Protein AF-A0A2T4TAU0-F1 (afdb_monomer_lite)

pLDDT: mean 70.52, std 22.94, range [22.64, 97.44]

Radius of gyration: 41.05 Å; chains: 1; bounding box: 116×85×129 Å

Sequence (657 aa):
MIQFRSGAQGYGYDLQDELKKILYDNGMNANIRQDASGNNYLVVRTADMVAEKSYKLTHEQLNQLTALGGGPLIEKAYNQLVDIVRKDFSVPPTFTNAQSAGVRDVVTGIHGYRNPLREREWMMGENPYRPLFATPPYMRSVEPSFVRERKDGRMMPGELQSGAYGFRYKGDNIVMTTPLKQTQNQSVLPAPRPEGMAKPLSKTVNTNSPMYFDKNSFLEVLKTHGIILDQAKKTLTIQSSETRRDVTYDLHDDEIKKITASRLVSNGKEKGYSIDNRLNVINNIIKKDFDGKVTKEQLESRNLINIKLKPEVKAVVEKDFIEQDRRNETIREQKTWENTIRVAREKEIQRLEKESKRINEDNNAVNGRDIGRLITGMGFFTAAAHGREVVIGEIRADKKQDGSYVMKAMINGEWSKEHSLTANQYALFLAHDDKTRLKDFERVFSKEIAIRKADPRELYQDVIVVDGKNIMTTEEVKIAHSKEQSVDGRDLGNINSHKGFYVDVNNGREIDVQKINVERIREGSYKMTAVIGGRTEKLEATISEKDFNKFLAQDDYHRMKMFAKLFPEADIKTRPKYKTNIGEKLLAALTVARDVVMNSPMGGRQIPEVYENRSMHEAVTFSKAGSLSPEMAAANYENLAREEPSQEQAKGIGMGV

Secondary structure (DSSP, 8-state):
---B-S----SSS---HHHHHHHHHTTEEEEEEEBTTS-EEEEEEETT-SS-EEEEPPHHHHHHHS---SHHHHHHHHHHHHHHHTTTEE--SSHHHHHHTTTTT----TTS---HHHHHHHSS---TT--TT-S-GGGS--S--PPPPPTT----TT---TT-SS-EE-S------S---S------PPPP---S----HHHHS--S-GGG--HHHHHHHHHHTTEEEETTTTEEEE--TT-SS-EEEE--HHHHHHHT-S---SSTTSSS--HHHHHHHHHHHHTTTBSS---HHHHHSSS----PBPHHHHHHHTHHHHHHHHHHHHHHHHHHHHHHHHHHHHHHHHHHHHHHHHHHH-TTEEEGGGHHHHTTTEEEEESSTTBPEE-EEEEEEEE-TTS-EEEEEEETTEEPPPEEE-HHHHHHHHHS-HHHHHHHHHHHTTTTEEEEEPP---TT--EEESSSS-EEEHHHHHHHHHH-SEEEGGGHHHH-TTEEEE-SSTTPPB--B-EEEEEEEETTEEEEEE-BTT-SSPEEEEE-HHHHHHHHHB-HHHHHHHHHHH-TTSEEEE-GGG---HHHHHHHHHHHHHHTSSS-------------------------S----HHHHHHHHHSSS-PPPP-----------

Structure (mmCIF, N/CA/C/O backbone):
data_AF-A0A2T4TAU0-F1
#
_entry.id   AF-A0A2T4TAU0-F1
#
loop_
_atom_site.group_PDB
_atom_site.id
_atom_site.type_symbol
_atom_site.label_atom_id
_atom_site.label_alt_id
_atom_site.label_comp_id
_atom_site.label_asym_id
_atom_site.label_entity_id
_atom_site.label_seq_id
_atom_site.pdbx_PDB_ins_code
_atom_site.Cartn_x
_atom_site.Cartn_y
_atom_site.Cartn_z
_atom_site.occupancy
_atom_site.B_iso_or_equiv
_atom_site.auth_seq_id
_atom_site.auth_comp_id
_atom_site.auth_asym_id
_atom_site.auth_atom_id
_atom_site.pdbx_PDB_model_num
ATOM 1 N N . MET A 1 1 ? -29.099 -11.204 11.831 1.00 37.28 1 MET A N 1
ATOM 2 C CA . MET A 1 1 ? -27.904 -10.648 11.160 1.00 37.28 1 MET A CA 1
ATOM 3 C C . MET A 1 1 ? -26.971 -11.818 10.874 1.00 37.28 1 MET A C 1
ATOM 5 O O . MET A 1 1 ? -26.566 -12.475 11.824 1.00 37.28 1 MET A O 1
ATOM 9 N N . ILE A 1 2 ? -26.750 -12.172 9.604 1.00 39.03 2 ILE A N 1
ATOM 10 C CA . ILE A 1 2 ? -25.863 -13.291 9.232 1.00 39.03 2 ILE A CA 1
ATOM 11 C C . ILE A 1 2 ? -24.420 -12.824 9.460 1.00 39.03 2 ILE A C 1
ATOM 13 O O . ILE A 1 2 ? -24.029 -11.788 8.929 1.00 39.03 2 ILE A O 1
ATOM 17 N N . GLN A 1 3 ? -23.648 -13.545 10.274 1.00 35.94 3 GLN A N 1
ATOM 18 C CA . GLN A 1 3 ? -22.227 -13.253 10.474 1.00 35.94 3 GLN A CA 1
ATOM 19 C C . GLN A 1 3 ? -21.410 -13.899 9.346 1.00 35.94 3 GLN A C 1
ATOM 21 O O . GLN A 1 3 ? -21.361 -15.123 9.220 1.00 35.94 3 GLN A O 1
ATOM 26 N N . PHE A 1 4 ? -20.784 -13.065 8.516 1.00 49.41 4 PHE A N 1
ATOM 27 C CA . PHE A 1 4 ? -19.830 -13.485 7.487 1.00 49.41 4 PHE A CA 1
ATOM 28 C C . PHE A 1 4 ? -18.419 -13.526 8.089 1.00 49.41 4 PHE A C 1
ATOM 30 O O . PHE A 1 4 ? -18.092 -12.706 8.948 1.00 49.41 4 PHE A O 1
ATOM 37 N N . ARG A 1 5 ? -17.573 -14.476 7.672 1.00 38.78 5 ARG A N 1
ATOM 38 C CA . ARG A 1 5 ? -16.208 -14.612 8.215 1.00 38.78 5 ARG A CA 1
ATOM 39 C C . ARG A 1 5 ? -15.377 -13.354 7.906 1.00 38.78 5 ARG A C 1
ATOM 41 O O . ARG A 1 5 ? -15.189 -13.010 6.742 1.00 38.78 5 ARG A O 1
ATOM 48 N N . SER A 1 6 ? -14.843 -12.687 8.932 1.00 37.59 6 SER A N 1
ATOM 49 C CA . SER A 1 6 ? -13.873 -11.594 8.777 1.00 37.59 6 SER A CA 1
ATOM 50 C C . SER A 1 6 ? -12.490 -12.180 8.481 1.00 37.59 6 SER A C 1
ATOM 52 O O . SER A 1 6 ? -11.717 -12.457 9.395 1.00 37.59 6 SER A O 1
ATOM 54 N N . GLY A 1 7 ? -12.201 -12.462 7.213 1.00 34.41 7 GLY A N 1
ATOM 55 C CA . GLY A 1 7 ? -10.914 -13.068 6.856 1.00 34.41 7 GLY A CA 1
ATOM 56 C C . GLY A 1 7 ? -10.729 -13.473 5.400 1.00 34.41 7 GLY A C 1
ATOM 57 O O . GLY A 1 7 ? -9.856 -14.282 5.118 1.00 34.41 7 GLY A O 1
ATOM 58 N N . ALA A 1 8 ? -11.530 -12.945 4.474 1.00 32.38 8 ALA A N 1
ATOM 59 C CA . ALA A 1 8 ? -11.330 -13.180 3.049 1.00 32.38 8 ALA A CA 1
ATOM 60 C C . ALA A 1 8 ? -11.816 -11.978 2.224 1.00 32.38 8 ALA A C 1
ATOM 62 O O . ALA A 1 8 ? -12.814 -12.053 1.517 1.00 32.38 8 ALA A O 1
ATOM 63 N N . GLN A 1 9 ? -11.077 -10.866 2.263 1.00 40.38 9 GLN A N 1
ATOM 64 C CA . GLN A 1 9 ? -10.831 -10.150 1.007 1.00 40.38 9 GLN A CA 1
ATOM 65 C C . GLN A 1 9 ? -9.777 -10.976 0.262 1.00 40.38 9 GLN A C 1
ATOM 67 O O . GLN A 1 9 ? -8.588 -10.690 0.301 1.00 40.38 9 GLN A O 1
ATOM 72 N N . GLY A 1 10 ? -10.213 -12.116 -0.267 1.00 32.19 10 GLY A N 1
ATOM 73 C CA . GLY A 1 10 ? -9.358 -13.141 -0.839 1.00 32.19 10 GLY A CA 1
ATOM 74 C C . GLY A 1 10 ? -9.963 -13.591 -2.151 1.00 32.19 10 GLY A C 1
ATOM 75 O O . GLY A 1 10 ? -11.060 -14.145 -2.170 1.00 32.19 10 GLY A O 1
ATOM 76 N N . TYR A 1 11 ? -9.245 -13.312 -3.235 1.00 40.00 11 TYR A N 1
ATOM 77 C CA . TYR A 1 11 ? -9.402 -13.939 -4.540 1.00 40.00 11 TYR A CA 1
ATOM 78 C C . TYR A 1 11 ? -9.752 -15.426 -4.369 1.00 40.00 11 TYR A C 1
ATOM 80 O O . TYR A 1 11 ? -8.955 -16.194 -3.833 1.00 40.00 11 TYR A O 1
ATOM 88 N N . GLY A 1 12 ? -10.961 -15.827 -4.769 1.00 46.94 12 GLY A N 1
ATOM 89 C CA . GLY A 1 12 ? -11.381 -17.223 -4.645 1.00 46.94 12 GLY A CA 1
ATOM 90 C C . GLY A 1 12 ? -12.744 -17.550 -5.245 1.00 46.94 12 GLY A C 1
ATOM 91 O O . GLY A 1 12 ? -12.830 -18.484 -6.029 1.00 46.94 12 GLY A O 1
ATOM 92 N N . TYR A 1 13 ? -13.799 -16.789 -4.934 1.00 59.28 13 TYR A N 1
ATOM 93 C CA . TYR A 1 13 ? -15.166 -17.063 -5.419 1.00 59.28 13 TYR A CA 1
ATOM 94 C C . TYR A 1 13 ? -16.026 -15.788 -5.463 1.00 59.28 13 TYR A C 1
ATOM 96 O O . TYR A 1 13 ? -17.095 -15.746 -4.863 1.00 59.28 13 TYR A O 1
ATOM 104 N N . ASP A 1 14 ? -15.554 -14.724 -6.114 1.00 71.06 14 ASP A N 1
ATOM 105 C CA . ASP A 1 14 ? -16.320 -13.476 -6.270 1.00 71.06 14 ASP A CA 1
ATOM 106 C C . ASP A 1 14 ? -16.634 -13.201 -7.751 1.00 71.06 14 ASP A C 1
ATOM 108 O O . ASP A 1 14 ? -16.076 -13.852 -8.637 1.00 71.06 14 ASP A O 1
ATOM 112 N N . LEU A 1 15 ? -17.545 -12.262 -8.024 1.00 78.38 15 LEU A N 1
ATOM 113 C CA . LEU A 1 15 ? 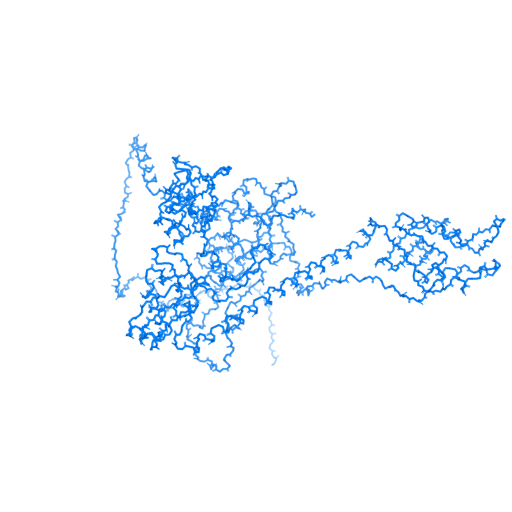-17.898 -11.858 -9.389 1.00 78.38 15 LEU A CA 1
ATOM 114 C C . LEU A 1 15 ? -16.655 -11.364 -10.149 1.00 78.38 15 LEU A C 1
ATOM 116 O O . LEU A 1 15 ? -15.775 -10.726 -9.563 1.00 78.38 15 LEU A O 1
ATOM 120 N N . GLN A 1 16 ? -16.623 -11.608 -11.461 1.00 77.06 16 GLN A N 1
ATOM 121 C CA . GLN A 1 16 ? -15.568 -11.113 -12.348 1.00 77.06 16 GLN A CA 1
ATOM 122 C C . GLN A 1 16 ? -15.500 -9.576 -12.328 1.00 77.06 16 GLN A C 1
ATOM 124 O O . GLN A 1 16 ? -16.533 -8.904 -12.318 1.00 77.06 16 GLN A O 1
ATOM 129 N N . ASP A 1 17 ? -14.292 -9.011 -12.377 1.00 77.00 17 ASP A N 1
ATOM 130 C CA . ASP A 1 17 ? -14.076 -7.560 -12.251 1.00 77.00 17 ASP A CA 1
ATOM 131 C C . ASP A 1 17 ? -14.780 -6.745 -13.343 1.00 77.00 17 ASP A C 1
ATOM 133 O O . ASP A 1 17 ? -15.318 -5.672 -13.079 1.00 77.00 17 ASP A O 1
ATOM 137 N N . GLU A 1 18 ? -14.857 -7.285 -14.561 1.00 73.38 18 GLU A N 1
ATOM 138 C CA . GLU A 1 18 ? -15.583 -6.656 -15.668 1.00 73.38 18 GLU A CA 1
ATOM 139 C C . GLU A 1 18 ? -17.097 -6.598 -15.406 1.00 73.38 18 GLU A C 1
ATOM 141 O O . GLU A 1 18 ? -17.729 -5.574 -15.659 1.00 73.38 18 GLU A O 1
ATOM 146 N N . LEU A 1 19 ? -17.673 -7.648 -14.808 1.00 80.50 19 LEU A N 1
ATOM 147 C CA . LEU A 1 19 ? -19.074 -7.646 -14.386 1.00 80.50 19 LEU A CA 1
ATOM 148 C C . LEU A 1 19 ? -19.296 -6.652 -13.239 1.00 80.50 19 LEU A C 1
ATOM 150 O O . LEU A 1 19 ? -20.246 -5.876 -13.287 1.00 80.50 19 LEU A O 1
ATOM 154 N N . LYS A 1 20 ? -18.403 -6.619 -12.241 1.00 80.50 20 LYS A N 1
ATOM 155 C CA . LYS A 1 20 ? -18.463 -5.643 -11.139 1.00 80.50 20 LYS A CA 1
ATOM 156 C C . LYS A 1 20 ? -18.427 -4.206 -11.648 1.00 80.50 20 LYS A C 1
ATOM 158 O O . LYS A 1 20 ? -19.200 -3.382 -11.170 1.00 80.50 20 LYS A O 1
ATOM 163 N N . LYS A 1 21 ? -17.582 -3.918 -12.640 1.00 74.69 21 LYS A N 1
ATOM 164 C CA . LYS A 1 21 ? -17.504 -2.602 -13.281 1.00 74.69 21 LYS A CA 1
ATOM 165 C C . LYS A 1 21 ? -18.823 -2.226 -13.962 1.00 74.69 21 LYS A C 1
ATOM 167 O O . LYS A 1 21 ? -19.349 -1.154 -13.691 1.00 74.69 21 LYS A O 1
ATOM 172 N N . ILE A 1 22 ? -19.402 -3.129 -14.761 1.00 73.88 22 ILE A N 1
ATOM 173 C CA . ILE A 1 22 ? -20.705 -2.898 -15.413 1.00 73.88 22 ILE A CA 1
ATOM 174 C C . ILE A 1 22 ? -21.795 -2.623 -14.368 1.00 73.88 22 ILE A C 1
ATOM 176 O O . ILE A 1 22 ? -22.589 -1.701 -14.536 1.00 73.88 22 ILE A O 1
ATOM 180 N N . LEU A 1 23 ? -21.843 -3.385 -13.272 1.00 77.12 23 LEU A N 1
ATOM 181 C CA . LEU A 1 23 ? -22.818 -3.158 -12.200 1.00 77.12 23 LEU A CA 1
ATOM 182 C C . LEU A 1 23 ? -22.608 -1.801 -11.516 1.00 77.12 23 LEU A C 1
ATOM 184 O O . LEU A 1 23 ? -23.583 -1.078 -11.299 1.00 77.12 23 LEU A O 1
ATOM 188 N N . TYR A 1 24 ? -21.353 -1.437 -11.241 1.00 71.69 24 TYR A N 1
ATOM 189 C CA . TYR A 1 24 ? -20.985 -0.176 -10.600 1.00 71.69 24 TYR A CA 1
ATOM 190 C C . TYR A 1 24 ? -21.383 1.039 -11.447 1.00 71.69 24 TYR A C 1
ATOM 192 O O . TYR A 1 24 ? -22.008 1.968 -10.931 1.00 71.69 24 TYR A O 1
ATOM 200 N N . ASP A 1 25 ? -21.110 0.992 -12.753 1.00 63.91 25 ASP A N 1
ATOM 201 C CA . ASP A 1 25 ? -21.492 2.036 -13.714 1.00 63.91 25 ASP A CA 1
ATOM 202 C C . ASP A 1 25 ? -23.025 2.193 -13.802 1.00 63.91 25 ASP A C 1
ATOM 204 O O . ASP A 1 25 ? -23.541 3.275 -14.079 1.00 63.91 25 ASP A O 1
ATOM 208 N N . ASN A 1 26 ? -23.763 1.124 -13.482 1.00 67.25 26 ASN A N 1
ATOM 209 C CA . ASN A 1 26 ? -25.223 1.090 -13.394 1.00 67.25 26 ASN A CA 1
ATOM 210 C C . ASN A 1 26 ? -25.752 1.261 -11.950 1.00 67.25 26 ASN A C 1
ATOM 212 O O . ASN A 1 26 ? -26.924 0.983 -11.691 1.00 67.25 26 ASN A O 1
ATOM 216 N N . GLY A 1 27 ? -24.931 1.706 -10.994 1.00 66.56 27 GLY A N 1
ATOM 217 C CA . GLY A 1 27 ? -25.380 2.083 -9.646 1.00 66.56 27 GLY A CA 1
ATOM 218 C C . GLY A 1 27 ? -25.594 0.933 -8.650 1.00 66.56 27 GLY A C 1
ATOM 219 O O . GLY A 1 27 ? -26.189 1.158 -7.593 1.00 66.56 27 GLY A O 1
ATOM 220 N N . MET A 1 28 ? -25.099 -0.277 -8.940 1.00 73.31 28 MET A N 1
ATOM 221 C CA . MET A 1 28 ? -25.141 -1.441 -8.043 1.00 73.31 28 MET A CA 1
ATOM 222 C C . MET A 1 28 ? -23.739 -1.940 -7.700 1.00 73.31 28 MET A C 1
ATOM 224 O O . MET A 1 28 ? -22.909 -2.172 -8.570 1.00 73.31 28 MET A O 1
ATOM 228 N N . ASN A 1 29 ? -23.502 -2.194 -6.419 1.00 80.56 29 ASN A N 1
ATOM 229 C CA . ASN A 1 29 ? -22.368 -2.974 -5.952 1.00 80.56 29 ASN A CA 1
ATOM 230 C C . ASN A 1 29 ? -22.837 -4.389 -5.592 1.00 80.56 29 ASN A C 1
ATOM 232 O O . ASN A 1 29 ? -23.877 -4.547 -4.948 1.00 80.56 29 ASN A O 1
ATOM 236 N N . ALA A 1 30 ? -22.089 -5.408 -6.008 1.00 83.12 30 ALA A N 1
ATOM 237 C CA . ALA A 1 30 ? -22.424 -6.804 -5.773 1.00 83.12 30 ALA A CA 1
ATOM 238 C C . ALA A 1 30 ? -21.163 -7.632 -5.501 1.00 83.12 30 ALA A C 1
ATOM 240 O O . ALA A 1 30 ? -20.181 -7.549 -6.240 1.00 83.12 30 ALA A O 1
ATOM 241 N N . ASN A 1 31 ? -21.219 -8.469 -4.466 1.00 84.44 31 ASN A N 1
ATOM 242 C CA . ASN A 1 31 ? -20.139 -9.376 -4.086 1.00 84.44 31 ASN A CA 1
ATOM 243 C C . ASN A 1 31 ? -20.704 -10.694 -3.563 1.00 84.44 31 ASN A C 1
ATOM 245 O O . ASN A 1 31 ? -21.776 -10.727 -2.956 1.00 84.44 31 ASN A O 1
ATOM 249 N N . ILE A 1 32 ? -19.956 -11.778 -3.724 1.00 82.94 32 ILE A N 1
ATOM 250 C CA . ILE A 1 32 ? -20.292 -13.074 -3.133 1.00 82.94 32 ILE A CA 1
ATOM 251 C C . ILE A 1 32 ? -19.614 -13.190 -1.761 1.00 82.94 32 ILE A C 1
ATOM 253 O O . ILE A 1 32 ? -18.416 -12.954 -1.619 1.00 82.94 32 ILE A O 1
ATOM 257 N N . ARG A 1 33 ? -20.383 -13.544 -0.726 1.00 80.19 33 ARG A N 1
ATOM 258 C CA . ARG A 1 33 ? -19.892 -13.769 0.644 1.00 80.19 33 ARG A CA 1
ATOM 259 C C . ARG A 1 33 ? -20.306 -15.144 1.151 1.00 80.19 33 ARG A C 1
ATOM 261 O O . ARG A 1 33 ? -21.420 -15.591 0.894 1.00 80.19 33 ARG A O 1
ATOM 268 N N . GLN A 1 34 ? -19.435 -15.786 1.924 1.00 76.38 34 GLN A N 1
ATOM 269 C CA . GLN A 1 34 ? -19.701 -17.092 2.526 1.00 76.38 34 GLN A CA 1
ATOM 270 C C . GLN A 1 34 ? -20.014 -16.962 4.026 1.00 76.38 34 GLN A C 1
ATOM 272 O O . GLN A 1 34 ? -19.342 -16.217 4.748 1.00 76.38 34 GLN A O 1
ATOM 277 N N . ASP A 1 35 ? -21.040 -17.671 4.504 1.00 72.12 35 ASP A N 1
ATOM 278 C CA . ASP A 1 35 ? -21.364 -17.742 5.935 1.00 72.12 35 ASP A CA 1
ATOM 279 C C . ASP A 1 35 ? -20.444 -18.715 6.699 1.00 72.12 35 ASP A C 1
ATOM 281 O O . ASP A 1 35 ? -19.655 -19.466 6.123 1.00 72.12 35 ASP A O 1
ATOM 285 N N . ALA A 1 36 ? -20.544 -18.724 8.032 1.00 58.84 36 ALA A N 1
ATOM 286 C CA . ALA A 1 36 ? -19.757 -19.626 8.876 1.00 58.84 36 ALA A CA 1
ATOM 287 C C . ALA A 1 36 ? -19.979 -21.125 8.570 1.00 58.84 36 ALA A C 1
ATOM 289 O O . ALA A 1 36 ? -19.085 -21.925 8.856 1.00 58.84 36 ALA A O 1
ATOM 290 N N . SER A 1 37 ? -21.119 -21.476 7.960 1.00 64.56 37 SER A N 1
ATOM 291 C CA . SER A 1 37 ? -21.542 -22.839 7.602 1.00 64.56 37 SER A CA 1
ATOM 292 C C . SER A 1 37 ? -21.129 -23.256 6.183 1.00 64.56 37 SER A C 1
ATOM 294 O O . SER A 1 37 ? -21.405 -24.382 5.779 1.00 64.56 37 SER A O 1
ATOM 296 N N . GLY A 1 38 ? -20.469 -22.375 5.424 1.00 63.19 38 GLY A N 1
ATOM 297 C CA . GLY A 1 38 ? -20.005 -22.652 4.065 1.00 63.19 38 GLY A CA 1
ATOM 298 C C . GLY A 1 38 ? -21.019 -22.346 2.955 1.00 63.19 38 GLY A C 1
ATOM 299 O O . GLY A 1 38 ? -20.718 -22.600 1.788 1.00 63.19 38 GLY A O 1
ATOM 300 N N . ASN A 1 39 ? -22.190 -21.776 3.264 1.00 73.75 39 ASN A N 1
ATOM 301 C CA . ASN A 1 39 ? -23.160 -21.373 2.240 1.00 73.75 39 ASN A CA 1
ATOM 302 C C . ASN A 1 39 ? -22.755 -20.038 1.605 1.00 73.75 39 ASN A C 1
ATOM 304 O O . ASN A 1 39 ? -22.381 -19.100 2.311 1.00 73.75 39 ASN A O 1
ATOM 308 N N . ASN A 1 40 ? -22.895 -19.936 0.283 1.00 79.06 40 ASN A N 1
ATOM 309 C CA . ASN A 1 40 ? -22.574 -18.728 -0.474 1.00 79.06 40 ASN A CA 1
ATOM 310 C C . ASN A 1 40 ? -23.806 -17.839 -0.657 1.00 79.06 40 ASN A C 1
ATOM 312 O O . ASN A 1 40 ? -24.904 -18.324 -0.938 1.00 79.06 40 ASN A O 1
ATOM 316 N N . TYR A 1 41 ? -23.608 -16.532 -0.526 1.00 79.56 41 TYR A N 1
ATOM 317 C CA . TYR A 1 41 ? -24.636 -15.515 -0.689 1.00 79.56 41 TYR A CA 1
ATOM 318 C C . TYR A 1 41 ? -24.170 -14.440 -1.662 1.00 79.56 41 TYR A C 1
ATOM 320 O O . TYR A 1 41 ? -23.054 -13.945 -1.538 1.00 79.56 41 TYR A O 1
ATOM 328 N N . LEU A 1 42 ? -25.045 -14.030 -2.576 1.00 84.12 42 LEU A N 1
ATOM 329 C CA . LEU A 1 42 ? -24.870 -12.804 -3.346 1.00 84.12 42 LEU A CA 1
ATOM 330 C C . LEU A 1 42 ? -25.349 -11.634 -2.490 1.00 84.12 42 LEU A C 1
ATOM 332 O O . LEU A 1 42 ? -26.522 -11.571 -2.122 1.00 84.12 42 LEU A O 1
ATOM 336 N N . VAL A 1 43 ? -24.443 -10.724 -2.163 1.00 82.69 43 VAL A N 1
ATOM 337 C CA . VAL A 1 43 ? -24.705 -9.524 -1.372 1.00 82.69 43 VAL A CA 1
ATOM 338 C C . VAL A 1 43 ? -24.699 -8.328 -2.309 1.00 82.69 43 VAL A C 1
ATOM 340 O O . VAL A 1 43 ? -23.683 -8.056 -2.944 1.00 82.69 43 VAL A O 1
ATOM 343 N N . VAL A 1 44 ? -25.829 -7.627 -2.400 1.00 81.81 44 VAL A N 1
ATOM 344 C CA . VAL A 1 44 ? -26.001 -6.465 -3.281 1.00 81.81 44 VAL A CA 1
ATOM 345 C C . VAL A 1 44 ? -26.338 -5.205 -2.497 1.00 81.81 44 VAL A C 1
ATOM 347 O O . VAL A 1 44 ? -27.009 -5.250 -1.458 1.00 81.81 44 VAL A O 1
ATOM 350 N N . ARG A 1 45 ? -25.890 -4.067 -3.023 1.00 75.69 45 ARG A N 1
ATOM 351 C CA . ARG A 1 45 ? -26.168 -2.737 -2.490 1.00 75.69 45 ARG A CA 1
ATOM 352 C C . ARG A 1 45 ? -26.280 -1.721 -3.617 1.00 75.69 45 ARG A C 1
ATOM 354 O O . ARG A 1 45 ? -25.387 -1.627 -4.451 1.00 75.69 45 ARG A O 1
ATOM 361 N N . THR A 1 46 ? -27.330 -0.918 -3.592 1.00 67.62 46 THR A N 1
ATOM 362 C CA . THR A 1 46 ? -27.506 0.251 -4.464 1.00 67.62 46 THR A CA 1
ATOM 363 C C . THR A 1 46 ? -27.479 1.543 -3.638 1.00 67.62 46 THR A C 1
ATOM 365 O O . THR A 1 46 ? -27.492 1.509 -2.404 1.00 67.62 46 THR A O 1
ATOM 368 N N . ALA A 1 47 ? -27.397 2.692 -4.314 1.00 55.28 47 ALA A N 1
ATOM 369 C CA . ALA A 1 47 ? -27.356 4.032 -3.708 1.00 55.28 47 ALA A CA 1
ATOM 370 C C . ALA A 1 47 ? -28.518 4.329 -2.746 1.00 55.28 47 ALA A C 1
ATOM 372 O O . ALA A 1 47 ? -28.362 5.010 -1.736 1.00 55.28 47 ALA A O 1
ATOM 373 N N . ASP A 1 48 ? -29.694 3.830 -3.105 1.00 51.03 48 ASP A N 1
ATOM 374 C CA . ASP A 1 48 ? -30.984 4.033 -2.453 1.00 51.03 48 ASP A CA 1
ATOM 375 C C . ASP A 1 48 ? -31.221 3.076 -1.271 1.00 51.03 48 ASP A C 1
ATOM 377 O O . ASP A 1 48 ? -32.235 3.183 -0.584 1.00 51.03 48 ASP A O 1
ATOM 381 N N . MET A 1 49 ? -30.278 2.170 -0.979 1.00 54.84 49 MET A N 1
ATOM 382 C CA . MET A 1 49 ? -30.390 1.203 0.113 1.00 54.84 49 MET A CA 1
ATOM 383 C C . MET A 1 49 ? -29.596 1.607 1.361 1.00 54.84 49 MET A C 1
ATOM 385 O O . MET A 1 49 ? -28.382 1.824 1.325 1.00 54.84 49 MET A O 1
ATOM 389 N N . VAL A 1 50 ? -30.276 1.588 2.512 1.00 50.06 50 VAL A N 1
ATOM 390 C CA . VAL A 1 50 ? -29.669 1.786 3.843 1.00 50.06 50 VAL A CA 1
ATOM 391 C C . VAL A 1 50 ? -28.869 0.553 4.300 1.00 50.06 50 VAL A C 1
ATOM 393 O O . VAL A 1 50 ? -27.871 0.694 5.004 1.00 50.06 50 VAL A O 1
ATOM 396 N N . ALA A 1 51 ? -29.265 -0.652 3.876 1.00 56.34 51 ALA A N 1
ATOM 397 C CA . ALA A 1 51 ? -28.626 -1.918 4.241 1.00 56.34 51 ALA A CA 1
ATOM 398 C C . ALA A 1 51 ? -28.434 -2.832 3.019 1.00 56.34 51 ALA A C 1
ATOM 400 O O . ALA A 1 51 ? -29.230 -2.800 2.085 1.00 56.34 51 ALA A O 1
ATOM 401 N N . GLU A 1 52 ? -27.382 -3.655 3.035 1.00 76.12 52 GLU A N 1
ATOM 402 C CA . GLU A 1 52 ? -27.119 -4.660 1.996 1.00 76.12 52 GLU A CA 1
ATOM 403 C C . GLU A 1 52 ? -28.207 -5.750 2.005 1.00 76.12 52 GLU A C 1
ATOM 405 O O . GLU A 1 52 ? -28.671 -6.165 3.071 1.00 76.12 52 GLU A O 1
ATOM 410 N N . LYS A 1 53 ? -28.589 -6.256 0.827 1.00 77.06 53 LYS A N 1
ATOM 411 C CA . LYS A 1 53 ? -29.522 -7.388 0.692 1.00 77.06 53 LYS A CA 1
ATOM 412 C C . LYS A 1 53 ? -28.758 -8.628 0.246 1.00 77.06 53 LYS A C 1
ATOM 414 O O . LYS A 1 53 ? -27.940 -8.553 -0.667 1.00 77.06 53 LYS A O 1
ATOM 419 N N . SER A 1 54 ? -29.005 -9.757 0.907 1.00 80.75 54 SER A N 1
ATOM 420 C CA . SER A 1 54 ? -28.320 -11.022 0.639 1.00 80.75 54 SER A CA 1
ATOM 421 C C . SER A 1 54 ? -29.268 -12.078 0.069 1.00 80.75 54 SER A C 1
ATOM 423 O O . SER A 1 54 ? -30.362 -12.299 0.588 1.00 80.75 54 SER A O 1
ATOM 425 N N . TYR A 1 55 ? -28.820 -12.771 -0.976 1.00 83.00 55 TYR A N 1
ATOM 426 C CA . TYR A 1 55 ? -29.526 -13.880 -1.618 1.00 83.00 55 TYR A CA 1
ATOM 427 C C . TYR A 1 55 ? -28.712 -15.155 -1.464 1.00 83.00 55 TYR A C 1
ATOM 429 O O . TYR A 1 55 ? -27.540 -15.178 -1.829 1.00 83.00 55 TYR A O 1
ATOM 437 N N . LYS A 1 56 ? -29.315 -16.221 -0.933 1.00 83.69 56 LYS A N 1
ATOM 438 C CA . LYS A 1 56 ? -28.649 -17.526 -0.843 1.00 83.69 56 LYS A CA 1
ATOM 439 C C . LYS A 1 56 ? -28.468 -18.101 -2.250 1.00 83.69 56 LYS A C 1
ATOM 441 O O . LYS A 1 56 ? -29.445 -18.207 -2.986 1.00 83.69 56 LYS A O 1
ATOM 446 N N . LEU A 1 57 ? -27.241 -18.472 -2.605 1.00 82.94 57 LEU A N 1
ATOM 447 C CA . LEU A 1 57 ? -26.905 -19.024 -3.916 1.00 82.94 57 LEU A CA 1
ATOM 448 C C . LEU A 1 57 ? -26.957 -20.552 -3.901 1.00 82.94 57 LEU A C 1
ATOM 450 O O . LEU A 1 57 ? -26.472 -21.198 -2.969 1.00 82.94 57 LEU A O 1
ATOM 454 N N . THR A 1 58 ? -27.505 -21.135 -4.965 1.00 82.94 58 THR A N 1
ATOM 455 C CA . THR A 1 58 ? -27.318 -22.560 -5.276 1.00 82.94 58 THR A CA 1
ATOM 456 C C . THR A 1 58 ? -25.938 -22.804 -5.893 1.00 82.94 58 THR A C 1
ATOM 458 O O . THR A 1 58 ? -25.274 -21.871 -6.347 1.00 82.94 58 THR A O 1
ATOM 461 N N . HIS A 1 59 ? -25.492 -24.063 -5.931 1.00 71.81 59 HIS A N 1
ATOM 462 C CA . HIS A 1 59 ? -24.194 -24.414 -6.518 1.00 71.81 59 HIS A CA 1
ATOM 463 C C . HIS A 1 59 ? -24.126 -24.083 -8.022 1.00 71.81 59 HIS A C 1
ATOM 465 O O . HIS A 1 59 ? -23.105 -23.606 -8.507 1.00 71.81 59 HIS A O 1
ATOM 471 N N . GLU A 1 60 ? -25.235 -24.255 -8.745 1.00 75.56 60 GLU A N 1
ATOM 472 C CA . GLU A 1 60 ? -25.339 -23.913 -10.167 1.00 75.56 60 GLU A CA 1
ATOM 473 C C . GLU A 1 60 ? -25.295 -22.396 -10.403 1.00 75.56 60 GLU A C 1
ATOM 475 O O . GLU A 1 60 ? -24.514 -21.927 -11.230 1.00 75.56 60 GLU A O 1
ATOM 480 N N . GLN A 1 61 ? -26.049 -21.614 -9.621 1.00 81.50 61 GLN A N 1
ATOM 481 C CA . GLN A 1 61 ? -26.025 -20.148 -9.701 1.00 81.50 61 GLN A CA 1
ATOM 482 C C . GLN A 1 61 ? -24.653 -19.578 -9.346 1.00 81.50 61 GLN A C 1
ATOM 484 O O . GLN A 1 61 ? -24.183 -18.654 -10.003 1.00 81.50 61 GLN A O 1
ATOM 489 N N . LEU A 1 62 ? -23.995 -20.138 -8.329 1.00 80.62 62 LEU A N 1
ATOM 490 C CA . LEU A 1 62 ? -22.638 -19.751 -7.964 1.00 80.62 62 LEU A CA 1
ATOM 491 C C . LEU A 1 62 ? -21.677 -19.969 -9.134 1.00 80.62 62 LEU A C 1
ATOM 493 O O . LEU A 1 62 ? -20.971 -19.037 -9.499 1.00 80.62 62 LEU A O 1
ATOM 497 N N . ASN A 1 63 ? -21.695 -21.155 -9.749 1.00 75.50 63 ASN A N 1
ATOM 498 C CA . ASN A 1 63 ? -20.810 -21.493 -10.866 1.00 75.50 63 ASN A CA 1
ATOM 499 C C . ASN A 1 63 ? -21.044 -20.605 -12.096 1.00 75.50 63 ASN A C 1
ATOM 501 O O . ASN A 1 63 ? -20.097 -20.298 -12.814 1.00 75.50 63 ASN A O 1
ATOM 505 N N . GLN A 1 64 ? -22.284 -20.179 -12.343 1.00 79.31 64 GLN A N 1
ATOM 506 C CA . GLN A 1 64 ? -22.603 -19.263 -13.440 1.00 79.31 64 GLN A CA 1
ATOM 507 C C . GLN A 1 64 ? -22.189 -17.813 -13.142 1.00 79.31 64 GLN A C 1
ATOM 509 O O . GLN A 1 64 ? -21.751 -17.113 -14.051 1.00 79.31 64 GLN A O 1
ATOM 514 N N . LEU A 1 65 ? -22.280 -17.369 -11.884 1.00 79.38 65 LEU A N 1
ATOM 515 C CA . LEU A 1 65 ? -21.860 -16.029 -11.451 1.00 79.38 65 LEU A CA 1
ATOM 516 C C . LEU A 1 65 ? -20.334 -15.875 -11.350 1.00 79.38 65 LEU A C 1
ATOM 518 O O . LEU A 1 65 ? -19.816 -14.776 -11.549 1.00 79.38 65 LEU A O 1
ATOM 522 N N . THR A 1 66 ? -19.614 -16.958 -11.050 1.00 72.75 66 THR A N 1
ATOM 523 C CA . THR A 1 66 ? -18.144 -16.987 -10.940 1.00 72.75 66 THR A CA 1
ATOM 524 C C . THR A 1 66 ? -17.457 -17.533 -12.196 1.00 72.75 66 THR A C 1
ATOM 526 O O . THR A 1 66 ? -16.239 -17.717 -12.205 1.00 72.75 66 THR A O 1
ATOM 529 N N . ALA A 1 67 ? -18.213 -17.789 -13.272 1.00 67.31 67 ALA A N 1
ATOM 530 C CA . ALA A 1 67 ? -17.682 -18.318 -14.523 1.00 67.31 67 ALA A CA 1
ATOM 531 C C . ALA A 1 67 ? -16.654 -17.354 -15.142 1.00 67.31 67 ALA A C 1
ATOM 533 O O . ALA A 1 67 ? -16.998 -16.293 -15.656 1.00 67.31 67 ALA A O 1
ATOM 534 N N . LEU A 1 68 ? -15.378 -17.748 -15.138 1.00 53.97 68 LEU A N 1
ATOM 535 C CA . LEU A 1 68 ? -14.283 -16.923 -15.653 1.00 53.97 68 LEU A CA 1
ATOM 536 C C . LEU A 1 68 ? -14.233 -16.960 -17.189 1.00 53.97 68 LEU A C 1
ATOM 538 O O . LEU A 1 68 ? -13.860 -17.978 -17.780 1.00 53.97 68 LEU A O 1
ATOM 542 N N . GLY A 1 69 ? -14.508 -15.839 -17.863 1.00 56.22 69 GLY A N 1
ATOM 543 C CA . GLY A 1 69 ? -14.578 -15.810 -19.329 1.00 56.22 69 GLY A CA 1
ATOM 544 C C . GLY A 1 69 ? -14.640 -14.427 -19.977 1.00 56.22 69 GLY A C 1
ATOM 545 O O . GLY A 1 69 ? -14.548 -13.413 -19.303 1.00 56.22 69 GLY A O 1
ATOM 546 N N . GLY A 1 70 ? -14.731 -14.388 -21.311 1.00 54.97 70 GLY A N 1
ATOM 547 C CA . GLY A 1 70 ? -14.964 -13.149 -22.075 1.00 54.97 70 GLY A CA 1
ATOM 548 C C . GLY A 1 70 ? -16.456 -12.830 -22.249 1.00 54.97 70 GLY A C 1
ATOM 549 O O . GLY A 1 70 ? -17.304 -13.545 -21.717 1.00 54.97 70 GLY A O 1
ATOM 550 N N . GLY A 1 71 ? -16.768 -11.802 -23.048 1.00 60.59 71 GLY A N 1
ATOM 551 C CA . GLY A 1 71 ? -18.108 -11.217 -23.253 1.00 60.59 71 GLY A CA 1
ATOM 552 C C . GLY A 1 71 ? -19.324 -12.155 -23.118 1.00 60.59 71 GLY A C 1
ATOM 553 O O . GLY A 1 71 ? -20.171 -11.883 -22.273 1.00 60.59 71 GLY A O 1
ATOM 554 N N . PRO A 1 72 ? -19.413 -13.292 -23.842 1.00 69.19 72 PRO A N 1
ATOM 555 C CA . PRO A 1 72 ? -20.574 -14.190 -23.757 1.00 69.19 72 PRO A CA 1
ATOM 556 C C . PRO A 1 72 ? -20.803 -14.836 -22.380 1.00 69.19 72 PRO A C 1
ATOM 558 O O . PRO A 1 72 ? -21.932 -15.175 -22.033 1.00 69.19 72 PRO A O 1
ATOM 561 N N . LEU A 1 73 ? -19.743 -15.054 -21.596 1.00 71.56 73 LEU A N 1
ATOM 562 C CA . LEU A 1 73 ? -19.849 -15.586 -20.231 1.00 71.56 73 LEU A CA 1
ATOM 563 C C . LEU A 1 73 ? -20.205 -14.480 -19.230 1.00 71.56 73 LEU A C 1
ATOM 565 O O . LEU A 1 73 ? -20.963 -14.736 -18.300 1.00 71.56 73 LEU A O 1
ATOM 569 N N . ILE A 1 74 ? -19.750 -13.250 -19.477 1.00 75.00 74 ILE A N 1
ATOM 570 C CA . ILE A 1 74 ? -20.118 -12.064 -18.691 1.00 75.00 74 ILE A CA 1
ATOM 571 C C . ILE A 1 74 ? -21.598 -11.733 -18.887 1.00 75.00 74 ILE A C 1
ATOM 573 O O . ILE A 1 74 ? -22.295 -11.461 -17.915 1.00 75.00 74 ILE A O 1
ATOM 577 N N . GLU A 1 75 ? -22.101 -11.828 -20.117 1.00 77.00 75 GLU A N 1
ATOM 578 C CA . GLU A 1 75 ? -23.523 -11.662 -20.421 1.00 77.00 75 GLU A CA 1
ATOM 579 C C . GLU A 1 75 ? -24.380 -12.719 -19.708 1.00 77.00 75 GLU A C 1
ATOM 581 O O . GLU A 1 75 ? -25.399 -12.391 -19.102 1.00 77.00 75 GLU A O 1
ATOM 586 N N . LYS A 1 76 ? -23.943 -13.986 -19.702 1.00 79.75 76 LYS A N 1
ATOM 587 C CA . LYS A 1 76 ? -24.621 -15.056 -18.952 1.00 79.75 76 LYS A CA 1
ATOM 588 C C . LYS A 1 76 ? -24.610 -14.807 -17.443 1.00 79.75 76 LYS A C 1
ATOM 590 O O . LYS A 1 76 ? -25.653 -14.947 -16.811 1.00 79.75 76 LYS A O 1
ATOM 595 N N . ALA A 1 77 ? -23.472 -14.405 -16.879 1.00 82.38 77 ALA A N 1
ATOM 596 C CA . ALA A 1 77 ? -23.355 -14.073 -15.460 1.00 82.38 77 ALA A CA 1
ATOM 597 C C . ALA A 1 77 ? -24.219 -12.854 -15.086 1.00 82.38 77 ALA A C 1
ATOM 599 O O . ALA A 1 77 ? -24.887 -12.862 -14.053 1.00 82.38 77 ALA A O 1
ATOM 600 N N . TYR A 1 78 ? -24.275 -11.838 -15.953 1.00 84.56 78 TYR A N 1
ATOM 601 C CA . TYR A 1 78 ? -25.150 -10.678 -15.798 1.00 84.56 78 TYR A CA 1
ATOM 602 C C . TYR A 1 78 ? -26.627 -11.080 -15.810 1.00 84.56 78 TYR A C 1
ATOM 604 O O . TYR A 1 78 ? -27.364 -10.703 -14.904 1.00 84.56 78 TYR A O 1
ATOM 612 N N . ASN A 1 79 ? -27.058 -11.885 -16.784 1.00 84.12 79 ASN A N 1
ATOM 613 C CA . ASN A 1 79 ? -28.442 -12.356 -16.867 1.00 84.12 79 ASN A CA 1
ATOM 614 C C . ASN A 1 79 ? -28.823 -13.195 -15.638 1.00 84.12 79 ASN A C 1
ATOM 616 O O . ASN A 1 79 ? -29.879 -12.969 -15.052 1.00 84.12 79 ASN A O 1
ATOM 620 N N . GLN A 1 80 ? -27.929 -14.074 -15.176 1.00 85.81 80 GLN A N 1
ATOM 621 C CA . GLN A 1 80 ? -28.154 -14.867 -13.967 1.00 85.81 80 GLN A CA 1
ATOM 622 C C . GLN A 1 80 ? -28.249 -13.997 -12.703 1.00 85.81 80 GLN A C 1
ATOM 624 O O . GLN A 1 80 ? -29.076 -14.271 -11.830 1.00 85.81 80 GLN A O 1
ATOM 629 N N . LEU A 1 81 ? -27.433 -12.943 -12.594 1.00 87.81 81 LEU A N 1
ATOM 630 C CA . LEU A 1 81 ? -27.522 -11.965 -11.507 1.00 87.81 81 LEU A CA 1
ATOM 631 C C . LEU A 1 81 ? -28.842 -11.203 -11.567 1.00 87.81 81 LEU A C 1
ATOM 633 O O . LEU A 1 81 ? -29.523 -11.073 -10.550 1.00 87.81 81 LEU A O 1
ATOM 637 N N . VAL A 1 82 ? -29.217 -10.731 -12.756 1.00 83.69 82 VAL A N 1
ATOM 638 C CA . VAL A 1 82 ? -30.482 -10.040 -12.987 1.00 83.69 82 VAL A CA 1
ATOM 639 C C . VAL A 1 82 ? -31.648 -10.930 -12.575 1.00 83.69 82 VAL A C 1
ATOM 641 O O . VAL A 1 82 ? -32.505 -10.462 -11.839 1.00 83.69 82 VAL A O 1
ATOM 644 N N . ASP A 1 83 ? -31.666 -12.209 -12.938 1.00 84.25 83 ASP A N 1
ATOM 645 C CA . ASP A 1 83 ? -32.747 -13.125 -12.558 1.00 84.25 83 ASP A CA 1
ATOM 646 C C . ASP A 1 83 ? -32.871 -13.318 -11.040 1.00 84.25 83 ASP A C 1
ATOM 648 O O . ASP A 1 83 ? -33.984 -13.440 -10.525 1.00 84.25 83 ASP A O 1
ATOM 652 N N . ILE A 1 84 ? -31.756 -13.259 -10.304 1.00 84.06 84 ILE A N 1
ATOM 653 C CA . ILE A 1 84 ? -31.759 -13.308 -8.835 1.00 84.06 84 ILE A CA 1
ATOM 654 C C . ILE A 1 84 ? -32.360 -12.025 -8.238 1.00 84.06 84 ILE A C 1
ATOM 656 O O . ILE A 1 84 ? -33.125 -12.098 -7.276 1.00 84.06 84 ILE A O 1
ATOM 660 N N . VAL A 1 85 ? -32.041 -10.849 -8.793 1.00 83.44 85 VAL A N 1
ATOM 661 C CA . VAL A 1 85 ? -32.381 -9.548 -8.180 1.00 83.44 85 VAL A CA 1
ATOM 662 C C . VAL A 1 85 ? -33.623 -8.864 -8.771 1.00 83.44 85 VAL A C 1
ATOM 664 O O . VAL A 1 85 ? -34.186 -7.973 -8.136 1.00 83.44 85 VAL A O 1
ATOM 667 N N . ARG A 1 86 ? -34.107 -9.269 -9.954 1.00 80.88 86 ARG A N 1
ATOM 668 C CA . ARG A 1 86 ? -35.177 -8.598 -10.737 1.00 80.88 86 ARG A CA 1
ATOM 669 C C . ARG A 1 86 ? -36.496 -8.443 -9.977 1.00 80.88 86 ARG A C 1
ATOM 671 O O . ARG A 1 86 ? -37.266 -7.518 -10.257 1.00 80.88 86 ARG A O 1
ATOM 678 N N . LYS A 1 87 ? -36.771 -9.326 -9.013 1.00 79.12 87 LYS A N 1
ATOM 679 C CA . LYS A 1 87 ? -37.957 -9.228 -8.149 1.00 79.12 87 LYS A CA 1
ATOM 680 C C . LYS A 1 87 ? -37.914 -7.983 -7.259 1.00 79.12 87 LYS A C 1
ATOM 682 O O . LYS A 1 87 ? -38.930 -7.319 -7.094 1.00 79.12 87 LYS A O 1
ATOM 687 N N . ASP A 1 88 ? -36.737 -7.659 -6.739 1.00 73.50 88 ASP A N 1
ATOM 688 C CA . ASP A 1 88 ? -36.526 -6.621 -5.728 1.00 73.50 88 ASP A CA 1
ATOM 689 C C . ASP A 1 88 ? -35.956 -5.317 -6.305 1.00 73.50 88 ASP A C 1
ATOM 691 O O . ASP A 1 88 ? -36.034 -4.267 -5.668 1.00 73.50 88 ASP A O 1
ATOM 695 N N . PHE A 1 89 ? -35.407 -5.376 -7.520 1.00 75.00 89 PHE A N 1
ATOM 696 C CA . PHE A 1 89 ? -34.782 -4.250 -8.200 1.00 75.00 89 PHE A CA 1
ATOM 697 C C . PHE A 1 89 ? -35.417 -3.998 -9.569 1.00 75.00 89 PHE A C 1
ATOM 699 O O . PHE A 1 89 ? -35.824 -4.918 -10.285 1.00 75.00 89 PHE A O 1
ATOM 706 N N . SER A 1 90 ? -35.498 -2.731 -9.952 1.00 68.88 90 SER A N 1
ATOM 707 C CA . SER A 1 90 ? -35.573 -2.317 -11.349 1.00 68.88 90 SER A CA 1
ATOM 708 C C . SER A 1 90 ? -34.190 -2.515 -11.956 1.00 68.88 90 SER A C 1
ATOM 710 O O . SER A 1 90 ? -33.197 -2.134 -11.343 1.00 68.88 90 SER A O 1
ATOM 712 N N . VAL A 1 91 ? -34.129 -3.172 -13.110 1.00 73.94 91 VAL A N 1
ATOM 713 C CA . VAL A 1 91 ? -32.889 -3.619 -13.757 1.00 73.94 91 VAL A CA 1
ATOM 714 C C . VAL A 1 91 ? -32.829 -3.068 -15.181 1.00 73.94 91 VAL A C 1
ATOM 716 O O . VAL A 1 91 ? -33.891 -2.887 -15.787 1.00 73.94 91 VAL A O 1
ATOM 719 N N . PRO A 1 92 ? -31.629 -2.841 -15.744 1.00 68.62 92 PRO A N 1
ATOM 720 C CA . PRO A 1 92 ? -31.500 -2.504 -17.155 1.00 68.62 92 PRO A CA 1
ATOM 721 C C . PRO A 1 92 ? -32.169 -3.566 -18.052 1.00 68.62 92 PRO A C 1
ATOM 723 O O . PRO A 1 92 ? -32.121 -4.759 -17.738 1.00 68.62 92 PRO A O 1
ATOM 726 N N . PRO A 1 93 ? -32.794 -3.163 -19.173 1.00 58.62 93 PRO A N 1
ATOM 727 C CA . PRO A 1 93 ? -33.599 -4.067 -19.996 1.00 58.62 93 PRO A CA 1
ATOM 728 C C . PRO A 1 93 ? -32.779 -5.164 -20.695 1.00 58.62 93 PRO A C 1
ATOM 730 O O . PRO A 1 93 ? -33.291 -6.264 -20.891 1.00 58.62 93 PRO A O 1
ATOM 733 N N . THR A 1 94 ? -31.517 -4.893 -21.049 1.00 67.88 94 THR A N 1
ATOM 734 C CA . THR A 1 94 ? -30.600 -5.852 -21.691 1.00 67.88 94 THR A CA 1
ATOM 735 C C . THR A 1 94 ? -29.146 -5.618 -21.263 1.00 67.88 94 THR A C 1
ATOM 737 O O . THR A 1 94 ? -28.776 -4.522 -20.833 1.00 67.88 94 THR A O 1
ATOM 740 N N . PHE A 1 95 ? -28.295 -6.636 -21.435 1.00 72.00 95 PHE A N 1
ATOM 741 C CA . PHE A 1 95 ? -26.854 -6.545 -21.170 1.00 72.00 95 PHE A CA 1
ATOM 742 C C . PHE A 1 95 ? -26.157 -5.468 -22.020 1.00 72.00 95 PHE A C 1
ATOM 744 O O . PHE A 1 95 ? -25.357 -4.693 -21.499 1.00 72.00 95 PHE A O 1
ATOM 751 N N . THR A 1 96 ? -26.518 -5.338 -23.303 1.00 64.31 96 THR A N 1
ATOM 752 C CA . THR A 1 96 ? -25.984 -4.296 -24.203 1.00 64.31 96 THR A CA 1
ATOM 753 C C . THR A 1 96 ? -26.269 -2.884 -23.693 1.00 64.31 96 THR A C 1
ATOM 755 O O . THR A 1 96 ? -25.441 -1.982 -23.840 1.00 64.31 96 THR A O 1
ATOM 758 N N . ASN A 1 97 ? -27.425 -2.688 -23.055 1.00 63.16 97 ASN A N 1
ATOM 759 C CA . ASN A 1 97 ? -27.809 -1.409 -22.469 1.00 63.16 97 ASN A CA 1
ATOM 760 C C . ASN A 1 97 ? -27.011 -1.124 -21.193 1.00 63.16 97 ASN A C 1
ATOM 762 O O . ASN A 1 97 ? -26.550 0.001 -21.014 1.00 63.16 97 ASN A O 1
ATOM 766 N N . ALA A 1 98 ? -26.788 -2.140 -20.354 1.00 67.12 98 ALA A N 1
ATOM 767 C CA . ALA A 1 98 ? -25.950 -2.018 -19.163 1.00 67.12 98 ALA A CA 1
ATOM 768 C C . ALA A 1 98 ? -24.485 -1.705 -19.518 1.00 67.12 98 ALA A C 1
ATOM 770 O O . ALA A 1 98 ? -23.872 -0.843 -18.894 1.00 67.12 98 ALA A O 1
ATOM 771 N N . GLN A 1 99 ? -23.937 -2.337 -20.560 1.00 65.06 99 GLN A N 1
ATOM 772 C CA . GLN A 1 99 ? -22.568 -2.090 -21.024 1.00 65.06 99 GLN A CA 1
ATOM 773 C C . GLN A 1 99 ? -22.383 -0.680 -21.616 1.00 65.06 99 GLN A C 1
ATOM 775 O O . GLN A 1 99 ? -21.322 -0.076 -21.478 1.00 65.06 99 GLN A O 1
ATOM 780 N N . SER A 1 100 ? -23.420 -0.136 -22.259 1.00 54.22 100 SER A N 1
ATOM 781 C CA . SER A 1 100 ? -23.366 1.173 -22.928 1.00 54.22 100 SER A CA 1
ATOM 782 C C . SER A 1 100 ? -23.516 2.370 -21.978 1.00 54.22 100 SER A C 1
ATOM 784 O O . SER A 1 100 ? -23.256 3.502 -22.391 1.00 54.22 100 SER A O 1
ATOM 786 N N . ALA A 1 101 ? -23.913 2.142 -20.720 1.00 53.50 101 ALA A N 1
ATOM 787 C CA . ALA A 1 101 ? -24.133 3.196 -19.725 1.00 53.50 101 ALA A CA 1
ATOM 788 C C . ALA A 1 101 ? -22.857 4.016 -19.438 1.00 53.50 101 ALA A C 1
ATOM 790 O O . ALA A 1 101 ? -22.917 5.242 -19.378 1.00 53.50 101 ALA A O 1
ATOM 791 N N . GLY A 1 102 ? -21.688 3.365 -19.382 1.00 46.25 102 GLY A N 1
ATOM 792 C CA . GLY A 1 102 ? -20.398 4.032 -19.157 1.00 46.25 102 GLY A CA 1
ATOM 793 C C . GLY A 1 102 ? -19.835 4.804 -20.362 1.00 46.25 102 GLY A C 1
ATOM 794 O O . GLY A 1 102 ? -18.902 5.583 -20.198 1.00 46.25 102 GLY A O 1
ATOM 795 N N . VAL A 1 103 ? -20.379 4.609 -21.572 1.00 39.12 103 VAL A N 1
ATOM 796 C CA . VAL A 1 103 ? -19.852 5.190 -22.830 1.00 39.12 103 VAL A CA 1
ATOM 797 C C . VAL A 1 103 ? -20.627 6.441 -23.275 1.00 39.12 103 VAL A C 1
ATOM 799 O O . VAL A 1 103 ? -20.136 7.210 -24.097 1.00 39.12 103 VAL A O 1
ATOM 802 N N . ARG A 1 104 ? -21.842 6.665 -22.755 1.00 39.31 104 ARG A N 1
ATOM 803 C CA . ARG A 1 104 ? -22.778 7.705 -23.235 1.00 39.31 104 ARG A CA 1
ATOM 804 C C . ARG A 1 104 ? -23.049 8.842 -22.237 1.00 39.31 104 ARG A C 1
ATOM 806 O O . ARG A 1 104 ? -24.088 9.485 -22.338 1.00 39.31 104 ARG A O 1
ATOM 813 N N . ASP A 1 105 ? -22.154 9.078 -21.274 1.00 40.75 105 ASP A N 1
ATOM 814 C CA . ASP A 1 105 ? -22.301 10.104 -20.219 1.00 40.75 105 ASP A CA 1
ATOM 815 C C . ASP A 1 105 ? -23.600 9.986 -19.384 1.00 40.75 105 ASP A C 1
ATOM 817 O O . ASP A 1 105 ? -24.038 10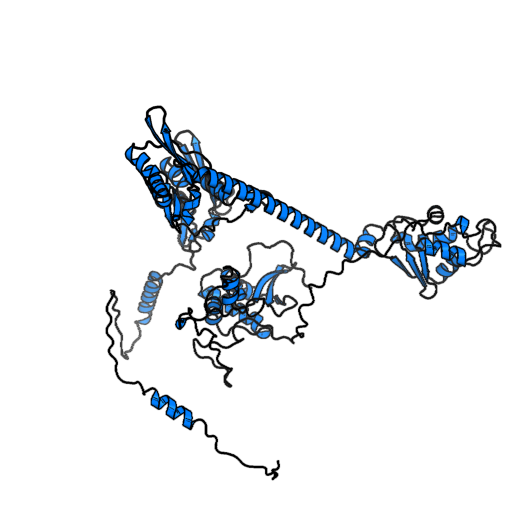.934 -18.730 1.00 40.75 105 ASP A O 1
ATOM 821 N N . VAL A 1 106 ? -24.219 8.799 -19.352 1.00 43.81 106 VAL A N 1
ATOM 822 C CA . VAL A 1 106 ? -25.389 8.502 -18.511 1.00 43.81 106 VAL A CA 1
ATOM 823 C C . VAL A 1 106 ? -24.888 7.930 -17.185 1.00 43.81 106 VAL A C 1
ATOM 825 O O . VAL A 1 106 ? -24.910 6.724 -16.958 1.00 43.81 106 VAL A O 1
ATOM 828 N N . VAL A 1 107 ? -24.381 8.792 -16.302 1.00 40.06 107 VAL A N 1
ATOM 829 C CA . VAL A 1 107 ? -23.861 8.355 -14.996 1.00 40.06 107 VAL A CA 1
ATOM 830 C C . VAL A 1 107 ? -25.007 8.231 -13.991 1.00 40.06 107 VAL A C 1
ATOM 832 O O . VAL A 1 107 ? -25.404 9.207 -13.350 1.00 40.06 107 VAL A O 1
ATOM 835 N N . THR A 1 108 ? -25.512 7.011 -13.806 1.00 46.78 108 THR A N 1
ATOM 836 C CA . THR A 1 108 ? -26.374 6.629 -12.672 1.00 46.78 108 THR A CA 1
ATOM 837 C C . THR A 1 108 ? -25.553 5.967 -11.566 1.00 46.78 108 THR A C 1
ATOM 839 O O . THR A 1 108 ? -25.891 4.889 -11.083 1.00 46.78 108 THR A O 1
ATOM 842 N N . GLY A 1 109 ? -24.428 6.584 -11.196 1.00 39.09 109 GLY A N 1
ATOM 843 C CA . GLY A 1 109 ? -23.543 6.063 -10.155 1.00 39.09 109 GLY A CA 1
ATOM 844 C C . GLY A 1 109 ? -24.219 5.983 -8.778 1.00 39.09 109 GLY A C 1
ATOM 845 O O . GLY A 1 109 ? -25.299 6.532 -8.554 1.00 39.09 109 GLY A O 1
ATOM 846 N N . ILE A 1 110 ? -23.527 5.357 -7.819 1.00 36.72 110 ILE A N 1
ATOM 847 C CA . ILE A 1 110 ? -23.970 5.102 -6.426 1.00 36.72 110 ILE A CA 1
ATOM 848 C C . ILE A 1 110 ? -24.352 6.387 -5.635 1.00 36.72 110 ILE A C 1
ATOM 850 O O . ILE A 1 110 ? -24.848 6.321 -4.513 1.00 36.72 110 ILE A O 1
ATOM 854 N N . HIS A 1 111 ? -24.180 7.574 -6.219 1.00 38.09 111 HIS A N 1
ATOM 855 C CA . HIS A 1 111 ? -24.522 8.869 -5.623 1.00 38.09 111 HIS A CA 1
ATOM 856 C C . HIS A 1 111 ? -25.571 9.680 -6.409 1.00 38.09 111 HIS A C 1
ATOM 858 O O . HIS A 1 111 ? -25.779 10.852 -6.099 1.00 38.09 111 HIS A O 1
ATOM 864 N N . GLY A 1 112 ? -26.261 9.079 -7.385 1.00 39.16 112 GLY A N 1
ATOM 865 C CA . GLY A 1 112 ? -27.220 9.785 -8.243 1.00 39.16 112 GLY A CA 1
ATOM 866 C C . GLY A 1 112 ? -26.545 10.649 -9.319 1.00 39.16 112 GLY A C 1
ATOM 867 O O . GLY A 1 112 ? -25.323 10.785 -9.344 1.00 39.16 112 GLY A O 1
ATOM 868 N N . TYR A 1 113 ? -27.356 11.184 -10.241 1.00 40.22 113 TYR A N 1
ATOM 869 C CA . TYR A 1 113 ? -26.933 11.922 -11.442 1.00 40.22 113 TYR A CA 1
ATOM 870 C C . TYR A 1 113 ? -25.779 12.913 -11.184 1.00 40.22 113 TYR A C 1
ATOM 872 O O . TYR A 1 113 ? -25.943 13.881 -10.440 1.00 40.22 113 TYR A O 1
ATOM 880 N N . ARG A 1 114 ? -24.636 12.724 -11.859 1.00 38.66 114 ARG A N 1
ATOM 881 C CA . ARG A 1 114 ? -23.550 13.718 -11.946 1.00 38.66 114 ARG A CA 1
ATOM 882 C C . ARG A 1 114 ? -23.302 14.086 -13.408 1.00 38.66 114 ARG A C 1
ATOM 884 O O . ARG A 1 114 ? -23.080 13.206 -14.229 1.00 38.66 114 ARG A O 1
ATOM 891 N N . ASN A 1 115 ? -23.345 15.384 -13.723 1.00 36.19 115 ASN A N 1
ATOM 892 C CA . ASN A 1 115 ? -23.008 15.920 -15.045 1.00 36.19 115 ASN A CA 1
ATOM 893 C C . ASN A 1 115 ? -21.477 16.116 -15.138 1.00 36.19 115 ASN A C 1
ATOM 895 O O . ASN A 1 115 ? -20.950 16.986 -14.437 1.00 36.19 115 ASN A O 1
ATOM 899 N N . PRO A 1 116 ? -20.748 15.346 -15.967 1.00 35.56 116 PRO A N 1
ATOM 900 C CA . PRO A 1 116 ? -19.283 15.340 -15.966 1.00 35.56 116 PRO A CA 1
ATOM 901 C C . PRO A 1 116 ? -18.648 16.622 -16.538 1.00 35.56 116 PRO A C 1
ATOM 903 O O . PRO A 1 116 ? -17.463 16.872 -16.313 1.00 35.56 116 PRO A O 1
ATOM 906 N N . LEU A 1 117 ? -19.410 17.475 -17.237 1.00 34.81 117 LEU A N 1
ATOM 907 C CA . LEU A 1 117 ? -18.888 18.724 -17.812 1.00 34.81 117 LEU A CA 1
ATOM 908 C C . LEU A 1 117 ? -18.567 19.787 -16.753 1.00 34.81 117 LEU A C 1
ATOM 910 O O . LEU A 1 117 ? -17.605 20.534 -16.909 1.00 34.81 117 LEU A O 1
ATOM 914 N N . ARG A 1 118 ? -19.310 19.812 -15.641 1.00 33.91 118 ARG A N 1
ATOM 915 C CA . ARG A 1 118 ? -19.138 20.837 -14.602 1.00 33.91 118 ARG A CA 1
ATOM 916 C C . ARG A 1 118 ? -17.948 20.553 -13.678 1.00 33.91 118 ARG A C 1
ATOM 918 O O . ARG A 1 118 ? -17.364 21.481 -13.141 1.00 33.91 118 ARG A O 1
ATOM 925 N N . GLU A 1 119 ? -17.545 19.289 -13.530 1.00 33.81 119 GLU A N 1
ATOM 926 C CA . GLU A 1 119 ? -16.370 18.899 -12.727 1.00 33.81 119 GLU A CA 1
ATOM 927 C C . GLU A 1 119 ? -15.061 19.050 -13.531 1.00 33.81 119 GLU A C 1
ATOM 929 O O . GLU A 1 119 ? -14.029 19.413 -12.968 1.00 33.81 119 GLU A O 1
ATOM 934 N N . ARG A 1 120 ? -15.110 18.907 -14.869 1.00 33.91 120 ARG A N 1
ATOM 935 C CA . ARG A 1 120 ? -13.968 19.226 -15.750 1.00 33.91 120 ARG A CA 1
ATOM 936 C C . ARG A 1 120 ? -13.665 20.733 -15.791 1.00 33.91 120 ARG A C 1
ATOM 938 O O . ARG A 1 120 ? -12.502 21.104 -15.917 1.00 33.91 120 ARG A O 1
ATOM 945 N N . GLU A 1 121 ? -14.679 21.586 -15.634 1.00 33.62 121 GLU A N 1
ATOM 946 C CA . GLU A 1 121 ? -14.512 23.044 -15.498 1.00 33.62 121 GLU A CA 1
ATOM 947 C C . GLU A 1 121 ? -13.949 23.474 -14.133 1.00 33.62 121 GLU A C 1
ATOM 949 O O . GLU A 1 121 ? -13.287 24.501 -14.055 1.00 33.62 121 GLU A O 1
ATOM 954 N N . TRP A 1 122 ? -14.145 22.694 -13.063 1.00 29.77 122 TRP A N 1
ATOM 955 C CA . TRP A 1 122 ? -13.648 23.040 -11.719 1.00 29.77 122 TRP A CA 1
ATOM 956 C C . TRP A 1 122 ? -12.199 22.594 -11.461 1.00 29.77 122 TRP A C 1
ATOM 958 O O . TRP A 1 122 ? -11.558 23.097 -10.542 1.00 29.77 122 TRP A O 1
ATOM 968 N N . MET A 1 123 ? -11.661 21.677 -12.275 1.00 31.92 123 MET A N 1
ATOM 969 C CA . MET A 1 123 ? -10.268 21.207 -12.185 1.00 31.92 123 MET A CA 1
ATOM 970 C C . MET A 1 123 ? -9.294 21.920 -13.138 1.00 31.92 123 MET A C 1
ATOM 972 O O . MET A 1 123 ? -8.086 21.716 -13.043 1.00 31.92 123 MET A O 1
ATOM 976 N N . MET A 1 124 ? -9.794 22.764 -14.042 1.00 32.47 124 MET A N 1
ATOM 977 C CA . MET A 1 124 ? -8.991 23.584 -14.952 1.00 32.47 124 MET A CA 1
ATOM 978 C C . MET A 1 124 ? -9.266 25.041 -14.588 1.00 32.47 124 MET A C 1
ATOM 980 O O . MET A 1 124 ? -10.249 25.600 -15.056 1.00 32.47 124 MET A O 1
ATOM 984 N N . GLY A 1 125 ? -8.448 25.593 -13.684 1.00 29.66 125 GLY A N 1
ATOM 985 C CA . GLY A 1 125 ? -8.676 26.858 -12.975 1.00 29.66 125 GLY A CA 1
ATOM 986 C C . GLY A 1 125 ? -9.381 27.959 -13.772 1.00 29.66 125 GLY A C 1
ATOM 987 O O . GLY A 1 125 ? -9.105 28.173 -14.954 1.00 29.66 125 GLY A O 1
ATOM 988 N N . GLU A 1 126 ? -10.284 28.664 -13.086 1.00 30.83 126 GLU A N 1
ATOM 989 C CA . GLU A 1 126 ? -11.001 29.830 -13.596 1.00 30.83 126 GLU A CA 1
ATOM 990 C C . GLU A 1 126 ? -10.075 30.738 -14.411 1.00 30.83 126 GLU A C 1
ATOM 992 O O . GLU A 1 126 ? -9.090 31.271 -13.901 1.00 30.83 126 GLU A O 1
ATOM 997 N N . ASN A 1 127 ? -10.419 30.955 -15.679 1.00 33.25 127 ASN A N 1
ATOM 998 C CA . ASN A 1 127 ? -9.916 32.100 -16.418 1.00 33.25 127 ASN A CA 1
ATOM 999 C C . ASN A 1 127 ? -11.076 33.107 -16.522 1.00 33.25 127 ASN A C 1
ATOM 1001 O O . ASN A 1 127 ? -11.928 32.954 -17.402 1.00 33.25 127 ASN A O 1
ATOM 1005 N N . PRO A 1 128 ? -11.167 34.106 -15.622 1.00 37.91 128 PRO A N 1
ATOM 1006 C CA . PRO A 1 128 ? -12.343 34.970 -15.462 1.00 37.91 128 PRO A CA 1
ATOM 1007 C C . PRO A 1 128 ? -12.571 35.979 -16.610 1.00 37.91 128 PRO A C 1
ATOM 1009 O O . PRO A 1 128 ? -13.387 36.885 -16.481 1.00 37.91 128 PRO A O 1
ATOM 1012 N N . TYR A 1 129 ? -11.896 35.822 -17.756 1.00 32.97 129 TYR A N 1
ATOM 1013 C CA . TYR A 1 129 ? -11.969 36.734 -18.907 1.00 32.97 129 TYR A CA 1
ATOM 1014 C C . TYR A 1 129 ? -12.213 36.034 -20.256 1.00 32.97 129 TYR A C 1
ATOM 1016 O O . TYR A 1 129 ? -11.649 36.429 -21.277 1.00 32.97 129 TYR A O 1
ATOM 1024 N N . ARG A 1 130 ? -13.083 35.016 -20.322 1.00 33.38 130 ARG A N 1
ATOM 1025 C CA . ARG A 1 130 ? -13.649 34.593 -21.619 1.00 33.38 130 ARG A CA 1
ATOM 1026 C C . ARG A 1 130 ? -14.995 35.285 -21.879 1.00 33.38 130 ARG A C 1
ATOM 1028 O O . ARG A 1 130 ? -15.968 34.962 -21.204 1.00 33.38 130 ARG A O 1
ATOM 1035 N N . PRO A 1 131 ? -15.095 36.205 -22.859 1.00 29.83 131 PRO A N 1
ATOM 1036 C CA . PRO A 1 131 ? -16.380 36.757 -23.272 1.00 29.83 131 PRO A CA 1
ATOM 1037 C C . PRO A 1 131 ? -17.251 35.679 -23.941 1.00 29.83 131 PRO A C 1
ATOM 1039 O O . PRO A 1 131 ? -16.760 34.818 -24.674 1.00 29.83 131 PRO A O 1
ATOM 1042 N N . LEU A 1 132 ? -18.561 35.765 -23.693 1.00 35.00 132 LEU A N 1
ATOM 1043 C CA . LEU A 1 132 ? -19.637 34.790 -23.951 1.00 35.00 132 LEU A CA 1
ATOM 1044 C C . LEU A 1 132 ? -19.851 34.341 -25.424 1.00 35.00 132 LEU A C 1
ATOM 1046 O O . LEU A 1 132 ? -20.832 33.665 -25.733 1.00 35.00 132 LEU A O 1
ATOM 1050 N N . PHE A 1 133 ? -18.958 34.697 -26.350 1.00 31.12 133 PHE A N 1
ATOM 1051 C CA . PHE A 1 133 ? -19.140 34.518 -27.797 1.00 31.12 133 PHE A CA 1
ATOM 1052 C C . PHE A 1 133 ? -18.137 33.565 -28.472 1.00 31.12 133 PHE A C 1
ATOM 1054 O O . PHE A 1 133 ? -18.217 33.373 -29.680 1.00 31.12 133 PHE A O 1
ATOM 1061 N N . ALA A 1 134 ? -17.247 32.902 -27.724 1.00 32.97 134 ALA A N 1
ATOM 1062 C CA . ALA A 1 134 ? -16.229 31.997 -28.283 1.00 32.97 134 ALA A CA 1
ATOM 1063 C C . ALA A 1 134 ? -16.515 30.485 -28.108 1.00 32.97 134 ALA A C 1
ATOM 1065 O O . ALA A 1 134 ? -15.583 29.681 -28.145 1.00 32.97 134 ALA A O 1
ATOM 1066 N N . THR A 1 135 ? -17.773 30.069 -27.909 1.00 35.34 135 THR A N 1
ATOM 1067 C CA . THR A 1 135 ? -18.180 28.654 -28.022 1.00 35.34 135 THR A CA 1
ATOM 1068 C C . THR A 1 135 ? -18.685 28.363 -29.441 1.00 35.34 135 THR A C 1
ATOM 1070 O O . THR A 1 135 ? -19.702 28.936 -29.857 1.00 35.34 135 THR A O 1
ATOM 1073 N N . PRO A 1 136 ? -18.002 27.488 -30.204 1.00 31.75 136 PRO A N 1
ATOM 1074 C CA . PRO A 1 136 ? -18.454 27.075 -31.526 1.00 31.75 136 PRO A CA 1
ATOM 1075 C C . PRO A 1 136 ? -19.850 26.430 -31.455 1.00 31.75 136 PRO A C 1
ATOM 1077 O O . PRO A 1 136 ? -20.150 25.742 -30.477 1.00 31.75 136 PRO A O 1
ATOM 1080 N N . PRO A 1 137 ? -20.714 26.604 -32.470 1.00 33.59 137 PRO A N 1
ATOM 1081 C CA . PRO A 1 137 ? -22.107 26.147 -32.432 1.00 33.59 137 PRO A CA 1
ATOM 1082 C C . PRO A 1 137 ? -22.287 24.632 -32.216 1.00 33.59 137 PRO A C 1
ATOM 1084 O O . PRO A 1 137 ? -23.320 24.223 -31.701 1.00 33.59 137 PRO A O 1
ATOM 1087 N N . TYR A 1 138 ? -21.271 23.804 -32.489 1.00 37.66 138 TYR A N 1
ATOM 1088 C CA . TYR A 1 138 ? -21.288 22.364 -32.188 1.00 37.66 138 TYR A CA 1
ATOM 1089 C C . TYR A 1 138 ? -21.142 22.015 -30.693 1.00 37.66 138 TYR A C 1
ATOM 1091 O O . TYR A 1 138 ? -21.312 20.861 -30.320 1.00 37.66 138 TYR A O 1
ATOM 1099 N N . MET A 1 139 ? -20.842 22.987 -29.826 1.00 31.78 139 MET A N 1
ATOM 1100 C CA . MET A 1 139 ? -20.840 22.821 -28.364 1.00 31.78 139 MET A CA 1
ATOM 1101 C C . MET A 1 139 ? -22.103 23.386 -27.698 1.00 31.78 139 MET A C 1
ATOM 1103 O O . MET A 1 139 ? -22.209 23.362 -26.475 1.00 31.78 139 MET A O 1
ATOM 1107 N N . ARG A 1 140 ? -23.069 23.905 -28.473 1.00 34.25 140 ARG A N 1
ATOM 1108 C CA . ARG A 1 140 ? -24.269 24.575 -27.944 1.00 34.25 140 ARG A CA 1
ATOM 1109 C C . ARG A 1 140 ? -25.529 23.699 -27.881 1.00 34.25 140 ARG A C 1
ATOM 1111 O O . ARG A 1 140 ? -26.608 24.224 -27.637 1.00 34.25 140 ARG A O 1
ATOM 1118 N N . SER A 1 141 ? -25.405 22.378 -28.021 1.00 40.62 141 SER A N 1
ATOM 1119 C CA . SER A 1 141 ? -26.498 21.437 -27.738 1.00 40.62 141 SER A CA 1
ATOM 1120 C C . SER A 1 141 ? -25.969 20.076 -27.281 1.00 40.62 141 SER A C 1
ATOM 1122 O O . SER A 1 141 ? -25.674 19.210 -28.101 1.00 40.62 141 SER A O 1
ATOM 1124 N N . VAL A 1 142 ? -25.870 19.859 -25.972 1.00 36.56 142 VAL A N 1
ATOM 1125 C CA . VAL A 1 142 ? -25.824 18.497 -25.421 1.00 36.56 142 VAL A CA 1
ATOM 1126 C C . VAL A 1 142 ? -26.620 18.461 -24.117 1.00 36.56 142 VAL A C 1
ATOM 1128 O O . VAL A 1 142 ? -26.117 18.117 -23.055 1.00 36.56 142 VAL A O 1
ATOM 1131 N N . GLU A 1 143 ? -27.891 18.855 -24.188 1.00 33.12 143 GLU A N 1
ATOM 1132 C CA . GLU A 1 143 ? -28.863 18.228 -23.297 1.00 33.12 143 GLU A CA 1
ATOM 1133 C C . GLU A 1 143 ? -29.178 16.849 -23.897 1.00 33.12 143 GLU A C 1
ATOM 1135 O O . GLU A 1 143 ? -29.536 16.776 -25.078 1.00 33.12 143 GLU A O 1
ATOM 1140 N N . PRO A 1 144 ? -29.001 15.741 -23.155 1.00 37.59 144 PRO A N 1
ATOM 1141 C CA . PRO A 1 144 ? -29.361 14.428 -23.667 1.00 37.59 144 PRO A CA 1
ATOM 1142 C C . PRO A 1 144 ? -30.858 14.396 -24.000 1.00 37.59 144 PRO A C 1
ATOM 1144 O O . PRO A 1 144 ? -31.706 14.712 -23.167 1.00 37.59 144 PRO A O 1
ATOM 1147 N N . SER A 1 145 ? -31.188 14.033 -25.241 1.00 35.72 145 SER A N 1
ATOM 1148 C CA . SER A 1 145 ? -32.566 13.944 -25.730 1.00 35.72 145 SER A CA 1
ATOM 1149 C C . SER A 1 145 ? -33.262 12.737 -25.087 1.00 35.72 145 SER A C 1
ATOM 1151 O O . SER A 1 145 ? -33.124 11.612 -25.564 1.00 35.72 145 SER A O 1
ATOM 1153 N N . PHE A 1 146 ? -33.975 12.938 -23.977 1.00 43.16 146 PHE A N 1
ATOM 1154 C CA . PHE A 1 146 ? -34.748 11.873 -23.330 1.00 43.16 146 PHE A CA 1
ATOM 1155 C C . PHE A 1 146 ? -36.131 11.712 -23.977 1.00 43.16 146 PHE A C 1
ATOM 1157 O O . PHE A 1 146 ? -36.860 12.690 -24.149 1.00 43.16 146 PHE A O 1
ATOM 1164 N N . VAL A 1 147 ? -36.532 10.475 -24.277 1.00 43.69 147 VAL A N 1
ATOM 1165 C CA . VAL A 1 147 ? -37.892 10.139 -24.734 1.00 43.69 147 VAL A CA 1
ATOM 1166 C C . VAL A 1 147 ? -38.799 9.933 -23.509 1.00 43.69 147 VAL A C 1
ATOM 1168 O O . VAL A 1 147 ? -38.428 9.218 -22.576 1.00 43.69 147 VAL A O 1
ATOM 1171 N N . ARG A 1 148 ? -39.984 10.570 -23.477 1.00 38.22 148 ARG A N 1
ATOM 1172 C CA . ARG A 1 148 ? -41.019 10.321 -22.447 1.00 38.22 148 ARG A CA 1
ATOM 1173 C C . ARG A 1 148 ? -41.564 8.893 -22.567 1.00 38.22 148 ARG A C 1
ATOM 1175 O O . ARG A 1 148 ? -41.677 8.380 -23.676 1.00 38.22 148 ARG A O 1
ATOM 1182 N N . GLU A 1 149 ? -41.948 8.288 -21.439 1.00 41.81 149 GLU A N 1
ATOM 1183 C CA . GLU A 1 149 ? -42.578 6.959 -21.407 1.00 41.81 149 GLU A CA 1
ATOM 1184 C C . GLU A 1 149 ? -43.743 6.863 -22.397 1.00 41.81 149 GLU A C 1
ATOM 1186 O O . GLU A 1 149 ? -44.726 7.603 -22.303 1.00 41.81 149 GLU A O 1
ATOM 1191 N N . ARG A 1 150 ? -43.626 5.939 -23.357 1.00 46.69 150 ARG A N 1
ATOM 1192 C CA . ARG A 1 150 ? -44.737 5.574 -24.233 1.00 46.69 150 ARG A CA 1
ATOM 1193 C C . ARG A 1 150 ? -45.712 4.708 -23.446 1.00 46.69 150 ARG A C 1
ATOM 1195 O O . ARG A 1 150 ? -45.312 3.866 -22.646 1.00 46.69 150 ARG A O 1
ATOM 1202 N N . LYS A 1 151 ? -47.005 4.887 -23.716 1.00 36.00 151 LYS A N 1
ATOM 1203 C CA . LYS A 1 151 ? -48.107 4.179 -23.042 1.00 36.00 151 LYS A CA 1
ATOM 1204 C C . LYS A 1 151 ? -48.045 2.647 -23.215 1.00 36.00 151 LYS A C 1
ATOM 1206 O O . LYS A 1 151 ? -48.706 1.932 -22.472 1.00 36.00 151 LYS A O 1
ATOM 1211 N N . ASP A 1 152 ? -47.262 2.157 -24.178 1.00 42.88 152 ASP A N 1
ATOM 1212 C CA . ASP A 1 152 ? -47.040 0.743 -24.507 1.00 42.88 152 ASP A CA 1
ATOM 1213 C C . ASP A 1 152 ? -45.707 0.164 -23.975 1.00 42.88 152 ASP A C 1
ATOM 1215 O O . ASP A 1 152 ? -45.455 -1.030 -24.138 1.00 42.88 152 ASP A O 1
ATOM 1219 N N . GLY A 1 153 ? -44.852 0.977 -23.340 1.00 45.00 153 GLY A N 1
ATOM 1220 C CA . GLY A 1 153 ? -43.608 0.543 -22.688 1.00 45.00 153 GLY A CA 1
ATOM 1221 C C . GLY A 1 153 ? -42.505 0.008 -23.615 1.00 45.00 153 GLY A C 1
ATOM 1222 O O . GLY A 1 153 ? -41.529 -0.563 -23.124 1.00 45.00 153 GLY A O 1
ATOM 1223 N N . ARG A 1 154 ? -42.632 0.148 -24.943 1.00 43.78 154 ARG A N 1
ATOM 1224 C CA . ARG A 1 154 ? -41.664 -0.378 -25.925 1.00 43.78 154 ARG A CA 1
ATOM 1225 C C . ARG A 1 154 ? -40.661 0.693 -26.370 1.00 43.78 154 ARG A C 1
ATOM 1227 O O . ARG A 1 154 ? -41.050 1.784 -26.782 1.00 43.78 154 ARG A O 1
ATOM 1234 N N . MET A 1 155 ? -39.373 0.343 -26.345 1.00 47.31 155 MET A N 1
ATOM 1235 C CA . MET A 1 155 ? -38.245 1.193 -26.761 1.00 47.31 155 MET A CA 1
ATOM 1236 C C . MET A 1 155 ? -37.685 0.747 -28.118 1.00 47.31 155 MET A C 1
ATOM 1238 O O . MET A 1 155 ? -37.595 -0.456 -28.377 1.00 47.31 155 MET A O 1
ATOM 1242 N N . MET A 1 156 ? -37.257 1.689 -28.965 1.00 41.62 156 MET A N 1
ATOM 1243 C CA . MET A 1 156 ? -36.510 1.368 -30.190 1.00 41.62 156 MET A CA 1
ATOM 1244 C C . MET A 1 156 ? -35.015 1.157 -29.881 1.00 41.62 156 MET A C 1
ATOM 1246 O O . MET A 1 156 ? -34.490 1.744 -28.927 1.00 41.62 156 MET A O 1
ATOM 1250 N N . PRO A 1 157 ? -34.280 0.367 -30.689 1.00 36.81 157 PRO A N 1
ATOM 1251 C CA . PRO A 1 157 ? -32.833 0.229 -30.546 1.00 36.81 157 PRO A CA 1
ATOM 1252 C C . PRO A 1 157 ? -32.123 1.590 -30.646 1.00 36.81 157 PRO A C 1
ATOM 1254 O O . PRO A 1 157 ? -32.141 2.231 -31.692 1.00 36.81 157 PRO A O 1
ATOM 1257 N N . GLY A 1 158 ? -31.487 2.030 -29.555 1.00 41.47 158 GLY A N 1
ATOM 1258 C CA . GLY A 1 158 ? -30.690 3.263 -29.501 1.00 41.47 158 GLY A CA 1
ATOM 1259 C C . GLY A 1 158 ? -31.340 4.478 -28.820 1.00 41.47 158 GLY A C 1
ATOM 1260 O O . GLY A 1 158 ? -30.617 5.449 -28.590 1.00 41.47 158 GLY A O 1
ATOM 1261 N N . GLU A 1 159 ? -32.629 4.426 -28.458 1.00 42.88 159 GLU A N 1
ATOM 1262 C CA . GLU A 1 159 ? -33.345 5.502 -27.739 1.00 42.88 159 GLU A CA 1
ATOM 1263 C C . GLU A 1 159 ? -32.936 5.596 -26.252 1.00 42.88 159 GLU A C 1
ATOM 1265 O O . GLU A 1 159 ? -32.630 4.580 -25.630 1.00 42.88 159 GLU A O 1
ATOM 1270 N N . LEU A 1 160 ? -32.940 6.812 -25.678 1.00 46.69 160 LEU A N 1
ATOM 1271 C CA . LEU A 1 160 ? -32.563 7.100 -24.283 1.00 46.69 160 LEU A CA 1
ATOM 1272 C C . LEU A 1 160 ? -33.791 7.531 -23.459 1.00 46.69 160 LEU A C 1
ATOM 1274 O O . LEU A 1 160 ? -34.404 8.559 -23.733 1.00 46.69 160 LEU A O 1
ATOM 1278 N N . GLN A 1 161 ? -34.135 6.772 -22.418 1.00 46.16 161 GLN A N 1
ATOM 1279 C CA . GLN A 1 161 ? -35.175 7.102 -21.435 1.00 46.16 161 GLN A CA 1
ATOM 1280 C C . GLN A 1 161 ? -34.553 7.493 -20.082 1.00 46.16 161 GLN A C 1
ATOM 1282 O O . GLN A 1 161 ? -33.689 6.792 -19.552 1.00 46.16 161 GLN A O 1
ATOM 1287 N N . SER A 1 162 ? -35.001 8.611 -19.503 1.00 38.66 162 SER A N 1
ATOM 1288 C CA . SER A 1 162 ? -34.543 9.078 -18.185 1.00 38.66 162 SER A CA 1
ATOM 1289 C C . SER A 1 162 ? -35.005 8.115 -17.084 1.00 38.66 162 SER A C 1
ATOM 1291 O O . SER A 1 162 ? -36.188 7.799 -16.990 1.00 38.66 162 SER A O 1
ATOM 1293 N N . GLY A 1 163 ? -34.072 7.617 -16.267 1.00 45.50 163 GLY A N 1
ATOM 1294 C CA . GLY A 1 163 ? -34.358 6.690 -15.164 1.00 45.50 163 GLY A CA 1
ATOM 1295 C C . GLY A 1 163 ? -34.529 5.208 -15.531 1.00 45.50 163 GLY A C 1
ATOM 1296 O O . GLY A 1 163 ? -34.675 4.403 -14.614 1.00 45.50 163 GLY A O 1
ATOM 1297 N N . ALA A 1 164 ? -34.467 4.836 -16.817 1.00 41.72 164 ALA A N 1
ATOM 1298 C CA . ALA A 1 164 ? -34.529 3.437 -17.276 1.00 41.72 164 ALA A CA 1
ATOM 1299 C C . ALA A 1 164 ? -33.172 2.705 -17.242 1.00 41.72 164 ALA A C 1
ATOM 1301 O O . ALA A 1 164 ? -33.101 1.495 -17.461 1.00 41.72 164 ALA A O 1
ATOM 1302 N N . TYR A 1 165 ? -32.092 3.441 -16.982 1.00 52.16 165 TYR A N 1
ATOM 1303 C CA . TYR A 1 165 ? -30.734 2.917 -16.894 1.00 52.16 165 TYR A CA 1
ATOM 1304 C C . TYR A 1 165 ? -30.297 2.974 -15.433 1.00 52.16 165 TYR A C 1
ATOM 1306 O O . TYR A 1 165 ? -30.438 4.010 -14.787 1.00 52.16 165 TYR A O 1
ATOM 1314 N N . GLY A 1 166 ? -29.841 1.839 -14.909 1.00 60.03 166 GLY A N 1
ATOM 1315 C CA . GLY A 1 166 ? -29.392 1.685 -13.529 1.00 60.03 166 GLY A CA 1
ATOM 1316 C C . GLY A 1 166 ? -30.255 0.747 -12.682 1.00 60.03 166 GLY A C 1
ATOM 1317 O O . GLY A 1 166 ? -31.444 0.542 -12.933 1.00 60.03 166 GLY A O 1
ATOM 1318 N N . PHE A 1 167 ? -29.637 0.154 -11.665 1.00 67.69 167 PHE A N 1
ATOM 1319 C CA . PHE A 1 167 ? -30.320 -0.677 -10.684 1.00 67.69 167 PHE A CA 1
ATOM 1320 C C . PHE A 1 167 ? -30.960 0.195 -9.598 1.00 67.69 167 PHE A C 1
ATOM 1322 O O . PHE A 1 167 ? -30.266 0.965 -8.936 1.00 67.69 167 PHE A O 1
ATOM 1329 N N . ARG A 1 168 ? -32.274 0.060 -9.386 1.00 63.78 168 ARG A N 1
ATOM 1330 C CA . ARG A 1 168 ? -33.014 0.801 -8.342 1.00 63.78 168 ARG A CA 1
ATOM 1331 C C . ARG A 1 168 ? -33.832 -0.145 -7.486 1.00 63.78 168 ARG A C 1
ATOM 1333 O O . ARG A 1 168 ? -34.456 -1.058 -8.023 1.00 63.78 168 ARG A O 1
ATOM 1340 N N . TYR A 1 169 ? -33.844 0.050 -6.178 1.00 67.50 169 TYR A N 1
ATOM 1341 C CA . TYR A 1 169 ? -34.600 -0.792 -5.261 1.00 67.50 169 TYR A CA 1
ATOM 1342 C C . TYR A 1 169 ? -36.103 -0.473 -5.349 1.00 67.50 169 TYR A C 1
ATOM 1344 O O . TYR A 1 169 ? -36.498 0.688 -5.333 1.00 67.50 169 TYR A O 1
ATOM 1352 N N . LYS A 1 170 ? -36.957 -1.499 -5.469 1.00 67.44 170 LYS A N 1
ATOM 1353 C CA . LYS A 1 170 ? -38.420 -1.345 -5.641 1.00 67.44 170 LYS A CA 1
ATOM 1354 C C . LYS A 1 170 ? -39.202 -1.198 -4.327 1.00 67.44 170 LYS A C 1
ATOM 1356 O O . LYS A 1 170 ? -40.413 -1.010 -4.376 1.00 67.44 170 LYS A O 1
ATOM 1361 N N . GLY A 1 171 ? -38.553 -1.365 -3.173 1.00 57.88 171 GLY A N 1
ATOM 1362 C CA . GLY A 1 171 ? -39.221 -1.289 -1.869 1.00 57.88 171 GLY A CA 1
ATOM 1363 C C . GLY A 1 171 ? -39.655 0.132 -1.501 1.00 57.88 171 GLY A C 1
ATOM 1364 O O . GLY A 1 171 ? -39.148 1.097 -2.067 1.00 57.88 171 GLY A O 1
ATOM 1365 N N . ASP A 1 172 ? -40.582 0.248 -0.544 1.00 44.09 172 ASP A N 1
ATOM 1366 C CA . ASP A 1 172 ? -41.128 1.534 -0.097 1.00 44.09 172 ASP A CA 1
ATOM 1367 C C . ASP A 1 172 ? -40.016 2.533 0.243 1.00 44.09 172 ASP A C 1
ATOM 1369 O O . ASP A 1 172 ? -39.175 2.304 1.118 1.00 44.09 172 ASP A O 1
ATOM 1373 N N . ASN A 1 173 ? -40.031 3.655 -0.480 1.00 33.19 173 ASN A N 1
ATOM 1374 C CA . ASN A 1 173 ? -39.162 4.793 -0.243 1.00 33.19 173 ASN A CA 1
ATOM 1375 C C . ASN A 1 173 ? -39.368 5.283 1.194 1.00 33.19 173 ASN A C 1
ATOM 1377 O O . ASN A 1 173 ? -40.381 5.913 1.504 1.00 33.19 173 ASN A O 1
ATOM 1381 N N . ILE A 1 174 ? -38.378 5.080 2.064 1.00 30.88 174 ILE A N 1
ATOM 1382 C CA . ILE A 1 174 ? -38.228 5.973 3.208 1.00 30.88 174 ILE A CA 1
ATOM 1383 C C . ILE A 1 174 ? -37.795 7.304 2.608 1.00 30.88 174 ILE A C 1
ATOM 1385 O O . ILE A 1 174 ? -36.730 7.409 2.000 1.00 30.88 174 ILE A O 1
ATOM 1389 N N . VAL A 1 175 ? -38.690 8.284 2.723 1.00 27.58 175 VAL A N 1
ATOM 1390 C CA . VAL A 1 175 ? -38.486 9.695 2.404 1.00 27.58 175 VAL A CA 1
ATOM 1391 C C . VAL A 1 175 ? -37.032 10.081 2.662 1.00 27.58 175 VAL A C 1
ATOM 1393 O O . VAL A 1 175 ? -36.525 9.909 3.770 1.00 27.58 175 VAL A O 1
ATOM 1396 N N . MET A 1 176 ? -36.384 10.614 1.624 1.00 29.30 176 MET A N 1
ATOM 1397 C CA . MET A 1 176 ? -35.132 11.353 1.726 1.00 29.30 176 MET A CA 1
ATOM 1398 C C . MET A 1 176 ? -35.351 12.536 2.671 1.00 29.30 176 MET A C 1
ATOM 1400 O O . MET A 1 176 ? -35.615 13.660 2.249 1.00 29.30 176 MET A O 1
ATOM 1404 N N . THR A 1 177 ? -35.232 12.300 3.973 1.00 26.45 177 THR A N 1
ATOM 1405 C CA . THR A 1 177 ? -34.689 13.327 4.843 1.00 26.45 177 THR A CA 1
ATOM 1406 C C . THR A 1 177 ? -33.283 13.572 4.324 1.00 26.45 177 THR A C 1
ATOM 1408 O O . THR A 1 177 ? -32.481 12.635 4.262 1.00 26.45 177 THR A O 1
ATOM 1411 N N . THR A 1 178 ? -33.041 14.812 3.889 1.00 28.08 178 THR A N 1
ATOM 1412 C CA . THR A 1 178 ? -31.737 15.487 3.797 1.00 28.08 178 THR A CA 1
ATOM 1413 C C . THR A 1 178 ? -30.692 14.703 4.570 1.00 28.08 178 THR A C 1
ATOM 1415 O O . THR A 1 178 ? -31.001 14.400 5.726 1.00 28.08 178 THR A O 1
ATOM 1418 N N . PRO A 1 179 ? -29.515 14.372 3.989 1.00 29.47 179 PRO A N 1
ATOM 1419 C CA . PRO A 1 179 ? -28.558 13.482 4.629 1.00 29.47 179 PRO A CA 1
ATOM 1420 C C . PRO A 1 179 ? -28.447 13.936 6.068 1.00 29.47 179 PRO A C 1
ATOM 1422 O O . PRO A 1 179 ? -27.996 15.059 6.323 1.00 29.47 179 PRO A O 1
ATOM 1425 N N . LEU A 1 180 ? -28.959 13.120 7.003 1.00 29.52 180 LEU A N 1
ATOM 1426 C CA . LEU A 1 180 ? -28.616 13.326 8.390 1.00 29.52 180 LEU A CA 1
ATOM 1427 C C . LEU A 1 180 ? -27.104 13.335 8.309 1.00 29.52 180 LEU A C 1
ATOM 1429 O O . LEU A 1 180 ? -26.518 12.328 7.895 1.00 29.52 180 LEU A O 1
ATOM 1433 N N . LYS A 1 181 ? -26.510 14.511 8.579 1.00 32.28 181 LYS A N 1
ATOM 1434 C CA . LYS A 1 181 ? -25.106 14.663 8.954 1.00 32.28 181 LYS A CA 1
ATOM 1435 C C . LYS A 1 181 ? -24.721 13.328 9.533 1.00 32.28 181 LYS A C 1
ATOM 1437 O O . LYS A 1 181 ? -25.398 12.983 10.509 1.00 32.28 181 LYS A O 1
ATOM 1442 N N . GLN A 1 182 ? -23.789 12.602 8.882 1.00 35.41 182 GLN A N 1
ATOM 1443 C CA . GLN A 1 182 ? -23.184 11.361 9.384 1.00 35.41 182 GLN A CA 1
ATOM 1444 C C . GLN A 1 182 ? -23.423 11.370 10.870 1.00 35.41 182 GLN A C 1
ATOM 1446 O O . GLN A 1 182 ? -22.852 12.278 11.485 1.00 35.41 182 GLN A O 1
ATOM 1451 N N . THR A 1 183 ? -24.405 10.598 11.373 1.00 34.34 183 THR A N 1
ATOM 1452 C CA . THR A 1 183 ? -24.883 10.799 12.744 1.00 34.34 183 THR A CA 1
ATOM 1453 C C . THR A 1 183 ? -23.613 10.836 13.543 1.00 34.34 183 THR A C 1
ATOM 1455 O O . THR A 1 183 ? -22.873 9.855 13.480 1.00 34.34 183 THR A O 1
ATOM 1458 N N . GLN A 1 184 ? -23.253 12.014 14.075 1.00 40.97 184 GLN A N 1
ATOM 1459 C CA . GLN A 1 184 ? -22.000 12.161 14.794 1.00 40.97 184 GLN A CA 1
ATOM 1460 C C . GLN A 1 184 ? -22.127 11.051 15.804 1.00 40.97 184 GLN A C 1
ATOM 1462 O O . GLN A 1 184 ? -23.085 11.111 16.577 1.00 40.97 184 GLN A O 1
ATOM 1467 N N . ASN A 1 185 ? -21.331 9.981 15.659 1.00 45.56 185 ASN A N 1
ATOM 1468 C CA . ASN A 1 185 ? -21.442 8.814 16.517 1.00 45.56 185 ASN A CA 1
ATOM 1469 C C . ASN A 1 185 ? -21.407 9.429 17.898 1.00 45.56 185 ASN A C 1
ATOM 1471 O O . ASN A 1 185 ? -20.384 10.032 18.224 1.00 45.56 185 ASN A O 1
ATOM 1475 N N . GLN A 1 186 ? -22.547 9.455 18.597 1.00 51.25 186 GLN A N 1
ATOM 1476 C CA . GLN A 1 186 ? -22.635 10.213 19.829 1.00 51.25 186 GLN A CA 1
ATOM 1477 C C . GLN A 1 186 ? -21.614 9.529 20.708 1.00 51.25 186 GLN A C 1
ATOM 1479 O O . GLN A 1 186 ? -21.785 8.357 21.042 1.00 51.25 186 GLN A O 1
ATOM 1484 N N . SER A 1 187 ? -20.483 10.200 20.928 1.00 60.97 187 SER A N 1
ATOM 1485 C CA . SER A 1 187 ? -19.395 9.640 21.701 1.00 60.97 187 SER A CA 1
ATOM 1486 C C . SER A 1 187 ? -20.025 9.311 23.033 1.00 60.97 187 SER A C 1
ATOM 1488 O O . SER A 1 187 ? -20.547 10.219 23.684 1.00 60.97 187 SER A O 1
ATOM 1490 N N . VAL A 1 188 ? -20.071 8.030 23.392 1.00 70.00 188 VAL A N 1
ATOM 1491 C CA . VAL A 1 188 ? -20.650 7.638 24.666 1.00 70.00 188 VAL A CA 1
ATOM 1492 C C . VAL A 1 188 ? -19.760 8.296 25.709 1.00 70.00 188 VAL A C 1
ATOM 1494 O O . VAL A 1 188 ? -18.557 8.029 25.770 1.00 70.00 188 VAL A O 1
ATOM 1497 N N . LEU A 1 189 ? -20.326 9.250 26.442 1.00 75.31 189 LEU A N 1
ATOM 1498 C CA . LEU A 1 189 ? -19.627 9.941 27.510 1.00 75.31 189 LEU A CA 1
ATOM 1499 C C . LEU A 1 189 ? -19.863 9.151 28.798 1.00 75.31 189 LEU A C 1
ATOM 1501 O O . LEU A 1 189 ? -20.998 8.738 29.055 1.00 75.31 189 LEU A O 1
ATOM 1505 N N . PRO A 1 190 ? -18.814 8.897 29.599 1.00 79.31 190 PRO A N 1
ATOM 1506 C CA . PRO A 1 190 ? -18.997 8.297 30.910 1.00 79.31 190 PRO A CA 1
ATOM 1507 C C . PRO A 1 190 ? -19.856 9.223 31.774 1.00 79.31 190 PRO A C 1
ATOM 1509 O O . PRO A 1 190 ? -19.829 10.447 31.617 1.00 79.31 190 PRO A O 1
ATOM 1512 N N . ALA A 1 191 ? -20.616 8.638 32.697 1.00 76.88 191 ALA A N 1
ATOM 1513 C CA . ALA A 1 191 ? -21.355 9.432 33.667 1.00 76.88 191 ALA A CA 1
ATOM 1514 C C . ALA A 1 191 ? -20.368 10.288 34.492 1.00 76.88 191 ALA A C 1
ATOM 1516 O O . ALA A 1 191 ? -19.295 9.796 34.853 1.00 76.88 191 ALA A O 1
ATOM 1517 N N . PRO A 1 192 ? -20.690 11.558 34.794 1.00 79.38 192 PRO A N 1
ATOM 1518 C CA . PRO A 1 192 ? -19.796 12.417 35.560 1.00 79.38 192 PRO A CA 1
ATOM 1519 C C . PRO A 1 192 ? -19.518 11.815 36.947 1.00 79.38 192 PRO A C 1
ATOM 1521 O O . PRO A 1 192 ? -20.432 11.373 37.646 1.00 79.38 192 PRO A O 1
ATOM 1524 N N . ARG A 1 193 ? -18.242 11.805 37.345 1.00 80.88 193 ARG A N 1
ATOM 1525 C CA . ARG A 1 193 ? -17.749 11.336 38.650 1.00 80.88 193 ARG A CA 1
ATOM 1526 C C . ARG A 1 193 ? -17.085 12.513 39.379 1.00 80.88 193 ARG A C 1
ATOM 1528 O O . ARG A 1 193 ? -15.880 12.694 39.241 1.00 80.88 193 ARG A O 1
ATOM 1535 N N . PRO A 1 194 ? -17.848 13.379 40.069 1.00 76.38 194 PRO A N 1
ATOM 1536 C CA . PRO A 1 194 ? -17.269 14.518 40.775 1.00 76.38 194 PRO A CA 1
ATOM 1537 C C . PRO A 1 194 ? -16.419 14.042 41.963 1.00 76.38 194 PRO A C 1
ATOM 1539 O O . PRO A 1 194 ? -16.911 13.350 42.853 1.00 76.38 194 PRO A O 1
ATOM 1542 N N . GLU A 1 195 ? -15.143 14.420 41.982 1.00 75.19 195 GLU A N 1
ATOM 1543 C CA . GLU A 1 195 ? -14.211 14.092 43.066 1.00 75.19 195 GLU A CA 1
ATOM 1544 C C . GLU A 1 195 ? -14.226 15.160 44.174 1.00 75.19 195 GLU A C 1
ATOM 1546 O O . GLU A 1 195 ? -14.545 16.326 43.935 1.00 75.19 195 GLU A O 1
ATOM 1551 N N . GLY A 1 196 ? -13.889 14.774 45.409 1.00 77.75 196 GLY A N 1
ATOM 1552 C CA . GLY A 1 196 ? -13.716 15.707 46.532 1.00 77.75 196 GLY A CA 1
ATOM 1553 C C . GLY A 1 196 ? -14.996 16.253 47.184 1.00 77.75 196 GLY A C 1
ATOM 1554 O O . GLY A 1 196 ? -14.896 17.047 48.123 1.00 77.75 196 GLY A O 1
ATOM 1555 N N . MET A 1 197 ? -16.185 15.847 46.724 1.00 80.56 197 MET A N 1
ATOM 1556 C CA . MET A 1 197 ? -17.481 16.330 47.231 1.00 80.56 197 MET A CA 1
ATOM 1557 C C . MET A 1 197 ? -18.169 15.373 48.221 1.00 80.56 197 MET A C 1
ATOM 1559 O O . MET A 1 197 ? -19.265 15.679 48.697 1.00 80.56 197 MET A O 1
ATOM 1563 N N . ALA A 1 198 ? -17.558 14.227 48.544 1.00 87.31 198 ALA A N 1
ATOM 1564 C CA . ALA A 1 198 ? -18.157 13.270 49.469 1.00 87.31 198 ALA A CA 1
ATOM 1565 C C . ALA A 1 198 ? -18.090 13.764 50.925 1.00 87.31 198 ALA A C 1
ATOM 1567 O O . ALA A 1 198 ? -17.119 14.410 51.335 1.00 87.31 198 ALA A O 1
ATOM 1568 N N . LYS A 1 199 ? -19.135 13.479 51.712 1.00 89.31 199 LYS A N 1
ATOM 1569 C CA . LYS A 1 199 ? -19.233 13.886 53.121 1.00 89.31 199 LYS A CA 1
ATOM 1570 C C . LYS A 1 199 ? -18.667 12.791 54.033 1.00 89.31 199 LYS A C 1
ATOM 1572 O O . LYS A 1 199 ? -19.315 11.752 54.133 1.00 89.31 199 LYS A O 1
ATOM 1577 N N . PRO A 1 200 ? -17.546 13.011 54.750 1.00 89.50 200 PRO A N 1
ATOM 1578 C CA . PRO A 1 200 ? -16.946 11.987 55.605 1.00 89.50 200 PRO A CA 1
ATOM 1579 C C . PRO A 1 200 ? -17.911 11.451 56.662 1.00 89.50 200 PRO A C 1
ATOM 1581 O O . PRO A 1 200 ? -18.652 12.220 57.293 1.00 89.50 200 PRO A O 1
ATOM 1584 N N . LEU A 1 201 ? -17.859 10.142 56.894 1.00 87.00 201 LEU A N 1
ATOM 1585 C CA . LEU A 1 201 ? -18.742 9.432 57.811 1.00 87.00 201 LEU A CA 1
ATOM 1586 C C . LEU A 1 201 ? -18.662 9.988 59.240 1.00 87.00 201 LEU A C 1
ATOM 1588 O O . LEU A 1 201 ? -19.697 10.360 59.794 1.00 87.00 201 LEU A O 1
ATOM 1592 N N . SER A 1 202 ? -17.462 10.124 59.805 1.00 84.88 202 SER A N 1
ATOM 1593 C CA . SER A 1 202 ? -17.233 10.617 61.174 1.00 84.88 202 SER A CA 1
ATOM 1594 C C . SER A 1 202 ? -17.714 12.048 61.421 1.00 84.88 202 SER A C 1
ATOM 1596 O O . SER A 1 202 ? -18.053 12.404 62.549 1.00 84.88 202 SER A O 1
ATOM 1598 N N . LYS A 1 203 ? -17.757 12.881 60.374 1.00 85.12 203 LYS A N 1
ATOM 1599 C CA . LYS A 1 203 ? -18.212 14.278 60.466 1.00 85.12 203 LYS A CA 1
ATOM 1600 C C . LYS A 1 203 ? -19.722 14.433 60.329 1.00 85.12 203 LYS A C 1
ATOM 1602 O O . LYS A 1 203 ? -20.267 15.433 60.782 1.00 85.12 203 LYS A O 1
ATOM 1607 N N . THR A 1 204 ? -20.375 13.477 59.679 1.00 82.44 204 THR A N 1
ATOM 1608 C CA . THR A 1 204 ? -21.785 13.592 59.276 1.00 82.44 204 THR A CA 1
ATOM 1609 C C . THR A 1 204 ? -22.696 12.729 60.142 1.00 82.44 204 THR A C 1
ATOM 1611 O O . THR A 1 204 ? -23.847 13.084 60.384 1.00 82.44 204 THR A O 1
ATOM 1614 N N . VAL A 1 205 ? -22.189 11.599 60.638 1.00 80.94 205 VAL A N 1
ATOM 1615 C CA . VAL A 1 205 ? -22.946 10.630 61.433 1.00 80.94 205 VAL A CA 1
ATOM 1616 C C . VAL A 1 205 ? -22.335 10.533 62.824 1.00 80.94 205 VAL A C 1
ATOM 1618 O O . VAL A 1 205 ? -21.152 10.237 62.973 1.00 80.94 205 VAL A O 1
ATOM 1621 N N . ASN A 1 206 ? -23.152 10.714 63.865 1.00 76.69 206 ASN A N 1
ATOM 1622 C CA . ASN A 1 206 ? -22.709 10.477 65.235 1.00 76.69 206 ASN A CA 1
ATOM 1623 C C . ASN A 1 206 ? -22.634 8.966 65.508 1.00 76.69 206 ASN A C 1
ATOM 1625 O O . ASN A 1 206 ? -23.629 8.320 65.834 1.00 76.69 206 ASN A O 1
ATOM 1629 N N . THR A 1 207 ? -21.440 8.394 65.348 1.00 69.12 207 THR A N 1
ATOM 1630 C CA . THR A 1 207 ? -21.188 6.961 65.563 1.00 69.12 207 THR A CA 1
ATOM 1631 C C . THR A 1 207 ? -20.893 6.602 67.017 1.00 69.12 207 THR A C 1
ATOM 1633 O O . THR A 1 207 ? -20.932 5.427 67.371 1.00 69.12 207 THR A O 1
ATOM 1636 N N . ASN A 1 208 ? -20.587 7.594 67.857 1.00 69.81 208 ASN A N 1
ATOM 1637 C CA . ASN A 1 208 ? -20.122 7.387 69.232 1.00 69.81 208 ASN A CA 1
ATOM 1638 C C . ASN A 1 208 ? -21.276 7.305 70.235 1.00 69.81 208 ASN A C 1
ATOM 1640 O O . ASN A 1 208 ? -21.087 6.886 71.374 1.00 69.81 208 ASN A O 1
ATOM 1644 N N . SER A 1 209 ? -22.478 7.718 69.838 1.00 71.62 209 SER A N 1
ATOM 1645 C CA . SER A 1 209 ? -23.655 7.709 70.700 1.00 71.62 209 SER A CA 1
ATOM 1646 C C . SER A 1 209 ? -24.874 7.199 69.930 1.00 71.62 209 SER A C 1
ATOM 1648 O O . SER A 1 209 ? -25.491 7.970 69.195 1.00 71.62 209 SER A O 1
ATOM 1650 N N . PRO A 1 210 ? -25.265 5.922 70.119 1.00 71.69 210 PRO A N 1
ATOM 1651 C CA . PRO A 1 210 ? -26.393 5.304 69.417 1.00 71.69 210 PRO A CA 1
ATOM 1652 C C . PRO A 1 210 ? -27.719 6.074 69.524 1.00 71.69 210 PRO A C 1
ATOM 1654 O O . PRO A 1 210 ? -28.531 6.016 68.605 1.00 71.69 210 PRO A O 1
ATOM 1657 N N . MET A 1 211 ? -27.926 6.823 70.616 1.00 70.44 211 MET A N 1
ATOM 1658 C CA . MET A 1 211 ? -29.105 7.679 70.823 1.00 70.44 211 MET A CA 1
ATOM 1659 C C . MET A 1 211 ? -29.218 8.842 69.830 1.00 70.44 211 MET A C 1
ATOM 1661 O O . MET A 1 211 ? -30.329 9.280 69.550 1.00 70.44 211 MET A O 1
ATOM 1665 N N . TYR A 1 212 ? -28.095 9.344 69.315 1.00 75.81 212 TYR A N 1
ATOM 1666 C CA . TYR A 1 212 ? -28.045 10.500 68.413 1.00 75.81 212 TYR A CA 1
ATOM 1667 C C . TYR A 1 212 ? -27.802 10.092 66.955 1.00 75.81 212 TYR A C 1
ATOM 1669 O O . TYR A 1 212 ? -27.440 10.924 66.123 1.00 75.81 212 TYR A O 1
ATOM 1677 N N . PHE A 1 213 ? -27.964 8.806 66.638 1.00 81.31 213 PHE A N 1
ATOM 1678 C CA . PHE A 1 213 ? -27.852 8.325 65.271 1.00 81.31 213 PHE A CA 1
ATOM 1679 C C . PHE A 1 213 ? -29.070 8.749 64.447 1.00 81.31 213 PHE A C 1
ATOM 1681 O O . PHE A 1 213 ? -30.202 8.393 64.773 1.00 81.31 213 PHE A O 1
ATOM 1688 N N . ASP A 1 214 ? -28.819 9.434 63.332 1.00 83.06 214 ASP A N 1
ATOM 1689 C CA . ASP A 1 214 ? -29.822 9.690 62.305 1.00 83.06 214 ASP A CA 1
ATOM 1690 C C . ASP A 1 214 ? -29.574 8.812 61.071 1.00 83.06 214 ASP A C 1
ATOM 1692 O O . ASP A 1 214 ? -28.497 8.809 60.463 1.00 83.06 214 ASP A O 1
ATOM 1696 N N . LYS A 1 215 ? -30.621 8.086 60.674 1.00 84.31 215 LYS A N 1
ATOM 1697 C CA . LYS A 1 215 ? -30.662 7.283 59.450 1.00 84.31 215 LYS A CA 1
ATOM 1698 C C . LYS A 1 215 ? -30.400 8.149 58.217 1.00 84.31 215 LYS A C 1
ATOM 1700 O O . LYS A 1 215 ? -29.705 7.693 57.308 1.00 84.31 215 LYS A O 1
ATOM 1705 N N . ASN A 1 216 ? -30.973 9.351 58.155 1.00 87.38 216 ASN A N 1
ATOM 1706 C CA . ASN A 1 216 ? -30.896 10.182 56.954 1.00 87.38 216 ASN A CA 1
ATOM 1707 C C . ASN A 1 216 ? -29.475 10.708 56.734 1.00 87.38 216 ASN A C 1
ATOM 1709 O O . ASN A 1 216 ? -28.991 10.635 55.607 1.00 87.38 216 ASN A O 1
ATOM 1713 N N . SER A 1 217 ? -28.767 11.101 57.798 1.00 86.69 217 SER A N 1
ATOM 1714 C CA . SER A 1 217 ? -27.338 11.436 57.729 1.00 86.69 217 SER A CA 1
ATOM 1715 C C . SER A 1 217 ? -26.482 10.289 57.183 1.00 86.69 217 SER A C 1
ATOM 1717 O O . SER A 1 217 ? -25.601 10.515 56.358 1.00 86.69 217 SER A O 1
ATOM 1719 N N . PHE A 1 218 ? -26.747 9.037 57.579 1.00 87.69 218 PHE A N 1
ATOM 1720 C CA . PHE A 1 218 ? -26.009 7.885 57.042 1.00 87.69 218 PHE A CA 1
ATOM 1721 C C . PHE A 1 218 ? -26.317 7.628 55.560 1.00 87.69 218 PHE A C 1
ATOM 1723 O O . PHE A 1 218 ? -25.405 7.368 54.775 1.00 87.69 218 PHE A O 1
ATOM 1730 N N . LEU A 1 219 ? -27.583 7.745 55.152 1.00 89.50 219 LEU A N 1
ATOM 1731 C CA . LEU A 1 219 ? -27.965 7.651 53.739 1.00 89.50 219 LEU A CA 1
ATOM 1732 C C . LEU A 1 219 ? -27.365 8.789 52.904 1.00 89.50 219 LEU A C 1
ATOM 1734 O O . LEU A 1 219 ? -27.027 8.576 51.742 1.00 89.50 219 LEU A O 1
ATOM 1738 N N . GLU A 1 220 ? -27.194 9.975 53.486 1.00 88.75 220 GLU A N 1
ATOM 1739 C CA . GLU A 1 220 ? -26.521 11.096 52.836 1.00 88.75 220 GLU A CA 1
ATOM 1740 C C . GLU A 1 220 ? -25.026 10.817 52.623 1.00 88.75 220 GLU A C 1
ATOM 1742 O O . GLU A 1 220 ? -24.505 11.053 51.530 1.00 88.75 220 GLU A O 1
ATOM 1747 N N . VAL A 1 221 ? -24.342 10.242 53.618 1.00 89.88 221 VAL A N 1
ATOM 1748 C CA . VAL A 1 221 ? -22.954 9.779 53.461 1.00 89.88 221 VAL A CA 1
ATOM 1749 C C . VAL A 1 221 ? -22.863 8.761 52.327 1.00 89.88 221 VAL A C 1
ATOM 1751 O O . VAL A 1 221 ? -22.063 8.953 51.417 1.00 89.88 221 VAL A O 1
ATOM 1754 N N . LEU A 1 222 ? -23.717 7.733 52.307 1.00 90.75 222 LEU A N 1
ATOM 1755 C CA . LEU A 1 222 ? -23.725 6.744 51.221 1.00 90.75 222 LEU A CA 1
ATOM 1756 C C . LEU A 1 222 ? -23.955 7.399 49.851 1.00 90.75 222 LEU A C 1
ATOM 1758 O O . LEU A 1 222 ? -23.179 7.169 48.924 1.00 90.75 222 LEU A O 1
ATOM 1762 N N . LYS A 1 223 ? -24.956 8.280 49.740 1.00 91.06 223 LYS A N 1
ATOM 1763 C CA . LYS A 1 223 ? -25.292 8.978 48.492 1.00 91.06 223 LYS A CA 1
ATOM 1764 C C . LYS A 1 223 ? -24.125 9.815 47.970 1.00 91.06 223 LYS A C 1
ATOM 1766 O O . LYS A 1 223 ? -23.828 9.764 46.782 1.00 91.06 223 LYS A O 1
ATOM 1771 N N . THR A 1 224 ? -23.458 10.570 48.843 1.00 90.62 224 THR A N 1
ATOM 1772 C CA . THR A 1 224 ? -22.326 11.432 48.457 1.00 90.62 224 THR A CA 1
ATOM 1773 C C . THR A 1 224 ? -21.067 10.645 48.080 1.00 90.62 224 THR A C 1
ATOM 1775 O O . THR A 1 224 ? -20.245 11.153 47.325 1.00 90.62 224 THR A O 1
ATOM 1778 N N . HIS A 1 225 ? -20.951 9.390 48.524 1.00 90.88 225 HIS A N 1
ATOM 1779 C CA . HIS A 1 225 ? -19.895 8.456 48.119 1.00 90.88 225 HIS A CA 1
ATOM 1780 C C . HIS A 1 225 ? -20.252 7.612 46.885 1.00 90.88 225 HIS A C 1
ATOM 1782 O O . HIS A 1 225 ? -19.454 6.768 46.478 1.00 90.88 225 HIS A O 1
ATOM 1788 N N . GLY A 1 226 ? -21.420 7.836 46.271 1.00 88.00 226 GLY A N 1
ATOM 1789 C CA . GLY A 1 226 ? -21.848 7.133 45.058 1.00 88.00 226 GLY A CA 1
ATOM 1790 C C . GLY A 1 226 ? -22.649 5.854 45.311 1.00 88.00 226 GLY A C 1
ATOM 1791 O O . GLY A 1 226 ? -22.812 5.048 44.401 1.00 88.00 226 GLY A O 1
ATOM 1792 N N . ILE A 1 227 ? -23.159 5.645 46.528 1.00 92.19 227 ILE A N 1
ATOM 1793 C CA . ILE A 1 227 ? -24.040 4.524 46.886 1.00 92.19 227 ILE A CA 1
ATOM 1794 C C . ILE A 1 227 ? -25.456 5.074 47.072 1.00 92.19 227 ILE A C 1
ATOM 1796 O O . ILE A 1 227 ? -25.804 5.624 48.118 1.00 92.19 227 ILE A O 1
ATOM 1800 N N . ILE A 1 228 ? -26.287 4.948 46.041 1.00 91.75 228 ILE A N 1
ATOM 1801 C CA . ILE A 1 228 ? -27.618 5.557 46.000 1.00 91.75 228 ILE A CA 1
ATOM 1802 C C . ILE A 1 228 ? -28.671 4.486 46.264 1.00 91.75 228 ILE A C 1
ATOM 1804 O O . ILE A 1 228 ? -28.820 3.545 45.490 1.00 91.75 228 ILE A O 1
ATOM 1808 N N . LEU A 1 229 ? -29.428 4.654 47.346 1.00 91.81 229 LEU A N 1
ATOM 1809 C CA . LEU A 1 229 ? -30.552 3.791 47.691 1.00 91.81 229 LEU A CA 1
ATOM 1810 C C . LEU A 1 229 ? -31.875 4.466 47.306 1.00 91.81 229 LEU A C 1
ATOM 1812 O O . LEU A 1 229 ? -32.255 5.464 47.923 1.00 91.81 229 LEU A O 1
ATOM 1816 N N . ASP A 1 230 ? -32.602 3.901 46.344 1.00 89.06 230 ASP A N 1
ATOM 1817 C CA . ASP A 1 230 ? -33.969 4.314 46.014 1.00 89.06 230 ASP A CA 1
ATOM 1818 C C . ASP A 1 230 ? -34.966 3.353 46.677 1.00 89.06 230 ASP A C 1
ATOM 1820 O O . ASP A 1 230 ? -35.159 2.217 46.244 1.00 89.06 230 ASP A O 1
ATOM 1824 N N . GLN A 1 231 ? -35.591 3.807 47.767 1.00 87.12 231 GLN A N 1
ATOM 1825 C CA . GLN A 1 231 ? -36.555 3.010 48.536 1.00 87.12 231 GLN A CA 1
ATOM 1826 C C . GLN A 1 231 ? -37.879 2.797 47.788 1.00 87.12 231 GLN A C 1
ATOM 1828 O O . GLN A 1 231 ? -38.540 1.790 48.027 1.00 87.12 231 GLN A O 1
ATOM 1833 N N . ALA A 1 232 ? -38.270 3.717 46.900 1.00 86.06 232 ALA A N 1
ATOM 1834 C CA . ALA A 1 232 ? -39.526 3.614 46.158 1.00 86.06 232 ALA A CA 1
ATOM 1835 C C . ALA A 1 232 ? -39.405 2.592 45.025 1.00 86.06 232 ALA A C 1
ATOM 1837 O O . ALA A 1 232 ? -40.308 1.784 44.816 1.00 86.06 232 ALA A O 1
ATOM 1838 N N . LYS A 1 233 ? -38.263 2.601 44.330 1.00 87.31 233 LYS A N 1
ATOM 1839 C CA . LYS A 1 233 ? -37.959 1.644 43.257 1.00 87.31 233 LYS A CA 1
ATOM 1840 C C . LYS A 1 233 ? -37.347 0.338 43.757 1.00 87.31 233 LYS A C 1
ATOM 1842 O O . LYS A 1 233 ? -37.240 -0.599 42.980 1.00 87.31 233 LYS A O 1
ATOM 1847 N N . LYS A 1 234 ? -36.977 0.273 45.042 1.00 91.69 234 LYS A N 1
ATOM 1848 C CA . LYS A 1 234 ? -36.253 -0.845 45.665 1.00 91.69 234 LYS A CA 1
ATOM 1849 C C . LYS A 1 234 ? -34.939 -1.160 44.944 1.00 91.69 234 LYS A C 1
ATOM 1851 O O . LYS A 1 234 ? -34.607 -2.320 44.741 1.00 91.69 234 LYS A O 1
ATOM 1856 N N . THR A 1 235 ? -34.180 -0.130 44.573 1.00 91.75 235 THR A N 1
ATOM 1857 C CA . THR A 1 235 ? -32.917 -0.293 43.839 1.00 91.75 235 THR A CA 1
ATOM 1858 C C . THR A 1 235 ? -31.724 0.292 44.589 1.00 91.75 235 THR A C 1
ATOM 1860 O O . THR A 1 235 ? -31.830 1.353 45.212 1.00 91.75 235 THR A O 1
ATOM 1863 N N . LEU A 1 236 ? -30.568 -0.362 44.477 1.00 91.81 236 LEU A N 1
ATOM 1864 C CA . LEU A 1 236 ? -29.260 0.141 44.898 1.00 91.81 236 LEU A CA 1
ATOM 1865 C C . LEU A 1 236 ? -28.420 0.462 43.665 1.00 91.81 236 LEU A C 1
ATOM 1867 O O . LEU A 1 236 ? -28.137 -0.432 42.876 1.00 91.81 236 LEU A O 1
ATOM 1871 N N . THR A 1 237 ? -27.971 1.703 43.521 1.00 91.56 237 THR A N 1
ATOM 1872 C CA . THR A 1 237 ? -27.072 2.107 42.435 1.00 91.56 237 THR A CA 1
ATOM 1873 C C . THR A 1 237 ? -25.681 2.403 42.975 1.00 91.56 237 THR A C 1
ATOM 1875 O O . THR A 1 237 ? -25.524 3.160 43.933 1.00 91.56 237 THR A O 1
ATOM 1878 N N . ILE A 1 238 ? -24.676 1.814 42.333 1.00 91.50 238 ILE A N 1
ATOM 1879 C CA . ILE A 1 238 ? -23.257 1.981 42.632 1.00 91.50 238 ILE A CA 1
ATOM 1880 C C . ILE A 1 238 ? -22.613 2.834 41.537 1.00 91.50 238 ILE A C 1
ATOM 1882 O O . ILE A 1 238 ? -22.591 2.453 40.365 1.00 91.50 238 ILE A O 1
ATOM 1886 N N . GLN A 1 239 ? -22.073 3.980 41.939 1.00 90.62 239 GLN A N 1
ATOM 1887 C CA . GLN A 1 239 ? -21.339 4.929 41.108 1.00 90.62 239 GLN A CA 1
ATOM 1888 C C . GLN A 1 239 ? -19.879 4.956 41.560 1.00 90.62 239 GLN A C 1
ATOM 1890 O O . GLN A 1 239 ? -19.477 5.797 42.363 1.00 90.62 239 GLN A O 1
ATOM 1895 N N . SER A 1 240 ? -19.076 4.008 41.076 1.00 89.62 240 SER A N 1
ATOM 1896 C CA . SER A 1 240 ? -17.656 3.972 41.424 1.00 89.62 240 SER A CA 1
ATOM 1897 C C . SER A 1 240 ? -16.816 4.843 40.488 1.00 89.62 240 SER A C 1
ATOM 1899 O O . SER A 1 240 ? -17.113 4.946 39.293 1.00 89.62 240 SER A O 1
ATOM 1901 N N . SER A 1 241 ? -15.730 5.424 41.011 1.00 88.19 241 SER A N 1
ATOM 1902 C CA . SER A 1 241 ? -14.730 6.158 40.221 1.00 88.19 241 SER A CA 1
ATOM 1903 C C . SER A 1 241 ? -14.037 5.288 39.163 1.00 88.19 241 SER A C 1
ATOM 1905 O O . SER A 1 241 ? -13.609 5.799 38.136 1.00 88.19 241 SER A O 1
ATOM 1907 N N . GLU A 1 242 ? -13.959 3.972 39.376 1.00 88.00 242 GLU A N 1
ATOM 1908 C CA . GLU A 1 242 ? -13.329 3.019 38.443 1.00 88.00 242 GLU A CA 1
ATOM 1909 C C . GLU A 1 242 ? -14.280 2.517 37.346 1.00 88.00 242 GLU A C 1
ATOM 1911 O O . GLU A 1 242 ? -13.876 1.741 36.477 1.00 88.00 242 GLU A O 1
ATOM 1916 N N . THR A 1 243 ? -15.552 2.924 37.397 1.00 86.12 243 THR A N 1
ATOM 1917 C CA . THR A 1 243 ? -16.607 2.458 36.488 1.00 86.12 243 THR A CA 1
ATOM 1918 C C . THR A 1 243 ? -17.163 3.604 35.658 1.00 86.12 243 THR A C 1
ATOM 1920 O O . THR A 1 243 ? -17.564 4.643 36.194 1.00 86.12 243 THR A O 1
ATOM 1923 N N . ARG A 1 244 ? -17.242 3.402 34.342 1.00 83.62 244 ARG A N 1
ATOM 1924 C CA . ARG A 1 244 ? -17.772 4.387 33.381 1.00 83.62 244 ARG A CA 1
ATOM 1925 C C . ARG A 1 244 ? -19.302 4.435 33.363 1.00 83.62 244 ARG A C 1
ATOM 1927 O O . ARG A 1 244 ? -19.874 5.436 32.930 1.00 83.62 244 ARG A O 1
ATOM 1934 N N . ARG A 1 245 ? -19.957 3.366 33.833 1.00 85.12 245 ARG A N 1
ATOM 1935 C CA . ARG A 1 245 ? -21.414 3.265 34.005 1.00 85.12 245 ARG A CA 1
ATOM 1936 C C . ARG A 1 245 ? -21.800 3.080 35.463 1.00 85.12 245 ARG A C 1
ATOM 1938 O O . ARG A 1 245 ? -21.017 2.594 36.271 1.00 85.12 245 ARG A O 1
ATOM 1945 N N . ASP A 1 246 ? -23.032 3.464 35.755 1.00 88.88 246 ASP A N 1
ATOM 1946 C CA . ASP A 1 246 ? -23.694 3.168 37.017 1.00 88.88 246 ASP A CA 1
ATOM 1947 C C . ASP A 1 246 ? -24.187 1.719 36.989 1.00 88.88 246 ASP A C 1
ATOM 1949 O O . ASP A 1 246 ? -24.739 1.273 35.979 1.00 88.88 246 ASP A O 1
ATOM 1953 N N . VAL A 1 247 ? -23.992 0.988 38.086 1.00 87.62 247 VAL A N 1
ATOM 1954 C CA . VAL A 1 247 ? -24.475 -0.393 38.215 1.00 87.62 247 VAL A CA 1
ATOM 1955 C C . VAL A 1 247 ? -25.626 -0.419 39.206 1.00 87.62 247 VAL A C 1
ATOM 1957 O O . VAL A 1 247 ? -25.448 -0.053 40.367 1.00 87.62 247 VAL A O 1
ATOM 1960 N N . THR A 1 248 ? -26.802 -0.829 38.741 1.00 90.81 248 THR A N 1
ATOM 1961 C CA . THR A 1 248 ? -28.032 -0.857 39.537 1.00 90.81 248 THR A CA 1
ATOM 1962 C C . THR A 1 248 ? -28.420 -2.291 39.874 1.00 90.81 248 THR A C 1
ATOM 1964 O O . THR A 1 248 ? -28.369 -3.171 39.020 1.00 90.81 248 THR A O 1
ATOM 1967 N N . TYR A 1 249 ? -28.823 -2.497 41.123 1.00 88.94 249 TYR A N 1
ATOM 1968 C CA . TYR A 1 249 ? -29.226 -3.773 41.699 1.00 88.94 249 TYR A CA 1
ATOM 1969 C C . TYR A 1 249 ? -30.637 -3.666 42.257 1.00 88.94 249 TYR A C 1
ATOM 1971 O O . TYR A 1 249 ? -30.967 -2.665 42.896 1.00 88.94 249 TYR A O 1
ATOM 1979 N N . ASP A 1 250 ? -31.428 -4.717 42.091 1.00 88.75 250 ASP A N 1
ATOM 1980 C CA . ASP A 1 250 ? -32.710 -4.850 42.774 1.00 88.75 250 ASP A CA 1
ATOM 1981 C C . ASP A 1 250 ? -32.490 -5.301 44.223 1.00 88.75 250 ASP A C 1
ATOM 1983 O O . ASP A 1 250 ? -31.624 -6.132 44.508 1.00 88.75 250 ASP A O 1
ATOM 1987 N N . LEU A 1 251 ? -33.271 -4.746 45.147 1.00 89.88 251 LEU A N 1
ATOM 1988 C CA . LEU A 1 251 ? -33.196 -5.034 46.576 1.00 89.88 251 LEU A CA 1
ATOM 1989 C C . LEU A 1 251 ? -34.460 -5.714 47.086 1.00 89.88 251 LEU A C 1
ATOM 1991 O O . LEU A 1 251 ? -35.583 -5.343 46.734 1.00 89.88 251 LEU A O 1
ATOM 1995 N N . HIS A 1 252 ? -34.276 -6.635 48.025 1.00 89.81 252 HIS A N 1
ATOM 1996 C CA . HIS A 1 252 ? -35.370 -7.237 48.774 1.00 89.81 252 HIS A CA 1
ATOM 1997 C C . HIS A 1 252 ? -35.790 -6.351 49.954 1.00 89.81 252 HIS A C 1
ATOM 1999 O O . HIS A 1 252 ? -35.011 -5.572 50.513 1.00 89.81 252 HIS A O 1
ATOM 2005 N N . ASP A 1 253 ? -37.046 -6.491 50.382 1.00 87.50 253 ASP A N 1
ATOM 2006 C CA . ASP A 1 253 ? -37.605 -5.680 51.470 1.00 87.50 253 ASP A CA 1
ATOM 2007 C C . ASP A 1 253 ? -36.866 -5.867 52.804 1.00 87.50 253 ASP A C 1
ATOM 2009 O O . ASP A 1 253 ? -36.819 -4.949 53.627 1.00 87.50 253 ASP A O 1
ATOM 2013 N N . ASP A 1 254 ? -36.279 -7.039 53.047 1.00 87.94 254 ASP A N 1
ATOM 2014 C CA . ASP A 1 254 ? -35.474 -7.301 54.238 1.00 87.94 254 ASP A CA 1
ATOM 2015 C C . ASP A 1 254 ? -34.091 -6.627 54.164 1.00 87.94 254 ASP A C 1
ATOM 2017 O O . ASP A 1 254 ? -33.612 -6.111 55.178 1.00 87.94 254 ASP A O 1
ATOM 2021 N N . GLU A 1 255 ? -33.474 -6.563 52.983 1.00 88.75 255 GLU A N 1
ATOM 2022 C CA . GLU A 1 255 ? -32.210 -5.857 52.733 1.00 88.75 255 GLU A CA 1
ATOM 2023 C C . GLU A 1 255 ? -32.379 -4.348 52.936 1.00 88.75 255 GLU A C 1
ATOM 2025 O O . GLU A 1 255 ? -31.599 -3.726 53.667 1.00 88.75 255 GLU A O 1
ATOM 2030 N N . ILE A 1 256 ? -33.461 -3.770 52.400 1.00 88.25 256 ILE A N 1
ATOM 2031 C CA . ILE A 1 256 ? -33.810 -2.359 52.610 1.00 88.25 256 ILE A CA 1
ATOM 2032 C C . ILE A 1 256 ? -34.001 -2.085 54.102 1.00 88.25 256 ILE A C 1
ATOM 2034 O O . ILE A 1 256 ? -33.414 -1.136 54.625 1.00 88.25 256 ILE A O 1
ATOM 2038 N N . LYS A 1 257 ? -34.764 -2.920 54.823 1.00 87.19 257 LYS A N 1
ATOM 2039 C CA . LYS A 1 257 ? -34.993 -2.758 56.273 1.00 87.19 257 LYS A CA 1
ATOM 2040 C C . LYS A 1 257 ? -33.695 -2.791 57.082 1.00 87.19 257 LYS A C 1
ATOM 2042 O O . LYS A 1 257 ? -33.544 -1.990 58.004 1.00 87.19 257 LYS A O 1
ATOM 2047 N N . LYS A 1 258 ? -32.750 -3.671 56.734 1.00 86.19 258 LYS A N 1
ATOM 2048 C CA . LYS A 1 258 ? -31.436 -3.771 57.398 1.00 86.19 258 LYS A CA 1
ATOM 2049 C C . LYS A 1 258 ? -30.581 -2.523 57.156 1.00 86.19 258 LYS A C 1
ATOM 2051 O O . LYS A 1 258 ? -30.041 -1.964 58.109 1.00 86.19 258 LYS A O 1
ATOM 2056 N N . ILE A 1 259 ? -30.497 -2.044 55.910 1.00 85.31 259 ILE A N 1
ATOM 2057 C CA . ILE A 1 259 ? -29.707 -0.849 55.546 1.00 85.31 259 ILE A CA 1
ATOM 2058 C C . ILE A 1 259 ? -30.319 0.420 56.156 1.00 85.31 259 ILE A C 1
ATOM 2060 O O . ILE A 1 259 ? -29.603 1.301 56.638 1.00 85.31 259 ILE A O 1
ATOM 2064 N N . THR A 1 260 ? -31.650 0.500 56.180 1.00 85.38 260 THR A N 1
ATOM 2065 C CA . THR A 1 260 ? -32.410 1.699 56.557 1.00 85.38 260 THR A CA 1
ATOM 2066 C C . THR A 1 260 ? -32.924 1.705 57.995 1.00 85.38 260 THR A C 1
ATOM 2068 O O . THR A 1 260 ? -33.746 2.554 58.341 1.00 85.38 260 THR A O 1
ATOM 2071 N N . ALA A 1 261 ? -32.452 0.798 58.851 1.00 84.25 261 ALA A N 1
ATOM 2072 C CA . ALA A 1 261 ? -32.892 0.733 60.239 1.00 84.25 261 ALA A CA 1
ATOM 2073 C C . ALA A 1 261 ? -32.611 2.048 60.992 1.00 84.25 261 ALA A C 1
ATOM 2075 O O . ALA A 1 261 ? -31.531 2.628 60.874 1.00 84.25 261 ALA A O 1
ATOM 2076 N N . SER A 1 262 ? -33.558 2.508 61.810 1.00 79.50 262 SER A N 1
ATOM 2077 C CA . SER A 1 262 ? -33.417 3.775 62.547 1.00 79.50 262 SER A CA 1
ATOM 2078 C C . SER A 1 262 ? -32.537 3.676 63.796 1.00 79.50 262 SER A C 1
ATOM 2080 O O . SER A 1 262 ? -32.181 4.696 64.365 1.00 79.50 262 SER A O 1
ATOM 2082 N N . ARG A 1 263 ? -32.187 2.462 64.245 1.00 78.12 263 ARG A N 1
ATOM 2083 C CA . ARG A 1 263 ? -31.375 2.232 65.451 1.00 78.12 263 ARG A CA 1
ATOM 2084 C C . ARG A 1 263 ? -29.986 1.701 65.103 1.00 78.12 263 ARG A C 1
ATOM 2086 O O . ARG A 1 263 ? -29.863 0.726 64.354 1.00 78.12 263 ARG A O 1
ATOM 2093 N N . LEU A 1 264 ? -28.962 2.337 65.668 1.00 80.00 264 LEU A N 1
ATOM 2094 C CA . LEU A 1 264 ? -27.572 1.887 65.633 1.00 80.00 264 LEU A CA 1
ATOM 2095 C C . LEU A 1 264 ? -27.296 0.996 66.849 1.00 80.00 264 LEU A C 1
ATOM 2097 O O . LEU A 1 264 ? -27.780 1.289 67.935 1.00 80.00 264 LEU A O 1
ATOM 2101 N N . VAL A 1 265 ? -26.527 -0.078 66.670 1.00 78.00 265 VAL A N 1
ATOM 2102 C CA . VAL A 1 265 ? -26.097 -0.961 67.768 1.00 78.00 265 VAL A CA 1
ATOM 2103 C C . VAL A 1 265 ? -24.583 -0.904 67.873 1.00 78.00 265 VAL A C 1
ATOM 2105 O O . VAL A 1 265 ? -23.895 -1.124 66.875 1.00 78.00 265 VAL A O 1
ATOM 2108 N N . SER A 1 266 ? -24.081 -0.613 69.073 1.00 64.50 266 SER A N 1
ATOM 2109 C CA . SER A 1 266 ? -22.649 -0.599 69.402 1.00 64.50 266 SER A CA 1
ATOM 2110 C C . SER A 1 266 ? -22.204 -1.869 70.136 1.00 64.50 266 SER A C 1
ATOM 2112 O O . SER A 1 266 ? -21.114 -2.364 69.872 1.00 64.50 266 SER A O 1
ATOM 2114 N N . ASN A 1 267 ? -23.067 -2.452 70.978 1.00 59.06 267 ASN A N 1
ATOM 2115 C CA . ASN A 1 267 ? -22.809 -3.688 71.723 1.00 59.06 267 ASN A CA 1
ATOM 2116 C C . ASN A 1 267 ? -23.882 -4.728 71.369 1.00 59.06 267 ASN A C 1
ATOM 2118 O O . ASN A 1 267 ? -25.070 -4.447 71.492 1.00 59.06 267 ASN A O 1
ATOM 2122 N N . GLY A 1 268 ? -23.486 -5.929 70.932 1.00 57.31 268 GLY A N 1
ATOM 2123 C CA . GLY A 1 268 ? -24.337 -6.950 70.284 1.00 57.31 268 GLY A CA 1
ATOM 2124 C C . GLY A 1 268 ? -25.512 -7.554 71.080 1.00 57.31 268 GLY A C 1
ATOM 2125 O O . GLY A 1 268 ? -25.966 -8.641 70.739 1.00 57.31 268 GLY A O 1
ATOM 2126 N N . LYS A 1 269 ? -26.005 -6.889 72.130 1.00 57.31 269 LYS A N 1
ATOM 2127 C CA . LYS A 1 269 ? -27.165 -7.285 72.946 1.00 57.31 269 LYS A CA 1
ATOM 2128 C C . LYS A 1 269 ? -28.445 -6.481 72.639 1.00 57.31 269 LYS A C 1
ATOM 2130 O O . LYS A 1 269 ? -29.491 -6.786 73.203 1.00 57.31 269 LYS A O 1
ATOM 2135 N N . GLU A 1 270 ? -28.395 -5.483 71.753 1.00 63.28 270 GLU A N 1
ATOM 2136 C CA . GLU A 1 270 ? -29.524 -4.586 71.438 1.00 63.28 270 GLU A CA 1
ATOM 2137 C C . GLU A 1 270 ? -30.193 -4.889 70.080 1.00 63.28 270 GLU A C 1
ATOM 2139 O O . GLU A 1 270 ? -29.552 -5.349 69.135 1.00 63.28 270 GLU A O 1
ATOM 2144 N N . LYS A 1 271 ? -31.500 -4.600 69.951 1.00 62.00 271 LYS A N 1
ATOM 2145 C CA . LYS A 1 271 ? -32.247 -4.740 68.684 1.00 62.00 271 LYS A CA 1
ATOM 2146 C C . LYS A 1 271 ? -31.913 -3.585 67.720 1.00 62.00 271 LYS A C 1
ATOM 2148 O O . LYS A 1 271 ? -32.466 -2.493 67.858 1.00 62.00 271 LYS A O 1
ATOM 2153 N N . GLY A 1 272 ? -31.071 -3.839 66.715 1.00 71.88 272 GLY A N 1
ATOM 2154 C CA . GLY A 1 272 ? -30.741 -2.906 65.624 1.00 71.88 272 GLY A CA 1
ATOM 2155 C C . GLY A 1 272 ? -29.554 -3.384 64.770 1.00 71.88 272 GLY A C 1
ATOM 2156 O O . GLY A 1 272 ? -29.192 -4.557 64.829 1.00 71.88 272 GLY A O 1
ATOM 2157 N N . TYR A 1 273 ? -28.949 -2.492 63.974 1.00 81.69 273 TYR A N 1
ATOM 2158 C CA . TYR A 1 273 ? -27.847 -2.844 63.060 1.00 81.69 273 TYR A CA 1
ATOM 2159 C C . TYR A 1 273 ? -26.682 -1.849 63.154 1.00 81.69 273 TYR A C 1
ATOM 2161 O O . TYR A 1 273 ? -26.887 -0.639 63.011 1.00 81.69 273 TYR A O 1
ATOM 2169 N N . SER A 1 274 ? -25.463 -2.365 63.356 1.00 86.25 274 SER A N 1
ATOM 2170 C CA . SER A 1 274 ? -24.209 -1.597 63.300 1.00 86.25 274 SER A CA 1
ATOM 2171 C C . SER A 1 274 ? -23.893 -1.120 61.875 1.00 86.25 274 SER A C 1
ATOM 2173 O O . SER A 1 274 ? -24.472 -1.613 60.903 1.00 86.25 274 SER A O 1
ATOM 2175 N N . ILE A 1 275 ? -22.960 -0.171 61.737 1.00 85.50 275 ILE A N 1
ATOM 2176 C CA . ILE A 1 275 ? -22.494 0.303 60.420 1.00 85.50 275 ILE A CA 1
ATOM 2177 C C . ILE A 1 275 ? -21.875 -0.851 59.634 1.00 85.50 275 ILE A C 1
ATOM 2179 O O . ILE A 1 275 ? -22.231 -1.049 58.476 1.00 85.50 275 ILE A O 1
ATOM 2183 N N . ASP A 1 276 ? -21.046 -1.672 60.277 1.00 87.38 276 ASP A N 1
ATOM 2184 C CA . ASP A 1 276 ? -20.420 -2.829 59.634 1.00 87.38 276 ASP A CA 1
ATOM 2185 C C . ASP A 1 276 ? -21.459 -3.843 59.149 1.00 87.38 276 ASP A C 1
ATOM 2187 O O . ASP A 1 276 ? -21.350 -4.351 58.038 1.00 87.38 276 ASP A O 1
ATOM 2191 N N . ASN A 1 277 ? -22.533 -4.077 59.914 1.00 88.75 277 ASN A N 1
ATOM 2192 C CA . ASN A 1 277 ? -23.627 -4.944 59.471 1.00 88.75 277 ASN A CA 1
ATOM 2193 C C . ASN A 1 277 ? -24.339 -4.380 58.234 1.00 88.75 277 ASN A C 1
ATOM 2195 O O . ASN A 1 277 ? -24.671 -5.140 57.326 1.00 88.75 277 ASN A O 1
ATOM 2199 N N . ARG A 1 278 ? -24.549 -3.061 58.164 1.00 90.19 278 ARG A N 1
ATOM 2200 C CA . ARG A 1 278 ? -25.161 -2.406 56.992 1.00 90.19 278 ARG A CA 1
ATOM 2201 C C . ARG A 1 278 ? -24.250 -2.483 55.768 1.00 90.19 278 ARG A C 1
ATOM 2203 O O . ARG A 1 278 ? -24.722 -2.834 54.688 1.00 90.19 278 ARG A O 1
ATOM 2210 N N . LEU A 1 279 ? -22.953 -2.225 55.940 1.00 91.00 279 LEU A N 1
ATOM 2211 C CA . LEU A 1 279 ? -21.956 -2.367 54.876 1.00 91.00 279 LEU A CA 1
ATOM 2212 C C . LEU A 1 279 ? -21.821 -3.821 54.421 1.00 91.00 279 LEU A C 1
ATOM 2214 O O . LEU A 1 279 ? -21.697 -4.071 53.230 1.00 91.00 279 LEU A O 1
ATOM 2218 N N . ASN A 1 280 ? -21.929 -4.793 55.328 1.00 91.44 280 ASN A N 1
ATOM 2219 C CA . ASN A 1 280 ? -21.927 -6.213 54.984 1.00 91.44 280 ASN A CA 1
ATOM 2220 C C . ASN A 1 280 ? -23.130 -6.609 54.122 1.00 91.44 280 ASN A C 1
ATOM 2222 O O . ASN A 1 280 ? -22.972 -7.425 53.217 1.00 91.44 280 ASN A O 1
ATOM 2226 N N . VAL A 1 281 ? -24.317 -6.035 54.357 1.00 91.31 281 VAL A N 1
ATOM 2227 C CA . VAL A 1 281 ? -25.481 -6.249 53.476 1.00 91.31 281 VAL A CA 1
ATOM 2228 C C . VAL A 1 281 ? -25.192 -5.699 52.077 1.00 91.31 281 VAL A C 1
ATOM 2230 O O . VAL A 1 281 ? -25.316 -6.443 51.109 1.00 91.31 281 VAL A O 1
ATOM 2233 N N . ILE A 1 282 ? -24.707 -4.457 51.970 1.00 91.38 282 ILE A N 1
ATOM 2234 C CA . ILE A 1 282 ? -24.326 -3.835 50.686 1.00 91.38 282 ILE A CA 1
ATOM 2235 C C . ILE A 1 282 ? -23.260 -4.673 49.965 1.00 91.38 282 ILE A C 1
ATOM 2237 O O . ILE A 1 282 ? -23.423 -5.026 48.800 1.00 91.38 282 ILE A O 1
ATOM 2241 N N . ASN A 1 283 ? -22.203 -5.067 50.676 1.00 93.19 283 ASN A N 1
ATOM 2242 C CA . ASN A 1 283 ? -21.122 -5.892 50.145 1.00 93.19 283 ASN A CA 1
ATOM 2243 C C . ASN A 1 283 ? -21.616 -7.269 49.686 1.00 93.19 283 ASN A C 1
ATOM 2245 O O . ASN A 1 283 ? -21.118 -7.796 48.697 1.00 93.19 283 ASN A O 1
ATOM 2249 N N . ASN A 1 284 ? -22.611 -7.852 50.358 1.00 92.25 284 ASN A N 1
ATOM 2250 C CA . ASN A 1 284 ? -23.205 -9.122 49.945 1.00 92.25 284 ASN A CA 1
ATOM 2251 C C . ASN A 1 284 ? -24.016 -9.027 48.652 1.00 92.25 284 ASN A C 1
ATOM 2253 O O . ASN A 1 284 ? -24.030 -10.009 47.908 1.00 92.25 284 ASN A O 1
ATOM 2257 N N . ILE A 1 285 ? -24.646 -7.881 48.390 1.00 91.31 285 ILE A N 1
ATOM 2258 C CA . ILE A 1 285 ? -25.386 -7.618 47.150 1.00 91.31 285 ILE A CA 1
ATOM 2259 C C . ILE A 1 285 ? -24.404 -7.500 45.975 1.00 91.31 285 ILE A C 1
ATOM 2261 O O . ILE A 1 285 ? -24.586 -8.150 44.952 1.00 91.31 285 ILE A O 1
ATOM 2265 N N . ILE A 1 286 ? -23.307 -6.756 46.151 1.00 91.62 286 ILE A N 1
ATOM 2266 C CA . ILE A 1 286 ? -22.388 -6.405 45.050 1.00 91.62 286 ILE A CA 1
ATOM 2267 C C . ILE A 1 286 ? -21.232 -7.403 44.822 1.00 91.62 286 ILE A C 1
ATOM 2269 O O . ILE A 1 286 ? -20.551 -7.330 43.800 1.00 91.62 286 ILE A O 1
ATOM 2273 N N . LYS A 1 287 ? -20.981 -8.349 45.746 1.00 90.75 287 LYS A N 1
ATOM 2274 C CA . LYS A 1 287 ? -19.801 -9.257 45.729 1.00 90.75 287 LYS A CA 1
ATOM 2275 C C . LYS A 1 287 ? -19.631 -10.100 44.464 1.00 90.75 287 LYS A C 1
ATOM 2277 O O . LYS A 1 287 ? -18.543 -10.624 44.203 1.00 90.75 287 LYS A O 1
ATOM 2282 N N . LYS A 1 288 ? -20.721 -10.349 43.736 1.00 88.00 288 LYS A N 1
ATOM 2283 C CA . LYS A 1 288 ? -20.669 -11.147 42.508 1.00 88.00 288 LYS A CA 1
ATOM 2284 C C . LYS A 1 288 ? -19.993 -10.364 41.389 1.00 88.00 288 LYS A C 1
ATOM 2286 O O . LYS A 1 288 ? -19.183 -10.959 40.685 1.00 88.00 288 LYS A O 1
ATOM 2291 N N . ASP A 1 289 ? -20.209 -9.054 41.344 1.00 87.38 289 ASP A N 1
ATOM 2292 C CA . ASP A 1 289 ? -19.874 -8.208 40.202 1.00 87.38 289 ASP A CA 1
ATOM 2293 C C . ASP A 1 289 ? -18.645 -7.320 40.429 1.00 87.38 289 ASP A C 1
ATOM 2295 O O . ASP A 1 289 ? -17.898 -7.038 39.489 1.00 87.38 289 ASP A O 1
ATOM 2299 N N . PHE A 1 290 ? -18.381 -6.932 41.678 1.00 91.50 290 PHE A N 1
ATOM 2300 C CA . PHE A 1 290 ? -17.208 -6.146 42.062 1.00 91.50 290 PHE A CA 1
ATOM 2301 C C . PHE A 1 290 ? -16.097 -7.016 42.669 1.00 91.50 290 PHE A C 1
ATOM 2303 O O . PHE A 1 290 ? -16.359 -7.995 43.369 1.00 91.50 290 PHE A O 1
ATOM 2310 N N . ASP A 1 291 ? -14.845 -6.642 42.399 1.00 88.12 291 ASP A N 1
ATOM 2311 C CA . ASP A 1 291 ? -13.622 -7.272 42.931 1.00 88.12 291 ASP A CA 1
ATOM 2312 C C . ASP A 1 291 ? -13.149 -6.618 44.251 1.00 88.12 291 ASP A C 1
ATOM 2314 O O . ASP A 1 291 ? -12.176 -7.028 44.876 1.00 88.12 291 ASP A O 1
ATOM 2318 N N . GLY A 1 292 ? -13.865 -5.581 44.697 1.00 87.25 292 GLY A N 1
ATOM 2319 C CA . GLY A 1 292 ? -13.627 -4.861 45.945 1.00 87.25 292 GLY A CA 1
ATOM 2320 C C . GLY A 1 292 ? -14.843 -4.870 46.870 1.00 87.25 292 GLY A C 1
ATOM 2321 O O . GLY A 1 292 ? -15.927 -5.331 46.513 1.00 87.25 292 GLY A O 1
ATOM 2322 N N . LYS A 1 293 ? -14.662 -4.328 48.075 1.00 91.31 293 LYS A N 1
ATOM 2323 C CA . LYS A 1 293 ? -15.725 -4.131 49.068 1.00 91.31 293 LYS A CA 1
ATOM 2324 C C . LYS A 1 293 ? -15.807 -2.656 49.432 1.00 91.31 293 LYS A C 1
ATOM 2326 O O . LYS A 1 293 ? -14.783 -1.981 49.461 1.00 91.31 293 LYS A O 1
ATOM 2331 N N . VAL A 1 294 ? -17.005 -2.192 49.765 1.00 90.75 294 VAL A N 1
ATOM 2332 C CA . VAL A 1 294 ? -17.215 -0.898 50.410 1.00 90.75 294 VAL A CA 1
ATOM 2333 C C . VAL A 1 294 ? -16.755 -1.012 51.857 1.00 90.75 294 VAL A C 1
ATOM 2335 O O . VAL A 1 294 ? -17.305 -1.812 52.624 1.00 90.75 294 VAL A O 1
ATOM 2338 N N . THR A 1 295 ? -15.750 -0.223 52.227 1.00 91.38 295 THR A N 1
ATOM 2339 C CA . THR A 1 295 ? -15.214 -0.198 53.592 1.00 91.38 295 THR A CA 1
ATOM 2340 C C . THR A 1 295 ? -15.533 1.108 54.301 1.00 91.38 295 THR A C 1
ATOM 2342 O O . THR A 1 295 ? -15.856 2.126 53.684 1.00 91.38 295 THR A O 1
ATOM 2345 N N . LYS A 1 296 ? -15.431 1.087 55.631 1.00 89.31 296 LYS A N 1
ATOM 2346 C CA . LYS A 1 296 ? -15.598 2.294 56.437 1.00 89.31 296 LYS A CA 1
ATOM 2347 C C . LYS A 1 296 ? -14.526 3.335 56.109 1.00 89.31 296 LYS A C 1
ATOM 2349 O O . LYS A 1 296 ? -14.854 4.514 56.071 1.00 89.31 296 LYS A O 1
ATOM 2354 N N . GLU A 1 297 ? -13.290 2.919 55.808 1.00 87.88 297 GLU A N 1
ATOM 2355 C CA . GLU A 1 297 ? -12.223 3.863 55.448 1.00 87.88 297 GLU A CA 1
ATOM 2356 C C . GLU A 1 297 ? -12.556 4.648 54.173 1.00 87.88 297 GLU A C 1
ATOM 2358 O O . GLU A 1 297 ? -12.308 5.850 54.111 1.00 87.88 297 GLU A O 1
ATOM 2363 N N . GLN A 1 298 ? -13.175 4.002 53.177 1.00 87.88 298 GLN A N 1
ATOM 2364 C CA . GLN A 1 298 ? -13.604 4.687 51.953 1.00 87.88 298 GLN A CA 1
ATOM 2365 C C . GLN A 1 298 ? -14.662 5.762 52.237 1.00 87.88 298 GLN A C 1
ATOM 2367 O O . GLN A 1 298 ? -14.624 6.823 51.615 1.00 87.88 298 GLN A O 1
ATOM 2372 N N . LEU A 1 299 ? -15.552 5.516 53.207 1.00 89.06 299 LEU A N 1
ATOM 2373 C CA . LEU A 1 299 ? -16.599 6.457 53.624 1.00 89.06 299 LEU A CA 1
ATOM 2374 C C . LEU A 1 299 ? -16.095 7.606 54.515 1.00 89.06 299 LEU A C 1
ATOM 2376 O O . LEU A 1 299 ? -16.839 8.548 54.780 1.00 89.06 299 LEU A O 1
ATOM 2380 N N . GLU A 1 300 ? -14.856 7.546 55.006 1.00 90.38 300 GLU A N 1
ATOM 2381 C CA . GLU A 1 300 ? -14.207 8.675 55.694 1.00 90.38 300 GLU A CA 1
ATOM 2382 C C . GLU A 1 300 ? -13.512 9.634 54.718 1.00 90.38 300 GLU A C 1
ATOM 2384 O O . GLU A 1 300 ? -13.119 10.744 55.092 1.00 90.38 300 GLU A O 1
ATOM 2389 N N . SER A 1 301 ? -13.356 9.225 53.458 1.00 89.50 301 SER A N 1
ATOM 2390 C CA . SER A 1 301 ? -12.750 10.057 52.426 1.00 89.50 301 SER A CA 1
ATOM 2391 C C . SER A 1 301 ? -13.711 11.153 51.937 1.00 89.50 301 SER A C 1
ATOM 2393 O O . SER A 1 301 ? -14.882 11.206 52.301 1.00 89.50 301 SER A O 1
ATOM 2395 N N . ARG A 1 302 ? -13.201 12.073 51.109 1.00 88.12 302 ARG A N 1
ATOM 2396 C CA . ARG A 1 302 ? -14.038 13.034 50.363 1.00 88.12 302 ARG A CA 1
ATOM 2397 C C . ARG A 1 302 ? -14.290 12.594 48.920 1.00 88.12 302 ARG A C 1
ATOM 2399 O O . ARG A 1 302 ? -14.798 13.378 48.124 1.00 88.12 302 ARG A O 1
ATOM 2406 N N . ASN A 1 303 ? -13.926 11.363 48.577 1.00 88.75 303 ASN A N 1
ATOM 2407 C CA . ASN A 1 303 ? -13.986 10.846 47.216 1.00 88.75 303 ASN A CA 1
ATOM 2408 C C . ASN A 1 303 ? -15.103 9.809 47.073 1.00 88.75 303 ASN A C 1
ATOM 2410 O O . ASN A 1 303 ? -15.573 9.234 48.051 1.00 88.75 303 ASN A O 1
ATOM 2414 N N . LEU A 1 304 ? -15.516 9.565 45.830 1.00 88.75 304 LEU A N 1
ATOM 2415 C CA . LEU A 1 304 ? -16.385 8.441 45.490 1.00 88.75 304 LEU A CA 1
ATOM 2416 C C . LEU A 1 304 ? -15.703 7.116 45.850 1.00 88.75 304 LEU A C 1
ATOM 2418 O O . LEU A 1 304 ? -14.472 7.022 45.893 1.00 88.75 304 LEU A O 1
ATOM 2422 N N . ILE A 1 305 ? -16.500 6.070 46.055 1.00 90.56 305 ILE A N 1
ATOM 2423 C CA . ILE A 1 305 ? -15.951 4.726 46.235 1.00 90.56 305 ILE A CA 1
ATOM 2424 C C . ILE A 1 305 ? -15.131 4.308 45.007 1.00 90.56 305 ILE A C 1
ATOM 2426 O O . ILE A 1 305 ? -15.579 4.404 43.862 1.00 90.56 305 ILE A O 1
ATOM 2430 N N . ASN A 1 306 ? -13.927 3.802 45.256 1.00 91.19 306 ASN A N 1
ATOM 2431 C CA . ASN A 1 306 ? -13.029 3.269 44.238 1.00 91.19 306 ASN A CA 1
ATOM 2432 C C . ASN A 1 306 ? -13.038 1.736 44.349 1.00 91.19 306 ASN A C 1
ATOM 2434 O O . ASN A 1 306 ? -12.287 1.153 45.132 1.00 91.19 306 ASN A O 1
ATOM 2438 N N . ILE A 1 307 ? -13.959 1.091 43.632 1.00 91.00 307 ILE A N 1
ATOM 2439 C CA . ILE A 1 307 ? -14.099 -0.365 43.571 1.00 91.00 307 ILE A CA 1
ATOM 2440 C C . ILE A 1 307 ? -14.204 -0.806 42.110 1.00 91.00 307 ILE A C 1
ATOM 2442 O O . ILE A 1 307 ? -15.018 -0.304 41.338 1.00 91.00 307 ILE A O 1
ATOM 2446 N N . LYS A 1 308 ? -13.367 -1.766 41.714 1.00 91.25 308 LYS A N 1
ATOM 2447 C CA . LYS A 1 308 ? -13.299 -2.254 40.332 1.00 91.25 308 LYS A CA 1
ATOM 2448 C C . LYS A 1 308 ? -14.350 -3.329 40.080 1.00 91.25 308 LYS A C 1
ATOM 2450 O O . LYS A 1 308 ? -14.582 -4.190 40.929 1.00 91.25 308 LYS A O 1
ATOM 2455 N N . LEU A 1 309 ? -14.954 -3.301 38.894 1.00 90.19 309 LEU A N 1
ATOM 2456 C CA . LEU A 1 309 ? -15.745 -4.424 38.394 1.00 90.19 309 LEU A CA 1
ATOM 2457 C C . LEU A 1 309 ? -14.828 -5.592 38.040 1.00 90.19 309 LEU A C 1
ATOM 2459 O O . LEU A 1 309 ? -13.722 -5.391 37.529 1.00 90.19 309 LEU A O 1
ATOM 2463 N N . LYS A 1 310 ? -15.319 -6.812 38.249 1.00 89.31 310 LYS A N 1
ATOM 2464 C CA . LYS A 1 310 ? -14.663 -8.013 37.731 1.00 89.31 310 LYS A CA 1
ATOM 2465 C C . LYS A 1 310 ? -14.583 -7.950 36.204 1.00 89.31 310 LYS A C 1
ATOM 2467 O O . LYS A 1 310 ? -15.484 -7.394 35.570 1.00 89.31 310 LYS A O 1
ATOM 2472 N N . PRO A 1 311 ? -13.539 -8.533 35.590 1.00 85.25 311 PRO A N 1
ATOM 2473 C CA . PRO A 1 311 ? -13.289 -8.402 34.155 1.00 85.25 311 PRO A CA 1
ATOM 2474 C C . PRO A 1 311 ? -14.462 -8.882 33.287 1.00 85.25 311 PRO A C 1
ATOM 2476 O O . PRO A 1 311 ? -14.796 -8.226 32.303 1.00 85.25 311 PRO A O 1
ATOM 2479 N N . GLU A 1 312 ? -15.132 -9.967 33.682 1.00 85.75 312 GLU A N 1
ATOM 2480 C CA . GLU A 1 312 ? -16.293 -10.525 32.972 1.00 85.75 312 GLU A CA 1
ATOM 2481 C C . GLU A 1 312 ? -17.486 -9.560 32.962 1.00 85.75 312 GLU A C 1
ATOM 2483 O O . GLU A 1 312 ? -18.088 -9.309 31.919 1.00 85.75 312 GLU A O 1
ATOM 2488 N N . VAL A 1 313 ? -17.791 -8.957 34.113 1.00 86.69 313 VAL A N 1
ATOM 2489 C CA . VAL A 1 313 ? -18.911 -8.019 34.255 1.00 86.69 313 VAL A CA 1
ATOM 2490 C C . VAL A 1 313 ? -18.589 -6.689 33.591 1.00 86.69 313 VAL A C 1
ATOM 2492 O O . VAL A 1 313 ? -19.429 -6.124 32.892 1.00 86.69 313 VAL A O 1
ATOM 2495 N N . LYS A 1 314 ? -17.346 -6.216 33.725 1.00 85.88 314 LYS A N 1
ATOM 2496 C CA . LYS A 1 314 ? -16.867 -5.008 33.050 1.00 85.88 314 LYS A CA 1
ATOM 2497 C C . LYS A 1 314 ? -17.024 -5.111 31.531 1.00 85.88 314 LYS A C 1
ATOM 2499 O O . LYS A 1 314 ? -17.467 -4.152 30.906 1.00 85.88 314 LYS A O 1
ATOM 2504 N N . ALA A 1 315 ? -16.728 -6.273 30.945 1.00 80.75 315 ALA A N 1
ATOM 2505 C CA . ALA A 1 315 ? -16.874 -6.502 29.508 1.00 80.75 315 ALA A CA 1
ATOM 2506 C C . ALA A 1 315 ? -18.325 -6.365 29.012 1.00 80.75 315 ALA A C 1
ATOM 2508 O O . ALA A 1 315 ? -18.541 -5.945 27.876 1.00 80.75 315 ALA A O 1
ATOM 2509 N N . VAL A 1 316 ? -19.311 -6.691 29.853 1.00 83.69 316 VAL A N 1
ATOM 2510 C CA . VAL A 1 316 ? -20.739 -6.571 29.523 1.00 83.69 316 VAL A CA 1
ATOM 2511 C C . VAL A 1 316 ? -21.249 -5.158 29.800 1.00 83.69 316 VAL A C 1
ATOM 2513 O O . VAL A 1 316 ? -21.861 -4.542 28.930 1.00 83.69 316 VAL A O 1
ATOM 2516 N N . VAL A 1 317 ? -20.970 -4.624 30.991 1.00 83.81 317 VAL A N 1
ATOM 2517 C CA . VAL A 1 317 ? -21.465 -3.315 31.445 1.00 83.81 317 VAL A CA 1
ATOM 2518 C C . VAL A 1 317 ? -20.864 -2.172 30.624 1.00 83.81 317 VAL A C 1
ATOM 2520 O O . VAL A 1 317 ? -21.558 -1.214 30.287 1.00 83.81 317 VAL A O 1
ATOM 2523 N N . GLU A 1 318 ? -19.583 -2.262 30.268 1.00 86.19 318 GLU A N 1
ATOM 2524 C CA . GLU A 1 318 ? -18.859 -1.206 29.551 1.00 86.19 318 GLU A CA 1
ATOM 2525 C C . GLU A 1 318 ? -18.625 -1.534 28.072 1.00 86.19 318 GLU A C 1
ATOM 2527 O O . GLU A 1 318 ? -17.798 -0.889 27.426 1.00 86.19 318 GLU A O 1
ATOM 2532 N N . LYS A 1 319 ? -19.364 -2.501 27.512 1.00 82.75 319 LYS A N 1
ATOM 2533 C CA . LYS A 1 319 ? -19.191 -2.983 26.133 1.00 82.75 319 LYS A CA 1
ATOM 2534 C C . LYS A 1 319 ? -19.072 -1.850 25.107 1.00 82.75 319 LYS A C 1
ATOM 2536 O O . LYS A 1 319 ? -18.104 -1.814 24.354 1.00 82.75 319 LYS A O 1
ATOM 2541 N N . ASP A 1 320 ? -20.001 -0.894 25.125 1.00 80.19 320 ASP A N 1
ATOM 2542 C CA . ASP A 1 320 ? -20.024 0.218 24.161 1.00 80.19 320 ASP A CA 1
ATOM 2543 C C . ASP A 1 320 ? -18.776 1.110 24.262 1.00 80.19 320 ASP A C 1
ATOM 2545 O O . ASP A 1 320 ? -18.260 1.590 23.252 1.00 80.19 320 ASP A O 1
ATOM 2549 N N . PHE A 1 321 ? -18.265 1.313 25.481 1.00 84.19 321 PHE A N 1
ATOM 2550 C CA . PHE A 1 321 ? -17.049 2.087 25.726 1.00 84.19 321 PHE A CA 1
ATOM 2551 C C . PHE A 1 321 ? -15.807 1.339 25.249 1.00 84.19 321 PHE A C 1
ATOM 2553 O O . PHE A 1 321 ? -14.936 1.946 24.635 1.00 84.19 321 PHE A O 1
ATOM 2560 N N . ILE A 1 322 ? -15.739 0.027 25.487 1.00 83.56 322 ILE A N 1
ATOM 2561 C CA . ILE A 1 322 ? -14.641 -0.826 25.016 1.00 83.56 322 ILE A CA 1
ATOM 2562 C C . ILE A 1 322 ? -14.615 -0.849 23.483 1.00 83.56 322 ILE A C 1
ATOM 2564 O O . ILE A 1 322 ? -13.556 -0.714 22.872 1.00 83.56 322 ILE A O 1
ATOM 2568 N N . GLU A 1 323 ? -15.776 -0.984 22.842 1.00 83.44 323 GLU A N 1
ATOM 2569 C CA . GLU A 1 323 ? -15.893 -0.931 21.383 1.00 83.44 323 GLU A CA 1
ATOM 2570 C C . GLU A 1 323 ? -15.554 0.458 20.823 1.00 83.44 323 GLU A C 1
ATOM 2572 O O . GLU A 1 323 ? -14.950 0.565 19.754 1.00 83.44 323 GLU A O 1
ATOM 2577 N N . GLN A 1 324 ? -15.915 1.538 21.518 1.00 82.12 324 GLN A N 1
ATOM 2578 C CA . GLN A 1 324 ? -15.515 2.896 21.147 1.00 82.12 324 GLN A CA 1
ATOM 2579 C C . GLN A 1 324 ? -14.002 3.110 21.281 1.00 82.12 324 GLN A C 1
ATOM 2581 O O . GLN A 1 324 ? -13.401 3.665 20.364 1.00 82.12 324 GLN A O 1
ATOM 2586 N N . ASP A 1 325 ? -13.379 2.645 22.364 1.00 85.31 325 ASP A N 1
ATOM 2587 C CA . ASP A 1 325 ? -11.933 2.755 22.581 1.00 85.31 325 ASP A CA 1
ATOM 2588 C C . ASP A 1 325 ? -11.163 1.977 21.506 1.00 85.31 325 ASP A C 1
ATOM 2590 O O . ASP A 1 325 ? -10.305 2.557 20.845 1.00 85.31 325 ASP A O 1
ATOM 2594 N N . ARG A 1 326 ? -11.562 0.730 21.214 1.00 84.94 326 ARG A N 1
ATOM 2595 C CA . ARG A 1 326 ? -10.976 -0.071 20.120 1.00 84.94 326 ARG A CA 1
ATOM 2596 C C . ARG A 1 326 ? -11.108 0.607 18.757 1.00 84.94 326 ARG A C 1
ATOM 2598 O O . ARG A 1 326 ? -10.161 0.621 17.970 1.00 84.94 326 ARG A O 1
ATOM 2605 N N . ARG A 1 327 ? -12.278 1.186 18.457 1.00 83.50 327 ARG A N 1
ATOM 2606 C CA . ARG A 1 327 ? -12.482 1.958 17.217 1.00 83.50 327 ARG A CA 1
ATOM 2607 C C . ARG A 1 327 ? -11.573 3.182 17.173 1.00 83.50 327 ARG A C 1
ATOM 2609 O O . ARG A 1 327 ? -10.958 3.440 16.144 1.00 83.50 327 ARG A O 1
ATOM 2616 N N . ASN A 1 328 ? -11.463 3.918 18.275 1.00 84.69 328 ASN A N 1
ATOM 2617 C CA . ASN A 1 328 ? -10.609 5.098 18.369 1.00 84.69 328 ASN A CA 1
ATOM 2618 C C . ASN A 1 328 ? -9.124 4.748 18.227 1.00 84.69 328 ASN A C 1
ATOM 2620 O O . ASN A 1 328 ? -8.400 5.489 17.567 1.00 84.69 328 ASN A O 1
ATOM 2624 N N . GLU A 1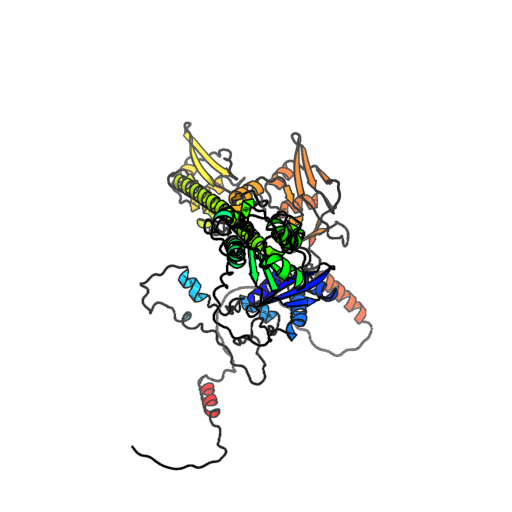 329 ? -8.675 3.636 18.806 1.00 84.38 329 GLU A N 1
ATOM 2625 C CA . GLU A 1 329 ? -7.322 3.098 18.627 1.00 84.38 329 GLU A CA 1
ATOM 2626 C C . GLU A 1 329 ? -7.065 2.748 17.164 1.00 84.38 329 GLU A C 1
ATOM 2628 O O . GLU A 1 329 ? -6.116 3.264 16.584 1.00 84.38 329 GLU A O 1
ATOM 2633 N N . THR A 1 330 ? -7.977 2.010 16.526 1.00 81.31 330 THR A N 1
ATOM 2634 C CA . THR A 1 330 ? -7.869 1.665 15.097 1.00 81.31 330 THR A CA 1
ATOM 2635 C C . THR A 1 330 ? -7.768 2.921 14.222 1.00 81.31 330 THR A C 1
ATOM 2637 O O . THR A 1 330 ? -6.929 3.006 13.329 1.00 81.31 330 THR A O 1
ATOM 2640 N N . ILE A 1 331 ? -8.590 3.941 14.496 1.00 77.94 331 ILE A N 1
ATOM 2641 C CA . ILE A 1 331 ? -8.554 5.220 13.771 1.00 77.94 331 ILE A CA 1
ATOM 2642 C C . ILE A 1 331 ? -7.239 5.965 14.029 1.00 77.94 331 ILE A C 1
ATOM 2644 O O . ILE A 1 331 ? -6.699 6.592 13.117 1.00 77.94 331 ILE A O 1
ATOM 2648 N N . ARG A 1 332 ? -6.718 5.943 15.262 1.00 83.56 332 ARG A N 1
ATOM 2649 C CA . ARG A 1 332 ? -5.423 6.557 15.594 1.00 83.56 332 ARG A CA 1
ATOM 2650 C C . ARG A 1 332 ? -4.299 5.872 14.832 1.00 83.56 332 ARG A C 1
ATOM 2652 O O . ARG A 1 332 ? -3.519 6.573 14.198 1.00 83.56 332 ARG A O 1
ATOM 2659 N N . GLU A 1 333 ? -4.261 4.545 14.842 1.00 82.75 333 GLU A N 1
ATOM 2660 C CA . GLU A 1 333 ? -3.278 3.749 14.105 1.00 82.75 333 GLU A CA 1
ATOM 2661 C C . GLU A 1 333 ? -3.336 4.044 12.602 1.00 82.75 333 GLU A C 1
ATOM 2663 O O . GLU A 1 333 ? -2.313 4.375 11.998 1.00 82.75 333 GLU A O 1
ATOM 2668 N N . GLN A 1 334 ? -4.535 4.053 12.012 1.00 77.88 334 GLN A N 1
ATOM 2669 C CA . GLN A 1 334 ? -4.732 4.425 10.607 1.00 77.88 334 GLN A CA 1
ATOM 2670 C C . GLN A 1 334 ? -4.206 5.829 10.304 1.00 77.88 334 GLN A C 1
ATOM 2672 O O . GLN A 1 334 ? -3.408 5.998 9.387 1.00 77.88 334 GLN A O 1
ATOM 2677 N N . LYS A 1 335 ? -4.562 6.832 11.112 1.00 81.19 335 LYS A N 1
ATOM 2678 C C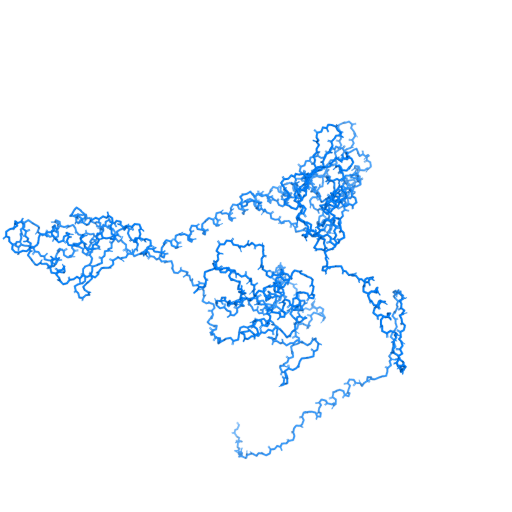A . LYS A 1 335 ? -4.069 8.205 10.924 1.00 81.19 335 LYS A CA 1
ATOM 2679 C C . LYS A 1 335 ? -2.556 8.309 11.073 1.00 81.19 335 LYS A C 1
ATOM 2681 O O . LYS A 1 335 ? -1.921 9.069 10.345 1.00 81.19 335 LYS A O 1
ATOM 2686 N N . THR A 1 336 ? -1.964 7.592 12.028 1.00 86.81 336 THR A N 1
ATOM 2687 C CA . THR A 1 336 ? -0.504 7.575 12.182 1.00 86.81 336 THR A CA 1
ATOM 2688 C C . THR A 1 336 ? 0.166 6.980 10.953 1.00 86.81 336 THR A C 1
ATOM 2690 O O . THR A 1 336 ? 1.120 7.567 10.452 1.00 86.81 336 THR A O 1
ATOM 2693 N N . TRP A 1 337 ? -0.391 5.898 10.410 1.00 81.31 337 TRP A N 1
ATOM 2694 C CA . TRP A 1 337 ? 0.103 5.252 9.202 1.00 81.31 337 TRP A CA 1
ATOM 2695 C C . TRP A 1 337 ? -0.029 6.146 7.962 1.00 81.31 337 TRP A C 1
ATOM 2697 O O . TRP A 1 337 ? 0.941 6.342 7.230 1.00 81.31 337 TRP A O 1
ATOM 2707 N N . GLU A 1 338 ? -1.188 6.777 7.770 1.00 79.44 338 GLU A N 1
ATOM 2708 C CA . GLU A 1 338 ? -1.421 7.752 6.697 1.00 79.44 338 GLU A CA 1
ATOM 2709 C C . GLU A 1 338 ? -0.452 8.937 6.779 1.00 79.44 338 GLU A C 1
ATOM 2711 O O . GLU A 1 338 ? 0.101 9.368 5.766 1.00 79.44 338 GLU A O 1
ATOM 2716 N N . ASN A 1 339 ? -0.191 9.448 7.986 1.00 83.88 339 ASN A N 1
ATOM 2717 C CA . ASN A 1 339 ? 0.790 10.510 8.195 1.00 83.88 339 ASN A CA 1
ATOM 2718 C C . ASN A 1 339 ? 2.211 10.051 7.840 1.00 83.88 339 ASN A C 1
ATOM 2720 O O . ASN A 1 339 ? 2.945 10.813 7.212 1.00 83.88 339 ASN A O 1
ATOM 2724 N N . THR A 1 340 ? 2.604 8.827 8.202 1.00 85.56 340 THR A N 1
ATOM 2725 C CA . THR A 1 340 ? 3.909 8.260 7.826 1.00 85.56 340 THR A CA 1
ATOM 2726 C C . THR A 1 340 ? 4.058 8.172 6.310 1.00 85.56 340 THR A C 1
ATOM 2728 O O . THR A 1 340 ? 5.074 8.620 5.775 1.00 85.56 340 THR A O 1
ATOM 2731 N N . ILE A 1 341 ? 3.036 7.671 5.608 1.00 79.75 341 ILE A N 1
ATOM 2732 C CA . ILE A 1 341 ? 3.028 7.612 4.141 1.00 79.75 341 ILE A CA 1
ATOM 2733 C C . ILE A 1 341 ? 3.119 9.021 3.546 1.00 79.75 341 ILE A C 1
ATOM 2735 O O . ILE A 1 341 ? 3.918 9.245 2.636 1.00 79.75 341 ILE A O 1
ATOM 2739 N N . ARG A 1 342 ? 2.354 9.990 4.067 1.00 79.75 342 ARG A N 1
ATOM 2740 C CA . ARG A 1 342 ? 2.389 11.379 3.584 1.00 79.75 342 ARG A CA 1
ATOM 2741 C C . ARG A 1 342 ? 3.779 11.997 3.725 1.00 79.75 342 ARG A C 1
ATOM 2743 O O . ARG A 1 342 ? 4.297 12.542 2.758 1.00 79.75 342 ARG A O 1
ATOM 2750 N N . VAL A 1 343 ? 4.408 11.861 4.892 1.00 84.75 343 VAL A N 1
ATOM 2751 C CA . VAL A 1 343 ? 5.761 12.390 5.134 1.00 84.75 343 VAL A CA 1
ATOM 2752 C C . VAL A 1 343 ? 6.794 11.718 4.225 1.00 84.75 343 VAL A C 1
ATOM 2754 O O . VAL A 1 343 ? 7.700 12.387 3.732 1.00 84.75 343 VAL A O 1
ATOM 2757 N N . ALA A 1 344 ? 6.672 10.411 3.978 1.00 83.12 344 ALA A N 1
ATOM 2758 C CA . ALA A 1 344 ? 7.544 9.711 3.035 1.00 83.12 344 ALA A CA 1
ATOM 2759 C C . ALA A 1 344 ? 7.379 10.248 1.601 1.00 83.12 344 ALA A C 1
ATOM 2761 O O . ALA A 1 344 ? 8.378 10.518 0.936 1.00 83.12 344 ALA A O 1
ATOM 2762 N N . ARG A 1 345 ? 6.134 10.480 1.155 1.00 77.88 345 ARG A N 1
ATOM 2763 C CA . ARG A 1 345 ? 5.830 11.078 -0.159 1.00 77.88 345 ARG A CA 1
ATOM 2764 C C . ARG A 1 345 ? 6.424 12.475 -0.299 1.00 77.88 345 ARG A C 1
ATOM 2766 O O . ARG A 1 345 ? 7.098 12.749 -1.284 1.00 77.88 345 ARG A O 1
ATOM 2773 N N . GLU A 1 346 ? 6.217 13.338 0.693 1.00 80.50 346 GLU A N 1
ATOM 2774 C CA . GLU A 1 346 ? 6.748 14.707 0.687 1.00 80.50 346 GLU A CA 1
ATOM 2775 C C . GLU A 1 346 ? 8.280 14.727 0.607 1.00 80.50 346 GLU A C 1
ATOM 2777 O O . GLU A 1 346 ? 8.847 15.493 -0.172 1.00 80.50 346 GLU A O 1
ATOM 2782 N N . LYS A 1 347 ? 8.961 13.854 1.362 1.00 84.31 347 LYS A N 1
ATOM 2783 C CA . LYS A 1 347 ? 10.425 13.734 1.304 1.00 84.31 347 LYS A CA 1
ATOM 2784 C C . LYS A 1 347 ? 10.920 13.305 -0.075 1.00 84.31 347 LYS A C 1
ATOM 2786 O O . LYS A 1 347 ? 11.914 13.857 -0.544 1.00 84.31 347 LYS A O 1
ATOM 2791 N N . GLU A 1 348 ? 10.251 12.349 -0.717 1.00 79.25 348 GLU A N 1
ATOM 2792 C CA . GLU A 1 348 ? 10.667 11.904 -2.049 1.00 79.25 348 GLU A CA 1
ATOM 2793 C C . GLU A 1 348 ? 10.417 12.974 -3.112 1.00 79.25 348 GLU A C 1
ATOM 2795 O O . GLU A 1 348 ? 11.295 13.225 -3.935 1.00 79.25 348 GLU A O 1
ATOM 2800 N N . ILE A 1 349 ? 9.278 13.671 -3.057 1.00 77.44 349 ILE A N 1
ATOM 2801 C CA . ILE A 1 349 ? 8.999 14.804 -3.951 1.00 77.44 349 ILE A CA 1
ATOM 2802 C C . ILE A 1 349 ? 10.108 15.853 -3.824 1.00 77.44 349 ILE A C 1
ATOM 2804 O O . ILE A 1 349 ? 10.696 16.246 -4.828 1.00 77.44 349 ILE A O 1
ATOM 2808 N N . GLN A 1 350 ? 10.479 16.231 -2.597 1.00 82.81 350 GLN A N 1
ATOM 2809 C CA . GLN A 1 350 ? 11.573 17.179 -2.363 1.00 82.81 350 GLN A CA 1
ATOM 2810 C C . GLN A 1 350 ? 12.919 16.674 -2.903 1.00 82.81 350 GLN A C 1
ATOM 2812 O O . GLN A 1 350 ? 13.702 17.458 -3.450 1.00 82.81 350 GLN A O 1
ATOM 2817 N N . ARG A 1 351 ? 13.214 15.374 -2.759 1.00 83.69 351 ARG A N 1
ATOM 2818 C CA . ARG A 1 351 ? 14.435 14.757 -3.302 1.00 83.69 351 ARG A CA 1
ATOM 2819 C C . ARG A 1 351 ? 14.465 14.862 -4.827 1.00 83.69 351 ARG A C 1
ATOM 2821 O O . ARG A 1 351 ? 15.466 15.332 -5.371 1.00 83.69 351 ARG A O 1
ATOM 2828 N N . LEU A 1 352 ? 13.380 14.469 -5.494 1.00 78.69 352 LEU A N 1
ATOM 2829 C CA . LEU A 1 352 ? 13.247 14.482 -6.953 1.00 78.69 352 LEU A CA 1
ATOM 2830 C C . LEU A 1 352 ? 13.253 15.902 -7.524 1.00 78.69 352 LEU A C 1
ATOM 2832 O O . LEU A 1 352 ? 13.898 16.140 -8.544 1.00 78.69 352 LEU A O 1
ATOM 2836 N N . GLU A 1 353 ? 12.598 16.859 -6.867 1.00 82.12 353 GLU A N 1
ATOM 2837 C CA . GLU A 1 353 ? 12.623 18.272 -7.261 1.00 82.12 353 GLU A CA 1
ATOM 2838 C C . GLU A 1 353 ? 14.035 18.852 -7.167 1.00 82.12 353 GLU A C 1
ATOM 2840 O O . GLU A 1 353 ? 14.506 19.504 -8.101 1.00 82.12 353 GLU A O 1
ATOM 2845 N N . LYS A 1 354 ? 14.749 18.577 -6.068 1.00 86.81 354 LYS A N 1
ATOM 2846 C CA . LYS A 1 354 ? 16.137 19.021 -5.891 1.00 86.81 354 LYS A CA 1
ATOM 2847 C C . LYS A 1 354 ? 17.071 18.389 -6.924 1.00 86.81 354 LYS A C 1
ATOM 2849 O O . LYS A 1 354 ? 17.937 19.079 -7.462 1.00 86.81 354 LYS A O 1
ATOM 2854 N N . GLU A 1 355 ? 16.906 17.096 -7.197 1.00 85.00 355 GLU A N 1
ATOM 2855 C CA . GLU A 1 355 ? 17.669 16.378 -8.223 1.00 85.00 355 GLU A CA 1
ATOM 2856 C C . GLU A 1 355 ? 17.396 16.962 -9.616 1.00 85.00 355 GLU A C 1
ATOM 2858 O O . GLU A 1 355 ? 18.342 17.322 -10.313 1.00 85.00 355 GLU A O 1
ATOM 2863 N N . SER A 1 356 ? 16.125 17.150 -9.977 1.00 85.69 356 SER A N 1
ATOM 2864 C CA . SER A 1 356 ? 15.714 17.715 -11.269 1.00 85.69 356 SER A CA 1
ATOM 2865 C C . SER A 1 356 ? 16.220 19.144 -11.450 1.00 85.69 356 SER A C 1
ATOM 2867 O O . SER A 1 356 ? 16.738 19.481 -12.510 1.00 85.69 356 SER A O 1
ATOM 2869 N N . LYS A 1 357 ? 16.146 19.981 -10.407 1.00 88.50 357 LYS A N 1
ATOM 2870 C CA . LYS A 1 357 ? 16.679 21.349 -10.443 1.00 88.50 357 LYS A CA 1
ATOM 2871 C C . LYS A 1 357 ? 18.186 21.360 -10.699 1.00 88.50 357 LYS A C 1
ATOM 2873 O O . LYS A 1 357 ? 18.635 22.077 -11.584 1.00 88.50 357 LYS A O 1
ATOM 2878 N N . ARG A 1 358 ? 18.950 20.529 -9.979 1.00 92.81 358 ARG A N 1
ATOM 2879 C CA . ARG A 1 358 ? 20.401 20.394 -10.189 1.00 92.81 358 ARG A CA 1
ATOM 2880 C C . ARG A 1 358 ? 20.729 19.958 -11.619 1.00 92.81 358 ARG A C 1
ATOM 2882 O O . ARG A 1 358 ? 21.676 20.476 -12.193 1.00 92.81 358 ARG A O 1
ATOM 2889 N N . ILE A 1 359 ? 19.981 18.999 -12.170 1.00 91.00 359 ILE A N 1
ATOM 2890 C CA . ILE A 1 359 ? 20.201 18.505 -13.537 1.00 91.00 359 ILE A CA 1
ATOM 2891 C C . ILE A 1 359 ? 19.892 19.600 -14.561 1.00 91.00 359 ILE A C 1
ATOM 2893 O O . ILE A 1 359 ? 20.685 19.814 -15.466 1.00 91.00 359 ILE A O 1
ATOM 2897 N N . ASN A 1 360 ? 18.789 20.331 -14.387 1.00 86.31 360 ASN A N 1
ATOM 2898 C CA . ASN A 1 360 ? 18.381 21.395 -15.308 1.00 86.31 360 ASN A CA 1
ATOM 2899 C C . ASN A 1 360 ? 19.324 22.611 -15.292 1.00 86.31 360 ASN A C 1
ATOM 2901 O O . ASN A 1 360 ? 19.379 23.351 -16.270 1.00 86.31 360 ASN A O 1
ATOM 2905 N N . GLU A 1 361 ? 20.043 22.844 -14.192 1.00 90.56 361 GLU A N 1
ATOM 2906 C CA . GLU A 1 361 ? 21.070 23.892 -14.093 1.00 90.56 361 GLU A CA 1
ATOM 2907 C C . GLU A 1 361 ? 22.392 23.497 -14.784 1.00 90.56 361 GLU A C 1
ATOM 2909 O O . GLU A 1 361 ? 23.205 24.370 -15.095 1.00 90.56 361 GLU A O 1
ATOM 2914 N N . ASP A 1 362 ? 22.622 22.206 -15.041 1.00 92.06 362 ASP A N 1
ATOM 2915 C CA . ASP A 1 362 ? 23.846 21.697 -15.659 1.00 92.06 362 ASP A CA 1
ATOM 2916 C C . ASP A 1 362 ? 23.650 21.436 -17.160 1.00 92.06 362 ASP A C 1
ATOM 2918 O O . ASP A 1 362 ? 23.027 20.460 -17.572 1.00 92.06 362 ASP A O 1
ATOM 2922 N N . ASN A 1 363 ? 24.260 22.275 -18.002 1.00 90.56 363 ASN A N 1
ATOM 2923 C CA . ASN A 1 363 ? 24.184 22.139 -19.460 1.00 90.56 363 ASN A CA 1
ATOM 2924 C C . ASN A 1 363 ? 24.710 20.797 -19.991 1.00 90.56 363 ASN A C 1
ATOM 2926 O O . ASN A 1 363 ? 24.313 20.395 -21.087 1.00 90.56 363 ASN A O 1
ATOM 2930 N N . ASN A 1 364 ? 25.589 20.122 -19.246 1.00 93.81 364 ASN A N 1
ATOM 2931 C CA . ASN A 1 364 ? 26.152 18.826 -19.614 1.00 93.81 364 ASN A CA 1
ATOM 2932 C C . ASN A 1 364 ? 25.234 17.653 -19.247 1.00 93.81 364 ASN A C 1
ATOM 2934 O O . ASN A 1 364 ? 25.570 16.504 -19.551 1.00 93.81 364 ASN A O 1
ATOM 2938 N N . ALA A 1 365 ? 24.105 17.913 -18.586 1.00 95.38 365 ALA A N 1
ATOM 2939 C CA . ALA A 1 365 ? 23.189 16.898 -18.102 1.00 95.38 365 ALA A CA 1
ATOM 2940 C C . ALA A 1 365 ? 21.781 17.042 -18.703 1.00 95.38 365 ALA A C 1
ATOM 2942 O O . ALA A 1 365 ? 21.368 18.100 -19.171 1.00 95.38 365 ALA A O 1
ATOM 2943 N N . VAL A 1 366 ? 21.039 15.937 -18.703 1.00 95.12 366 VAL A N 1
ATOM 2944 C CA . VAL A 1 366 ? 19.603 15.896 -19.000 1.00 95.12 366 VAL A CA 1
ATOM 2945 C C . VAL A 1 366 ? 18.938 14.841 -18.121 1.00 95.12 366 VAL A C 1
ATOM 2947 O O . VAL A 1 366 ? 19.538 13.812 -17.792 1.00 95.12 366 VAL A O 1
ATOM 2950 N N . ASN A 1 367 ? 17.698 15.093 -17.712 1.00 92.12 367 ASN A N 1
ATOM 2951 C CA . ASN A 1 367 ? 16.954 14.182 -16.854 1.00 92.12 367 ASN A CA 1
ATOM 2952 C C . ASN A 1 367 ? 16.190 13.149 -17.693 1.00 92.12 367 ASN A C 1
ATOM 2954 O O . ASN A 1 367 ? 15.203 13.462 -18.359 1.00 92.12 367 ASN A O 1
ATOM 2958 N N . GLY A 1 368 ? 16.615 11.888 -17.635 1.00 89.31 368 GLY A N 1
ATOM 2959 C CA . GLY A 1 368 ? 15.929 10.781 -18.299 1.00 89.31 368 GLY A CA 1
ATOM 2960 C C . GLY A 1 368 ? 14.505 10.561 -17.780 1.00 89.31 368 GLY A C 1
ATOM 2961 O O . GLY A 1 368 ? 13.630 10.140 -18.538 1.00 89.31 368 GLY A O 1
ATOM 2962 N N . ARG A 1 369 ? 14.206 10.912 -16.523 1.00 85.81 369 ARG A N 1
ATOM 2963 C CA . ARG A 1 369 ? 12.859 10.720 -15.952 1.00 85.81 369 ARG A CA 1
ATOM 2964 C C . ARG A 1 369 ? 11.786 11.520 -16.688 1.00 85.81 369 ARG A C 1
ATOM 2966 O O . ARG A 1 369 ? 10.631 11.097 -16.730 1.00 85.81 369 ARG A O 1
ATOM 2973 N N . ASP A 1 370 ? 12.181 12.594 -17.365 1.00 86.19 370 ASP A N 1
ATOM 2974 C CA . ASP A 1 370 ? 11.284 13.450 -18.134 1.00 86.19 370 ASP A CA 1
ATOM 2975 C C . ASP A 1 370 ? 10.878 12.856 -19.492 1.00 86.19 370 ASP A C 1
ATOM 2977 O O . ASP A 1 370 ? 10.071 13.460 -20.200 1.00 86.19 370 ASP A O 1
ATOM 2981 N N . ILE A 1 371 ? 11.350 11.655 -19.862 1.00 87.50 371 ILE A N 1
ATOM 2982 C CA . ILE A 1 371 ? 11.020 11.019 -21.149 1.00 87.50 371 ILE A CA 1
ATOM 2983 C C . ILE A 1 371 ? 9.516 10.950 -21.422 1.00 87.50 371 ILE A C 1
ATOM 2985 O O . ILE A 1 371 ? 9.093 11.275 -22.527 1.00 87.50 371 ILE A O 1
ATOM 2989 N N . GLY A 1 372 ? 8.699 10.603 -20.424 1.00 79.00 372 GLY A N 1
ATOM 2990 C CA . GLY A 1 372 ? 7.248 10.492 -20.601 1.00 79.00 372 GLY A CA 1
ATOM 2991 C C . GLY A 1 372 ? 6.581 11.836 -20.913 1.00 79.00 372 GLY A C 1
ATOM 2992 O O . GLY A 1 372 ? 5.572 11.874 -21.616 1.00 79.00 372 GLY A O 1
ATOM 2993 N N . ARG A 1 373 ? 7.170 12.940 -20.435 1.00 81.31 373 ARG A N 1
ATOM 2994 C CA . ARG A 1 373 ? 6.722 14.314 -20.692 1.00 81.31 373 ARG A CA 1
ATOM 2995 C C . ARG A 1 373 ? 7.282 14.853 -22.012 1.00 81.31 373 ARG A C 1
ATOM 2997 O O . ARG A 1 373 ? 6.541 15.451 -22.786 1.00 81.31 373 ARG A O 1
ATOM 3004 N N . LEU A 1 374 ? 8.576 14.658 -22.267 1.00 85.25 374 LEU A N 1
ATOM 3005 C CA . LEU A 1 374 ? 9.295 15.191 -23.433 1.00 85.25 374 LEU A CA 1
ATOM 3006 C C . LEU A 1 374 ? 8.988 14.417 -24.722 1.00 85.25 374 LEU A C 1
ATOM 3008 O O . LEU A 1 374 ? 8.967 14.981 -25.822 1.00 85.25 374 LEU A O 1
ATOM 3012 N N . ILE A 1 375 ? 8.743 13.115 -24.594 1.00 85.62 375 ILE A N 1
ATOM 3013 C CA . ILE A 1 375 ? 8.392 12.207 -25.680 1.00 85.62 375 ILE A CA 1
ATOM 3014 C C . ILE A 1 375 ? 7.142 11.432 -25.248 1.00 85.62 375 ILE A C 1
ATOM 3016 O O . ILE A 1 375 ? 7.213 10.303 -24.774 1.00 85.62 375 ILE A O 1
ATOM 3020 N N . THR A 1 376 ? 5.984 12.078 -25.388 1.00 81.50 376 THR A N 1
ATOM 3021 C CA . THR A 1 376 ? 4.688 11.586 -24.900 1.00 81.50 376 THR A CA 1
ATOM 3022 C C . THR A 1 376 ? 4.449 10.109 -25.216 1.00 81.50 376 THR A C 1
ATOM 3024 O O . THR A 1 376 ? 4.487 9.696 -26.376 1.00 81.50 376 THR A O 1
ATOM 3027 N N . GLY A 1 377 ? 4.173 9.321 -24.173 1.00 80.75 377 GLY A N 1
ATOM 3028 C CA . GLY A 1 377 ? 3.886 7.889 -24.291 1.00 80.75 377 GLY A CA 1
ATOM 3029 C C . GLY A 1 377 ? 5.108 7.011 -24.568 1.00 80.75 377 GLY A C 1
ATOM 3030 O O . GLY A 1 377 ? 4.935 5.849 -24.926 1.00 80.75 377 GLY A O 1
ATOM 3031 N N . MET A 1 378 ? 6.329 7.536 -24.430 1.00 87.38 378 MET A N 1
ATOM 3032 C CA . MET A 1 378 ? 7.557 6.750 -24.530 1.00 87.38 378 MET A CA 1
ATOM 3033 C C . MET A 1 378 ? 8.190 6.491 -23.162 1.00 87.38 378 MET A C 1
ATOM 3035 O O . MET A 1 378 ? 8.044 7.266 -22.217 1.00 87.38 378 MET A O 1
ATOM 3039 N N . GLY A 1 379 ? 8.944 5.400 -23.088 1.00 90.19 379 GLY A N 1
ATOM 3040 C CA . GLY A 1 379 ? 9.792 5.042 -21.962 1.00 90.19 379 GLY A CA 1
ATOM 3041 C C . GLY A 1 379 ? 11.082 4.383 -22.435 1.00 90.19 379 GLY A C 1
ATOM 3042 O O . GLY A 1 379 ? 11.263 4.105 -23.624 1.00 90.19 379 GLY A O 1
ATOM 3043 N N . PHE A 1 380 ? 11.981 4.142 -21.486 1.00 92.25 380 PHE A N 1
ATOM 3044 C CA . PHE A 1 380 ? 13.225 3.429 -21.735 1.00 92.25 380 PHE A CA 1
ATOM 3045 C C . PHE A 1 380 ? 13.049 1.944 -21.466 1.00 92.25 380 PHE A C 1
ATOM 3047 O O . PHE A 1 380 ? 12.481 1.544 -20.450 1.00 92.25 380 PHE A O 1
ATOM 3054 N N . PHE A 1 381 ? 13.587 1.138 -22.368 1.00 92.50 381 PHE A N 1
ATOM 3055 C CA . PHE A 1 381 ? 13.601 -0.311 -22.286 1.00 92.50 381 PHE A CA 1
ATOM 3056 C C . PHE A 1 381 ? 15.005 -0.812 -22.582 1.00 92.50 381 PHE A C 1
ATOM 3058 O O . PHE A 1 381 ? 15.805 -0.105 -23.196 1.00 92.50 381 PHE A O 1
ATOM 3065 N N . THR A 1 382 ? 15.311 -2.045 -22.200 1.00 92.38 382 THR A N 1
ATOM 3066 C CA . THR A 1 382 ? 16.531 -2.684 -22.695 1.00 92.38 382 THR A CA 1
ATOM 3067 C C . THR A 1 382 ? 16.478 -2.815 -24.226 1.00 92.38 382 THR A C 1
ATOM 3069 O O . THR A 1 382 ? 15.408 -2.921 -24.835 1.00 92.38 382 THR A O 1
ATOM 3072 N N . ALA A 1 383 ? 17.638 -2.841 -24.880 1.00 91.94 383 ALA A N 1
ATOM 3073 C CA . ALA A 1 383 ? 17.724 -2.900 -26.342 1.00 91.94 383 ALA A CA 1
ATOM 3074 C C . ALA A 1 383 ? 17.195 -4.216 -26.960 1.00 91.94 383 ALA A C 1
ATOM 3076 O O . ALA A 1 383 ? 17.009 -4.303 -28.175 1.00 91.94 383 ALA A O 1
ATOM 3077 N N . ALA A 1 384 ? 16.911 -5.248 -26.157 1.00 88.69 384 ALA A N 1
ATOM 3078 C CA . ALA A 1 384 ? 16.369 -6.518 -26.642 1.00 88.69 384 ALA A CA 1
ATOM 3079 C C . ALA A 1 384 ? 15.009 -6.326 -27.340 1.00 88.69 384 ALA A C 1
ATOM 3081 O O . ALA A 1 384 ? 14.224 -5.481 -26.936 1.00 88.69 384 ALA A O 1
ATOM 3082 N N . ALA A 1 385 ? 14.671 -7.124 -28.364 1.00 81.94 385 ALA A N 1
ATOM 3083 C CA . ALA A 1 385 ? 13.428 -6.964 -29.149 1.00 81.94 385 ALA A CA 1
ATOM 3084 C C . ALA A 1 385 ? 12.140 -6.878 -28.301 1.00 81.94 385 ALA A C 1
ATOM 3086 O O . ALA A 1 385 ? 11.231 -6.129 -28.638 1.00 81.94 385 ALA A O 1
ATOM 3087 N N . HIS A 1 386 ? 12.119 -7.541 -27.146 1.00 86.50 386 HIS A N 1
ATOM 3088 C CA . HIS A 1 386 ? 11.069 -7.459 -26.128 1.00 86.50 386 HIS A CA 1
ATOM 3089 C C . HIS A 1 386 ? 11.689 -7.043 -24.799 1.00 86.50 386 HIS A C 1
ATOM 3091 O O . HIS A 1 386 ? 11.738 -7.821 -23.852 1.00 86.50 386 HIS A O 1
ATOM 3097 N N . GLY A 1 387 ? 12.336 -5.881 -24.812 1.00 86.69 387 GLY A N 1
ATOM 3098 C CA . GLY A 1 387 ? 13.120 -5.396 -23.695 1.00 86.69 387 GLY A CA 1
ATOM 3099 C C . GLY A 1 387 ? 12.250 -5.031 -22.505 1.00 86.69 387 GLY A C 1
ATOM 3100 O O . GLY A 1 387 ? 11.137 -4.540 -22.667 1.00 86.69 387 GLY A O 1
ATOM 3101 N N . ARG A 1 388 ? 12.782 -5.272 -21.314 1.00 87.81 388 ARG A N 1
ATOM 3102 C CA . ARG A 1 388 ? 12.205 -4.866 -20.035 1.00 87.81 388 ARG A CA 1
ATOM 3103 C C . ARG A 1 388 ? 12.314 -3.362 -19.853 1.00 87.81 388 ARG A C 1
ATOM 3105 O O . ARG A 1 388 ? 13.278 -2.755 -20.317 1.00 87.81 388 ARG A O 1
ATOM 3112 N N . GLU A 1 389 ? 11.333 -2.776 -19.181 1.00 85.94 389 GLU A N 1
ATOM 3113 C CA . GLU A 1 389 ? 11.355 -1.356 -18.835 1.00 85.94 389 GLU A CA 1
ATOM 3114 C C . GLU A 1 389 ? 12.534 -1.058 -17.895 1.00 85.94 389 GLU A C 1
ATOM 3116 O O . GLU A 1 389 ? 12.838 -1.838 -16.989 1.00 85.94 389 GLU A O 1
ATOM 3121 N N . VAL A 1 390 ? 13.203 0.071 -18.115 1.00 89.31 390 VAL A N 1
ATOM 3122 C CA . VAL A 1 390 ? 14.289 0.558 -17.260 1.00 89.31 390 VAL A CA 1
ATOM 3123 C C . VAL A 1 390 ? 14.026 1.990 -16.811 1.00 89.31 390 VAL A C 1
ATOM 3125 O O . VAL A 1 390 ? 13.354 2.783 -17.486 1.00 89.31 390 VAL A O 1
ATOM 3128 N N . VAL A 1 391 ? 14.573 2.330 -15.648 1.00 89.06 391 VAL A N 1
ATOM 3129 C CA . VAL A 1 391 ? 14.527 3.683 -15.097 1.00 89.06 391 VAL A CA 1
ATOM 3130 C C . VAL A 1 391 ? 15.851 4.364 -15.409 1.00 89.06 391 VAL A C 1
ATOM 3132 O O . VAL A 1 391 ? 16.903 3.911 -14.962 1.00 89.06 391 VAL A O 1
ATOM 3135 N N . ILE A 1 392 ? 15.791 5.453 -16.175 1.00 91.25 392 ILE A N 1
ATOM 3136 C CA . ILE A 1 392 ? 16.950 6.293 -16.474 1.00 91.25 392 ILE A CA 1
ATOM 3137 C C . ILE A 1 392 ? 16.804 7.601 -15.702 1.00 91.25 392 ILE A C 1
ATOM 3139 O O . ILE A 1 392 ? 15.823 8.321 -15.883 1.00 91.25 392 ILE A O 1
ATOM 3143 N N . GLY A 1 393 ? 17.767 7.867 -14.823 1.00 91.06 393 GLY A N 1
ATOM 3144 C CA . GLY A 1 393 ? 17.877 9.103 -14.059 1.00 91.06 393 GLY A CA 1
ATOM 3145 C C . GLY A 1 393 ? 18.674 10.160 -14.817 1.00 91.06 393 GLY A C 1
ATOM 3146 O O . GLY A 1 393 ? 18.371 10.484 -15.961 1.00 91.06 393 GLY A O 1
ATOM 3147 N N . GLU A 1 394 ? 19.714 10.694 -14.183 1.00 94.25 394 GLU A N 1
ATOM 3148 C CA . GLU A 1 394 ? 20.621 11.660 -14.806 1.00 94.25 394 GLU A CA 1
ATOM 3149 C C . GLU A 1 394 ? 21.420 11.033 -15.960 1.00 94.25 394 GLU A C 1
ATOM 3151 O O . GLU A 1 394 ? 22.039 9.978 -15.801 1.00 94.25 394 GLU A O 1
ATOM 3156 N N . ILE A 1 395 ? 21.446 11.710 -17.106 1.00 96.50 395 ILE A N 1
ATOM 3157 C CA . ILE A 1 395 ? 22.315 11.412 -18.247 1.00 96.50 395 ILE A CA 1
ATOM 3158 C C . ILE A 1 395 ? 23.297 12.573 -18.376 1.00 96.50 395 ILE A C 1
ATOM 3160 O O . ILE A 1 395 ? 22.864 13.721 -18.430 1.00 96.50 395 ILE A O 1
ATOM 3164 N N . ARG A 1 396 ? 24.601 12.292 -18.443 1.00 95.75 396 ARG A N 1
ATOM 3165 C CA . ARG A 1 396 ? 25.651 13.315 -18.547 1.00 95.75 396 ARG A CA 1
ATOM 3166 C C . ARG A 1 396 ? 26.592 13.053 -19.706 1.00 95.75 396 ARG A C 1
ATOM 3168 O O . ARG A 1 396 ? 26.981 11.905 -19.930 1.00 95.75 396 ARG A O 1
ATOM 3175 N N . ALA A 1 397 ? 27.019 14.124 -20.362 1.00 96.62 397 ALA A N 1
ATOM 3176 C CA . ALA A 1 397 ? 28.137 14.136 -21.292 1.00 96.62 397 ALA A CA 1
ATOM 3177 C C . ALA A 1 397 ? 29.247 15.031 -20.727 1.00 96.62 397 ALA A C 1
ATOM 3179 O O . ALA A 1 397 ? 29.052 16.231 -20.574 1.00 96.62 397 ALA A O 1
ATOM 3180 N N . ASP A 1 398 ? 30.416 14.466 -20.432 1.00 94.94 398 ASP A N 1
ATOM 3181 C CA . ASP A 1 398 ? 31.526 15.181 -19.799 1.00 94.94 398 ASP A CA 1
ATOM 3182 C C . ASP A 1 398 ? 32.770 15.177 -20.713 1.00 94.94 398 ASP A C 1
ATOM 3184 O O . ASP A 1 398 ? 33.065 14.194 -21.403 1.00 94.94 398 ASP A O 1
ATOM 3188 N N . LYS A 1 399 ? 33.534 16.277 -20.698 1.00 94.56 399 LYS A N 1
ATOM 3189 C CA . LYS A 1 399 ? 34.880 16.353 -21.287 1.00 94.56 399 LYS A CA 1
ATOM 3190 C C . LYS A 1 399 ? 35.919 16.019 -20.216 1.00 94.56 399 LYS A C 1
ATOM 3192 O O . LYS A 1 399 ? 35.987 16.689 -19.187 1.00 94.56 399 LYS A O 1
ATOM 3197 N N . LYS A 1 400 ? 36.746 15.008 -20.461 1.00 93.88 400 LYS A N 1
ATOM 3198 C CA . LYS A 1 400 ? 37.818 14.586 -19.555 1.00 93.88 400 LYS A CA 1
ATOM 3199 C C . LYS A 1 400 ? 39.044 15.494 -19.650 1.00 93.88 400 LYS A C 1
ATOM 3201 O O . LYS A 1 400 ? 39.234 16.236 -20.614 1.00 93.88 400 LYS A O 1
ATOM 3206 N N . GLN A 1 401 ? 39.905 15.400 -18.636 1.00 89.44 401 GLN A N 1
ATOM 3207 C CA . GLN A 1 401 ? 41.169 16.143 -18.567 1.00 89.44 401 GLN A CA 1
ATOM 3208 C C . GLN A 1 401 ? 42.134 15.782 -19.708 1.00 89.44 401 GLN A C 1
ATOM 3210 O O . GLN A 1 401 ? 42.906 16.629 -20.142 1.00 89.44 401 GLN A O 1
ATOM 3215 N N . ASP A 1 402 ? 42.048 14.556 -20.227 1.00 89.50 402 ASP A N 1
ATOM 3216 C CA . ASP A 1 402 ? 42.815 14.076 -21.384 1.00 89.50 402 ASP A CA 1
ATOM 3217 C C . ASP A 1 402 ? 42.279 14.592 -22.739 1.00 89.50 402 ASP A C 1
ATOM 3219 O O . ASP A 1 402 ? 42.828 14.271 -23.790 1.00 89.50 402 ASP A O 1
ATOM 3223 N N . GLY A 1 403 ? 41.208 15.394 -22.730 1.00 88.94 403 GLY A N 1
ATOM 3224 C CA . GLY A 1 403 ? 40.566 15.932 -23.926 1.00 88.94 403 GLY A CA 1
ATOM 3225 C C . GLY A 1 403 ? 39.565 14.988 -24.597 1.00 88.94 403 GLY A C 1
ATOM 3226 O O . GLY A 1 403 ? 38.923 15.406 -25.563 1.00 88.94 403 GLY A O 1
ATOM 3227 N N . SER A 1 404 ? 39.389 13.761 -24.096 1.00 93.44 404 SER A N 1
ATOM 3228 C CA . SER A 1 404 ? 38.360 12.833 -24.571 1.00 93.44 404 SER A CA 1
ATOM 3229 C C . SER A 1 404 ? 36.967 13.216 -24.053 1.00 93.44 404 SER A C 1
ATOM 3231 O O . SER A 1 404 ? 36.820 13.892 -23.034 1.00 93.44 404 SER A O 1
ATOM 3233 N N . TYR A 1 405 ? 35.924 12.798 -24.769 1.00 96.69 405 TYR A N 1
ATOM 3234 C CA . TYR A 1 405 ? 34.531 13.062 -24.410 1.00 96.69 405 TYR A CA 1
ATOM 3235 C C . TYR A 1 405 ? 33.846 11.748 -24.059 1.00 96.69 405 TYR A C 1
ATOM 3237 O O . TYR A 1 405 ? 34.031 10.749 -24.759 1.00 96.69 405 TYR A O 1
ATOM 3245 N N . VAL A 1 406 ? 33.053 11.736 -22.993 1.00 96.88 406 VAL A N 1
ATOM 3246 C CA . VAL A 1 406 ? 32.340 10.537 -22.542 1.00 96.88 406 VAL A CA 1
ATOM 3247 C C . VAL A 1 406 ? 30.898 10.839 -22.172 1.00 96.88 406 VAL A C 1
ATOM 3249 O O . VAL A 1 406 ? 30.577 11.947 -21.754 1.00 96.88 406 VAL A O 1
ATOM 3252 N N . MET A 1 407 ? 30.037 9.834 -22.297 1.00 97.44 407 MET A N 1
ATOM 3253 C CA . MET A 1 407 ? 28.666 9.844 -21.805 1.00 97.44 407 MET A CA 1
ATOM 3254 C C . MET A 1 407 ? 28.470 8.747 -20.764 1.00 97.44 407 MET A C 1
ATOM 3256 O O . MET A 1 407 ? 28.965 7.630 -20.931 1.00 97.44 407 MET A O 1
ATOM 3260 N N . LYS A 1 408 ? 27.713 9.047 -19.714 1.00 96.56 408 LYS A N 1
ATOM 3261 C CA . LYS A 1 408 ? 27.263 8.074 -18.713 1.00 96.56 408 LYS A CA 1
ATOM 3262 C C . LYS A 1 408 ? 25.847 8.406 -18.269 1.00 96.56 408 LYS A C 1
ATOM 3264 O O . LYS A 1 408 ? 25.433 9.563 -18.327 1.00 96.56 408 LYS A O 1
ATOM 3269 N N . ALA A 1 409 ? 25.116 7.403 -17.807 1.00 96.62 409 ALA A N 1
ATOM 3270 C CA . ALA A 1 409 ? 23.760 7.587 -17.313 1.00 96.62 409 ALA A CA 1
ATOM 3271 C C . ALA A 1 409 ? 23.511 6.781 -16.044 1.00 96.62 409 ALA A C 1
ATOM 3273 O O . ALA A 1 409 ? 24.130 5.741 -15.822 1.00 96.62 409 ALA A O 1
ATOM 3274 N N . MET A 1 410 ? 22.586 7.254 -15.218 1.00 94.38 410 MET A N 1
ATOM 3275 C CA . MET A 1 410 ? 22.095 6.518 -14.064 1.00 94.38 410 MET A CA 1
ATOM 3276 C C . MET A 1 410 ? 21.002 5.544 -14.513 1.00 94.38 410 MET A C 1
ATOM 3278 O O . MET A 1 410 ? 19.865 5.947 -14.748 1.00 94.38 410 MET A O 1
ATOM 3282 N N . ILE A 1 411 ? 21.349 4.268 -14.642 1.00 92.69 411 ILE A N 1
ATOM 3283 C CA . ILE A 1 411 ? 20.467 3.188 -15.087 1.00 92.69 411 ILE A CA 1
ATOM 3284 C C . ILE A 1 411 ? 20.076 2.358 -13.868 1.00 92.69 411 ILE A C 1
ATOM 3286 O O . ILE A 1 411 ? 20.926 1.797 -13.179 1.00 92.69 411 ILE A O 1
ATOM 3290 N N . ASN A 1 412 ? 18.779 2.280 -13.582 1.00 89.50 412 ASN A N 1
ATOM 3291 C CA . ASN A 1 412 ? 18.228 1.530 -12.453 1.00 89.50 412 ASN A CA 1
ATOM 3292 C C . ASN A 1 412 ? 18.913 1.872 -11.107 1.00 89.50 412 ASN A C 1
ATOM 3294 O O . ASN A 1 412 ? 19.214 0.997 -10.290 1.00 89.50 412 ASN A O 1
ATOM 3298 N N . GLY A 1 413 ? 19.194 3.163 -10.901 1.00 86.62 413 GLY A N 1
ATOM 3299 C CA . GLY A 1 413 ? 19.828 3.699 -9.691 1.00 86.62 413 GLY A CA 1
ATOM 3300 C C . GLY A 1 413 ? 21.355 3.561 -9.620 1.00 86.62 413 GLY A C 1
ATOM 3301 O O . GLY A 1 413 ? 21.939 3.980 -8.626 1.00 86.62 413 GLY A O 1
ATOM 3302 N N . GLU A 1 414 ? 22.015 3.010 -10.642 1.00 91.06 414 GLU A N 1
ATOM 3303 C CA . GLU A 1 414 ? 23.476 2.853 -10.692 1.00 91.06 414 GLU A CA 1
ATOM 3304 C C . GLU A 1 414 ? 24.065 3.549 -11.922 1.00 91.06 414 GLU A C 1
ATOM 3306 O O . GLU A 1 414 ? 23.436 3.617 -12.974 1.00 91.06 414 GLU A O 1
ATOM 3311 N N . TRP A 1 415 ? 25.282 4.083 -11.808 1.00 94.31 415 TRP A N 1
ATOM 3312 C CA . TRP A 1 415 ? 25.960 4.678 -12.959 1.00 94.31 415 TRP A CA 1
ATOM 3313 C C . TRP A 1 415 ? 26.407 3.600 -13.948 1.00 94.31 415 TRP A C 1
ATOM 3315 O O . TRP A 1 415 ? 27.050 2.620 -13.571 1.00 94.31 415 TRP A O 1
ATOM 3325 N N . SER A 1 416 ? 26.098 3.815 -15.225 1.00 95.19 416 SER A N 1
ATOM 3326 C CA . SER A 1 416 ? 26.590 2.999 -16.328 1.00 95.19 416 SER A CA 1
ATOM 3327 C C . SER A 1 416 ? 28.113 3.087 -16.453 1.00 95.19 416 SER A C 1
ATOM 3329 O O . SER A 1 416 ? 28.759 4.010 -15.945 1.00 95.19 416 SER A O 1
ATOM 3331 N N . LYS A 1 417 ? 28.691 2.168 -17.234 1.00 93.56 417 LYS A N 1
ATOM 3332 C CA . LYS A 1 417 ? 30.038 2.374 -17.777 1.00 93.56 417 LYS A CA 1
ATOM 3333 C C . LYS A 1 417 ? 30.047 3.632 -18.651 1.00 93.56 417 LYS A C 1
ATOM 3335 O O . LYS A 1 417 ? 29.009 4.058 -19.159 1.00 93.56 417 LYS A O 1
ATOM 3340 N N . GLU A 1 418 ? 31.218 4.239 -18.798 1.00 94.75 418 GLU A N 1
ATOM 3341 C CA . GLU A 1 418 ? 31.393 5.404 -19.663 1.00 94.75 418 GLU A CA 1
ATOM 3342 C C . GLU A 1 418 ? 31.473 4.974 -21.131 1.00 94.75 418 GLU A C 1
ATOM 3344 O O . GLU A 1 418 ? 32.222 4.060 -21.481 1.00 94.75 418 GLU A O 1
ATOM 3349 N N . HIS A 1 419 ? 30.731 5.663 -21.994 1.00 95.62 419 HIS A N 1
ATOM 3350 C CA . HIS A 1 419 ? 30.758 5.475 -23.441 1.00 95.62 419 HIS A CA 1
ATOM 3351 C C . HIS A 1 419 ? 31.501 6.635 -24.091 1.00 95.62 419 HIS A C 1
ATOM 3353 O O . HIS A 1 419 ? 31.205 7.795 -23.815 1.00 95.62 419 HIS A O 1
ATOM 3359 N N . SER A 1 420 ? 32.459 6.342 -24.967 1.00 94.06 420 SER A N 1
ATOM 3360 C CA . SER A 1 420 ? 33.195 7.379 -25.690 1.00 94.06 420 SER A CA 1
ATOM 3361 C C . SER A 1 420 ? 32.290 8.138 -26.662 1.00 94.06 420 SER A C 1
ATOM 3363 O O . SER A 1 420 ? 31.515 7.539 -27.408 1.00 94.06 420 SER A O 1
ATOM 3365 N N . LEU A 1 421 ? 32.440 9.460 -26.686 1.00 94.50 421 LEU A N 1
ATOM 3366 C CA . LEU A 1 421 ? 31.806 10.370 -27.631 1.00 94.50 421 LEU A CA 1
ATOM 3367 C C . LEU A 1 421 ? 32.855 10.975 -28.564 1.00 94.50 421 LEU A C 1
ATOM 3369 O O . LEU A 1 421 ? 33.989 11.256 -28.176 1.00 94.50 421 LEU A O 1
ATOM 3373 N N . THR A 1 422 ? 32.450 11.253 -29.798 1.00 95.38 422 THR A N 1
ATOM 3374 C CA . THR A 1 422 ? 33.201 12.159 -30.675 1.00 95.38 422 THR A CA 1
ATOM 3375 C C . THR A 1 422 ? 32.983 13.615 -30.253 1.00 95.38 422 THR A C 1
ATOM 3377 O O . THR A 1 422 ? 31.947 13.957 -29.680 1.00 95.38 422 THR A O 1
ATOM 3380 N N . ALA A 1 423 ? 33.920 14.503 -30.600 1.00 93.25 423 ALA A N 1
ATOM 3381 C CA . ALA A 1 423 ? 33.792 15.937 -30.322 1.00 93.25 423 ALA A CA 1
ATOM 3382 C C . ALA A 1 423 ? 32.502 16.539 -30.914 1.00 93.25 423 ALA A C 1
ATOM 3384 O O . ALA A 1 423 ? 31.854 17.366 -30.278 1.00 93.25 423 ALA A O 1
ATOM 3385 N N . ASN A 1 424 ? 32.100 16.079 -32.106 1.00 94.19 424 ASN A N 1
ATOM 3386 C CA . ASN A 1 424 ? 30.865 16.517 -32.754 1.00 94.19 424 ASN A CA 1
ATOM 3387 C C . ASN A 1 424 ? 29.618 16.027 -31.997 1.00 94.19 424 ASN A C 1
ATOM 3389 O O . ASN A 1 424 ? 28.714 16.810 -31.739 1.00 94.19 424 ASN A O 1
ATOM 3393 N N . GLN A 1 425 ? 29.581 14.759 -31.569 1.00 94.19 425 GLN A N 1
ATOM 3394 C CA . GLN A 1 425 ? 28.469 14.239 -30.758 1.00 94.19 425 GLN A CA 1
ATOM 3395 C C . GLN A 1 425 ? 28.326 14.984 -29.428 1.00 94.19 425 GLN A C 1
ATOM 3397 O O . GLN A 1 425 ? 27.209 15.291 -29.027 1.00 94.19 425 GLN A O 1
ATOM 3402 N N . TYR A 1 426 ? 29.443 15.299 -28.770 1.00 95.88 426 TYR A N 1
ATOM 3403 C CA . TYR A 1 426 ? 29.441 16.095 -27.545 1.00 95.88 426 TYR A CA 1
ATOM 3404 C C . TYR A 1 426 ? 28.900 17.511 -27.789 1.00 95.88 426 TYR A C 1
ATOM 3406 O O . TYR A 1 426 ? 28.009 17.961 -27.076 1.00 95.88 426 TYR A O 1
ATOM 3414 N N . ALA A 1 427 ? 29.387 18.198 -28.826 1.00 93.81 427 ALA A N 1
ATOM 3415 C CA . ALA A 1 427 ? 28.920 19.540 -29.167 1.00 93.81 427 ALA A CA 1
ATOM 3416 C C . ALA A 1 427 ? 27.425 19.565 -29.530 1.00 93.81 427 ALA A C 1
ATOM 3418 O O . ALA A 1 427 ? 26.700 20.446 -29.070 1.00 93.81 427 ALA A O 1
ATOM 3419 N N . LEU A 1 428 ? 26.955 18.580 -30.305 1.00 94.25 428 LEU A N 1
ATOM 3420 C CA . LEU A 1 428 ? 25.541 18.429 -30.653 1.00 94.25 428 LEU A CA 1
ATOM 3421 C C . LEU A 1 428 ? 24.679 18.185 -29.416 1.00 94.25 428 LEU A C 1
ATOM 3423 O O . LEU A 1 428 ? 23.663 18.852 -29.257 1.00 94.25 428 LEU A O 1
ATOM 3427 N N . PHE A 1 429 ? 25.113 17.304 -28.513 1.00 95.00 429 PHE A N 1
ATOM 3428 C CA . PHE A 1 429 ? 24.400 17.051 -27.264 1.00 95.00 429 PHE A CA 1
ATOM 3429 C C . PHE A 1 429 ? 24.203 18.346 -26.462 1.00 95.00 429 PHE A C 1
ATOM 3431 O O . PHE A 1 429 ? 23.092 18.634 -26.031 1.00 95.00 429 PHE A O 1
ATOM 3438 N N . LEU A 1 430 ? 25.239 19.182 -26.331 1.00 94.00 430 LEU A N 1
ATOM 3439 C CA . LEU A 1 430 ? 25.124 20.464 -25.625 1.00 94.00 430 LEU A CA 1
ATOM 3440 C C . LEU A 1 430 ? 24.226 21.481 -26.344 1.00 94.00 430 LEU A C 1
ATOM 3442 O O . LEU A 1 430 ? 23.576 22.287 -25.681 1.00 94.00 430 LEU A O 1
ATOM 3446 N N . ALA A 1 431 ? 24.175 21.455 -27.675 1.00 94.06 431 ALA A N 1
ATOM 3447 C CA . ALA A 1 431 ? 23.375 22.388 -28.468 1.00 94.06 431 ALA A CA 1
ATOM 3448 C C . ALA A 1 431 ? 21.891 21.993 -28.582 1.00 94.06 431 ALA A C 1
ATOM 3450 O O . ALA A 1 431 ? 21.045 22.845 -28.847 1.00 94.06 431 ALA A O 1
ATOM 3451 N N . HIS A 1 432 ? 21.575 20.709 -28.425 1.00 95.06 432 HIS A N 1
ATOM 3452 C CA . HIS A 1 432 ? 20.224 20.178 -28.574 1.00 95.06 432 HIS A CA 1
ATOM 3453 C C . HIS A 1 432 ? 19.312 20.495 -27.384 1.00 95.06 432 HIS A C 1
ATOM 3455 O O . HIS A 1 432 ? 19.775 20.673 -26.259 1.00 95.06 432 HIS A O 1
ATOM 3461 N N . ASP A 1 433 ? 18.000 20.512 -27.640 1.00 94.12 433 ASP A N 1
ATOM 3462 C CA . ASP A 1 433 ? 16.971 20.536 -26.601 1.00 94.12 433 ASP A CA 1
ATOM 3463 C C . ASP A 1 433 ? 16.884 19.181 -25.880 1.00 94.12 433 ASP A C 1
ATOM 3465 O O . ASP A 1 433 ? 17.288 18.146 -26.416 1.00 94.12 433 ASP A O 1
ATOM 3469 N N . ASP A 1 434 ? 16.311 19.158 -24.675 1.00 93.75 434 ASP A N 1
ATOM 3470 C CA . ASP A 1 434 ? 16.270 17.952 -23.834 1.00 93.75 434 ASP A CA 1
ATOM 3471 C C . ASP A 1 434 ? 15.651 16.750 -24.548 1.00 93.75 434 ASP A C 1
ATOM 3473 O O . ASP A 1 434 ? 16.156 15.631 -24.470 1.00 93.75 434 ASP A O 1
ATOM 3477 N N . LYS A 1 435 ? 14.594 16.982 -25.330 1.00 93.88 435 LYS A N 1
ATOM 3478 C CA . LYS A 1 435 ? 13.949 15.939 -26.129 1.00 93.88 435 LYS A CA 1
ATOM 3479 C C . LYS A 1 435 ? 14.921 15.286 -27.112 1.00 93.88 435 LYS A C 1
ATOM 3481 O O . LYS A 1 435 ? 14.909 14.061 -27.262 1.00 93.88 435 LYS A O 1
ATOM 3486 N N . THR A 1 436 ? 15.728 16.079 -27.811 1.00 95.50 436 THR A N 1
ATOM 3487 C CA . THR A 1 436 ? 16.699 15.561 -28.780 1.00 95.50 436 THR A CA 1
ATOM 3488 C C . THR A 1 436 ? 17.915 14.969 -28.071 1.00 95.50 436 THR A C 1
ATOM 3490 O O . THR A 1 436 ? 18.380 13.907 -28.487 1.00 95.50 436 THR A O 1
ATOM 3493 N N . ARG A 1 437 ? 18.338 15.531 -26.931 1.00 95.75 437 ARG A N 1
ATOM 3494 C CA . ARG A 1 437 ? 19.377 14.948 -26.062 1.00 95.75 437 ARG A CA 1
ATOM 3495 C C . ARG A 1 437 ? 19.032 13.528 -25.607 1.00 95.75 437 ARG A C 1
ATOM 3497 O O . ARG A 1 437 ? 19.905 12.662 -25.625 1.00 95.75 437 ARG A O 1
ATOM 3504 N N . LEU A 1 438 ? 17.766 13.239 -25.284 1.00 95.56 438 LEU A N 1
ATOM 3505 C CA . LEU A 1 438 ? 17.330 11.869 -24.958 1.00 95.56 438 LEU A CA 1
ATOM 3506 C C . LEU A 1 438 ? 17.495 10.894 -26.140 1.00 95.56 438 LEU A C 1
ATOM 3508 O O . LEU A 1 438 ? 17.842 9.730 -25.939 1.00 95.56 438 LEU A O 1
ATOM 3512 N N . LYS A 1 439 ? 17.287 11.358 -27.377 1.00 94.62 439 LYS A N 1
ATOM 3513 C CA . LYS A 1 439 ? 17.518 10.547 -28.587 1.00 94.62 439 LYS A CA 1
ATOM 3514 C C . LYS A 1 439 ? 19.003 10.372 -28.892 1.00 94.62 439 LYS A C 1
ATOM 3516 O O . LYS A 1 439 ? 19.408 9.330 -29.405 1.00 94.62 439 LYS A O 1
ATOM 3521 N N . ASP A 1 440 ? 19.824 11.375 -28.598 1.00 95.00 440 ASP A N 1
ATOM 3522 C CA . ASP A 1 440 ? 21.277 11.248 -28.715 1.00 95.00 440 ASP A CA 1
ATOM 3523 C C . ASP A 1 440 ? 21.821 10.228 -27.721 1.00 95.00 440 ASP A C 1
ATOM 3525 O O . ASP A 1 440 ? 22.633 9.384 -28.101 1.00 95.00 440 ASP A O 1
ATOM 3529 N N . PHE A 1 441 ? 21.309 10.251 -26.489 1.00 96.50 441 PHE A N 1
ATOM 3530 C CA . PHE A 1 441 ? 21.581 9.230 -25.485 1.00 96.50 441 PHE A CA 1
ATOM 3531 C C . PHE A 1 441 ? 21.218 7.828 -25.987 1.00 96.50 441 PHE A C 1
ATOM 3533 O O . PHE A 1 441 ? 22.078 6.949 -25.985 1.00 96.50 441 PHE A O 1
ATOM 3540 N N . GLU A 1 442 ? 19.998 7.621 -26.497 1.00 95.38 442 GLU A N 1
ATOM 3541 C CA . GLU A 1 442 ? 19.593 6.332 -27.080 1.00 95.38 442 GLU A CA 1
ATOM 3542 C C . GLU A 1 442 ? 20.557 5.877 -28.187 1.00 95.38 442 GLU A C 1
ATOM 3544 O O . GLU A 1 442 ? 20.923 4.706 -28.252 1.00 95.38 442 GLU A O 1
ATOM 3549 N N . ARG A 1 443 ? 21.029 6.793 -29.040 1.00 95.06 443 ARG A N 1
ATOM 3550 C CA . ARG A 1 443 ? 21.966 6.459 -30.122 1.00 95.06 443 ARG A CA 1
ATOM 3551 C C . ARG A 1 443 ? 23.303 5.944 -29.586 1.00 95.06 443 ARG A C 1
ATOM 3553 O O . ARG A 1 443 ? 23.822 4.949 -30.098 1.00 95.06 443 ARG A O 1
ATOM 3560 N N . VAL A 1 444 ? 23.844 6.603 -28.561 1.00 95.69 444 VAL A N 1
ATOM 3561 C CA . VAL A 1 444 ? 25.104 6.218 -27.899 1.00 95.69 444 VAL A CA 1
ATOM 3562 C C . VAL A 1 444 ? 24.946 4.888 -27.154 1.00 95.69 444 VAL A C 1
ATOM 3564 O O . VAL A 1 444 ? 25.825 4.030 -27.236 1.00 95.69 444 VAL A O 1
ATOM 3567 N N . PHE A 1 445 ? 23.796 4.680 -26.510 1.00 96.31 445 PHE A N 1
ATOM 3568 C CA . PHE A 1 445 ? 23.462 3.487 -25.726 1.00 96.31 445 PHE A CA 1
ATOM 3569 C C . PHE A 1 445 ? 22.662 2.436 -26.509 1.00 96.31 445 PHE A C 1
ATOM 3571 O O . PHE A 1 445 ? 22.079 1.539 -25.909 1.00 96.31 445 PHE A O 1
ATOM 3578 N N . SER A 1 446 ? 22.664 2.476 -27.842 1.00 93.31 446 SER A N 1
ATOM 3579 C CA . SER A 1 446 ? 21.768 1.672 -28.700 1.00 93.31 446 SER A CA 1
ATOM 3580 C C . SER A 1 446 ? 21.865 0.149 -28.530 1.00 93.31 446 SER A C 1
ATOM 3582 O O . SER A 1 446 ? 20.957 -0.583 -28.922 1.00 93.31 446 SER A O 1
ATOM 3584 N N . LYS A 1 447 ? 22.960 -0.355 -27.946 1.00 91.38 447 LYS A N 1
ATOM 3585 C CA . LYS A 1 447 ? 23.141 -1.780 -27.613 1.00 91.38 447 LYS A CA 1
ATOM 3586 C C . LYS A 1 447 ? 22.535 -2.181 -26.266 1.00 91.38 447 LYS A C 1
ATOM 3588 O O . LYS A 1 447 ? 22.361 -3.370 -26.018 1.00 91.38 447 LYS A O 1
ATOM 3593 N N . GLU A 1 448 ? 22.243 -1.214 -25.408 1.00 91.62 448 GLU A N 1
ATOM 3594 C CA . GLU A 1 448 ? 21.812 -1.413 -24.022 1.00 91.62 448 GLU A CA 1
ATOM 3595 C C . GLU A 1 448 ? 20.389 -0.908 -23.810 1.00 91.62 448 GLU A C 1
ATOM 3597 O O . GLU A 1 448 ? 19.583 -1.602 -23.192 1.00 91.62 448 GLU A O 1
ATOM 3602 N N . ILE A 1 449 ? 20.065 0.251 -24.385 1.00 94.75 449 ILE A N 1
ATOM 3603 C CA . ILE A 1 449 ? 18.819 0.983 -24.185 1.00 94.75 449 ILE A CA 1
ATOM 3604 C C . ILE A 1 449 ? 18.123 1.239 -25.523 1.00 94.75 449 ILE A C 1
ATOM 3606 O O . ILE A 1 449 ? 18.760 1.535 -26.531 1.00 94.75 449 ILE A O 1
ATOM 3610 N N . ALA A 1 450 ? 16.796 1.160 -25.508 1.00 94.06 450 ALA A N 1
ATOM 3611 C CA . ALA A 1 450 ? 15.919 1.577 -26.592 1.00 94.06 450 ALA A CA 1
ATOM 3612 C C . ALA A 1 450 ? 14.760 2.417 -26.041 1.00 94.06 450 ALA A C 1
ATOM 3614 O O . ALA A 1 450 ? 14.223 2.125 -24.968 1.00 94.06 450 ALA A O 1
ATOM 3615 N N . ILE A 1 451 ? 14.336 3.426 -26.795 1.00 92.44 451 ILE A N 1
ATOM 3616 C CA . ILE A 1 451 ? 13.139 4.214 -26.510 1.00 92.44 451 ILE A CA 1
ATOM 3617 C C . ILE A 1 451 ? 11.960 3.581 -27.243 1.00 92.44 451 ILE A C 1
ATOM 3619 O O . ILE A 1 451 ? 11.978 3.399 -28.461 1.00 92.44 451 ILE A O 1
ATOM 3623 N N . ARG A 1 452 ? 10.911 3.221 -26.502 1.00 91.00 452 ARG A N 1
ATOM 3624 C CA . ARG A 1 452 ? 9.719 2.568 -27.064 1.00 91.00 452 ARG A CA 1
ATOM 3625 C C . ARG A 1 452 ? 8.459 3.112 -26.433 1.00 91.00 452 ARG A C 1
ATOM 3627 O O . ARG A 1 452 ? 8.513 3.747 -25.383 1.00 91.00 452 ARG A O 1
ATOM 3634 N N . LYS A 1 453 ? 7.324 2.818 -27.069 1.00 86.81 453 LYS A N 1
ATOM 3635 C CA . LYS A 1 453 ? 6.016 3.122 -26.503 1.00 86.81 453 LYS A CA 1
ATOM 3636 C C . LYS A 1 453 ? 5.901 2.425 -25.149 1.00 86.81 453 LYS A C 1
ATOM 3638 O O . LYS A 1 453 ? 6.028 1.205 -25.076 1.00 86.81 453 LYS A O 1
ATOM 3643 N N . ALA A 1 454 ? 5.696 3.216 -24.112 1.00 77.19 454 ALA A N 1
ATOM 3644 C CA . ALA A 1 454 ? 5.392 2.741 -22.779 1.00 77.19 454 ALA A CA 1
ATOM 3645 C C . ALA A 1 454 ? 3.901 2.939 -22.523 1.00 77.19 454 ALA A C 1
ATOM 3647 O O . ALA A 1 454 ? 3.265 3.815 -23.123 1.00 77.19 454 ALA A O 1
ATOM 3648 N N . ASP A 1 455 ? 3.349 2.141 -21.617 1.00 68.31 455 ASP A N 1
ATOM 3649 C CA . ASP A 1 455 ? 2.044 2.470 -21.067 1.00 68.31 455 ASP A CA 1
ATOM 3650 C C . ASP A 1 455 ? 2.120 3.852 -20.403 1.00 68.31 455 ASP A C 1
ATOM 3652 O O . ASP A 1 455 ? 3.172 4.198 -19.849 1.00 68.31 455 ASP A O 1
ATOM 3656 N N . PRO A 1 456 ? 1.062 4.681 -20.514 1.00 54.72 456 PRO A N 1
ATOM 3657 C CA . PRO A 1 456 ? 1.059 6.021 -19.951 1.00 54.72 456 PRO A CA 1
ATOM 3658 C C . PRO A 1 456 ? 1.478 5.961 -18.487 1.00 54.72 456 PRO A C 1
ATOM 3660 O O . PRO A 1 456 ? 0.755 5.457 -17.633 1.00 54.72 456 PRO A O 1
ATOM 3663 N N . ARG A 1 457 ? 2.684 6.452 -18.206 1.00 52.88 457 ARG A N 1
ATOM 3664 C CA . ARG A 1 457 ? 3.142 6.608 -16.836 1.00 52.88 457 ARG A CA 1
ATOM 3665 C C . ARG A 1 457 ? 2.353 7.774 -16.263 1.00 52.88 457 ARG A C 1
ATOM 3667 O O . ARG A 1 457 ? 2.457 8.890 -16.774 1.00 52.88 457 ARG A O 1
ATOM 3674 N N . GLU A 1 458 ? 1.614 7.537 -15.190 1.00 48.12 458 GLU A N 1
ATOM 3675 C CA . GLU A 1 458 ? 1.289 8.614 -14.267 1.00 48.12 458 GLU A CA 1
ATOM 3676 C C . GLU A 1 458 ? 2.625 9.064 -13.660 1.00 48.12 458 GLU A C 1
ATOM 3678 O O . GLU A 1 458 ? 3.145 8.483 -12.706 1.00 48.12 458 GLU A O 1
ATOM 3683 N N . LEU A 1 459 ? 3.266 10.043 -14.309 1.00 42.28 459 LEU A N 1
ATOM 3684 C CA . LEU A 1 459 ? 4.326 10.828 -13.687 1.00 42.28 459 LEU A CA 1
ATOM 3685 C C . LEU A 1 459 ? 3.739 11.292 -12.348 1.00 42.28 459 LEU A C 1
ATOM 3687 O O . LEU A 1 459 ? 2.651 11.861 -12.345 1.00 42.28 459 LEU A O 1
ATOM 3691 N N . TYR A 1 460 ? 4.418 10.975 -11.243 1.00 47.47 460 TYR A N 1
ATOM 3692 C CA . TYR A 1 460 ? 3.988 11.180 -9.847 1.00 47.47 460 TYR A CA 1
ATOM 3693 C C . TYR A 1 460 ? 3.132 10.094 -9.172 1.00 47.47 460 TYR A C 1
ATOM 3695 O O . TYR A 1 460 ? 2.591 10.356 -8.098 1.00 47.47 460 TYR A O 1
ATOM 3703 N N . GLN A 1 461 ? 3.052 8.864 -9.689 1.00 48.72 461 GLN A N 1
ATOM 3704 C CA . GLN A 1 461 ? 2.456 7.781 -8.896 1.00 48.72 461 GLN A CA 1
ATOM 3705 C C . GLN A 1 461 ? 3.368 7.333 -7.742 1.00 48.72 461 GLN A C 1
ATOM 3707 O O . GLN A 1 461 ? 4.315 6.575 -7.921 1.00 48.72 461 GLN A O 1
ATOM 3712 N N . ASP A 1 462 ? 3.018 7.838 -6.562 1.00 62.50 462 ASP A N 1
ATOM 3713 C CA . ASP A 1 462 ? 3.002 7.213 -5.244 1.00 62.50 462 ASP A CA 1
ATOM 3714 C C . ASP A 1 462 ? 4.241 6.517 -4.655 1.00 62.50 462 ASP A C 1
ATOM 3716 O O . ASP A 1 462 ? 5.044 5.813 -5.264 1.00 62.50 462 ASP A O 1
ATOM 3720 N N . VAL A 1 463 ? 4.293 6.680 -3.338 1.00 63.94 463 VAL A N 1
ATOM 3721 C CA . VAL A 1 463 ? 4.913 5.752 -2.408 1.00 63.94 463 VAL A CA 1
ATOM 3722 C C . VAL A 1 463 ? 3.952 4.581 -2.199 1.00 63.94 463 VAL A C 1
ATOM 3724 O O . VAL A 1 463 ? 2.794 4.795 -1.815 1.00 63.94 463 VAL A O 1
ATOM 3727 N N . ILE A 1 464 ? 4.444 3.370 -2.440 1.00 66.44 464 ILE A N 1
ATOM 3728 C CA . ILE A 1 464 ? 3.728 2.104 -2.335 1.00 66.44 464 ILE A CA 1
ATOM 3729 C C . ILE A 1 464 ? 4.183 1.301 -1.119 1.00 66.44 464 ILE A C 1
ATOM 3731 O O . ILE A 1 464 ? 5.311 1.416 -0.640 1.00 66.44 464 ILE A O 1
ATOM 3735 N N . VAL A 1 465 ? 3.272 0.473 -0.618 1.00 70.19 465 VAL A N 1
ATOM 3736 C CA . VAL A 1 465 ? 3.516 -0.400 0.528 1.00 70.19 465 VAL A CA 1
ATOM 3737 C C . VAL A 1 465 ? 3.665 -1.829 0.015 1.00 70.19 465 VAL A C 1
ATOM 3739 O O . VAL A 1 465 ? 2.725 -2.366 -0.564 1.00 70.19 465 VAL A O 1
ATOM 3742 N N . VAL A 1 466 ? 4.834 -2.439 0.216 1.00 63.94 466 VAL A N 1
ATOM 3743 C CA . VAL A 1 466 ? 5.182 -3.728 -0.417 1.00 63.94 466 VAL A CA 1
ATOM 3744 C C . VAL A 1 466 ? 4.739 -4.939 0.418 1.00 63.94 466 VAL A C 1
ATOM 3746 O O . VAL A 1 466 ? 4.321 -5.949 -0.135 1.00 63.94 466 VAL A O 1
ATOM 3749 N N . ASP A 1 467 ? 4.774 -4.845 1.749 1.00 66.50 467 ASP A N 1
ATOM 3750 C CA . ASP A 1 467 ? 4.484 -5.960 2.676 1.00 66.50 467 ASP A CA 1
ATOM 3751 C C . ASP A 1 467 ? 3.628 -5.532 3.889 1.00 66.50 467 ASP A C 1
ATOM 3753 O O . ASP A 1 467 ? 3.652 -6.140 4.960 1.00 66.50 467 ASP A O 1
ATOM 3757 N N . GLY A 1 468 ? 2.891 -4.432 3.741 1.00 67.56 468 GLY A N 1
ATOM 3758 C CA . GLY A 1 468 ? 2.149 -3.797 4.832 1.00 67.56 468 GLY A CA 1
ATOM 3759 C C . GLY A 1 468 ? 3.010 -2.968 5.794 1.00 67.56 468 GLY A C 1
ATOM 3760 O O . GLY A 1 468 ? 2.452 -2.367 6.709 1.00 67.56 468 GLY A O 1
ATOM 3761 N N . LYS A 1 469 ? 4.340 -2.916 5.616 1.00 66.50 469 LYS A N 1
ATOM 3762 C CA . LYS A 1 469 ? 5.261 -2.160 6.488 1.00 66.50 469 LYS A CA 1
ATOM 3763 C C . LYS A 1 469 ? 6.344 -1.393 5.729 1.00 66.50 469 LYS A C 1
ATOM 3765 O O . LYS A 1 469 ? 6.701 -0.292 6.137 1.00 66.50 469 LYS A O 1
ATOM 3770 N N . ASN A 1 470 ? 6.867 -1.963 4.653 1.00 76.88 470 ASN A N 1
ATOM 3771 C CA . ASN A 1 470 ? 7.919 -1.402 3.831 1.00 76.88 470 ASN A CA 1
ATOM 3772 C C . ASN A 1 470 ? 7.328 -0.429 2.815 1.00 76.88 470 ASN A C 1
ATOM 3774 O O . ASN A 1 470 ? 6.422 -0.772 2.053 1.00 76.88 470 ASN A O 1
ATOM 3778 N N . ILE A 1 471 ? 7.859 0.782 2.846 1.00 78.56 471 ILE A N 1
ATOM 3779 C CA . ILE A 1 471 ? 7.405 1.942 2.102 1.00 78.56 471 ILE A CA 1
ATOM 3780 C C . ILE A 1 471 ? 8.467 2.205 1.035 1.00 78.56 471 ILE A C 1
ATOM 3782 O O . ILE A 1 471 ? 9.578 2.606 1.373 1.00 78.56 471 ILE A O 1
ATOM 3786 N N . MET A 1 472 ? 8.131 1.959 -0.230 1.00 76.44 472 MET A N 1
ATOM 3787 C CA . MET A 1 472 ? 9.029 2.150 -1.373 1.00 76.44 472 MET A CA 1
ATOM 3788 C C . MET A 1 472 ? 8.383 3.067 -2.399 1.00 76.44 472 MET A C 1
ATOM 3790 O O . MET A 1 472 ? 7.162 3.117 -2.524 1.00 76.44 472 MET A O 1
ATOM 3794 N N . THR A 1 473 ? 9.180 3.794 -3.161 1.00 79.12 473 THR A N 1
ATOM 3795 C CA . THR A 1 473 ? 8.659 4.572 -4.287 1.00 79.12 473 THR A CA 1
ATOM 3796 C C . THR A 1 473 ? 8.327 3.641 -5.453 1.00 79.12 473 THR A C 1
ATOM 3798 O O . THR A 1 473 ? 8.929 2.575 -5.615 1.00 79.12 473 THR A O 1
ATOM 3801 N N . THR A 1 474 ? 7.394 4.040 -6.315 1.00 74.38 474 THR A N 1
ATOM 3802 C CA . THR A 1 474 ? 7.153 3.313 -7.572 1.00 74.38 474 THR A CA 1
ATOM 3803 C C . THR A 1 474 ? 8.432 3.184 -8.408 1.00 74.38 474 THR A C 1
ATOM 3805 O O . THR A 1 474 ? 8.643 2.158 -9.053 1.00 74.38 474 THR A O 1
ATOM 3808 N N . GLU A 1 475 ? 9.323 4.184 -8.376 1.00 76.50 475 GLU A N 1
ATOM 3809 C CA . GLU A 1 475 ? 10.635 4.093 -9.027 1.00 76.50 475 GLU A CA 1
ATOM 3810 C C . GLU A 1 475 ? 11.507 3.003 -8.405 1.00 76.50 475 GLU A C 1
ATOM 3812 O O . GLU A 1 475 ? 12.064 2.188 -9.133 1.00 76.50 475 GLU A O 1
ATOM 3817 N N . GLU A 1 476 ? 11.608 2.945 -7.079 1.00 81.31 476 GLU A N 1
ATOM 3818 C CA . GLU A 1 476 ? 12.390 1.926 -6.374 1.00 81.31 476 GLU A CA 1
ATOM 3819 C C . GLU A 1 476 ? 11.864 0.520 -6.645 1.00 81.31 476 GLU A C 1
ATOM 3821 O O . GLU A 1 476 ? 12.651 -0.407 -6.830 1.00 81.31 476 GLU A O 1
ATOM 3826 N N . VAL A 1 477 ? 10.546 0.356 -6.731 1.00 77.31 477 VAL A N 1
ATOM 3827 C CA . VAL A 1 477 ? 9.939 -0.927 -7.090 1.00 77.31 477 VAL A CA 1
ATOM 3828 C C . VAL A 1 477 ? 10.231 -1.289 -8.536 1.00 77.31 477 VAL A C 1
ATOM 3830 O O . VAL A 1 477 ? 10.617 -2.425 -8.797 1.00 77.31 477 VAL A O 1
ATOM 3833 N N . LYS A 1 478 ? 10.161 -0.336 -9.471 1.00 76.94 478 LYS A N 1
ATO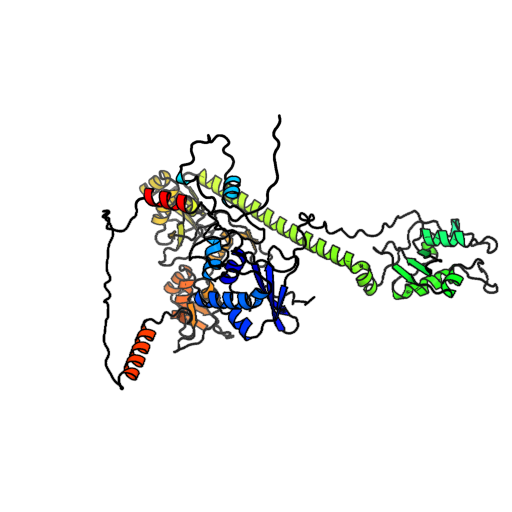M 3834 C CA . LYS A 1 478 ? 10.600 -0.562 -10.857 1.00 76.94 478 LYS A CA 1
ATOM 3835 C C . LYS A 1 478 ? 12.078 -0.914 -10.932 1.00 76.94 478 LYS A C 1
ATOM 3837 O O . LYS A 1 478 ? 12.444 -1.809 -11.679 1.00 76.94 478 LYS A O 1
ATOM 3842 N N . ILE A 1 479 ? 12.927 -0.264 -10.141 1.00 81.81 479 ILE A N 1
ATOM 3843 C CA . ILE A 1 479 ? 14.357 -0.563 -10.058 1.00 81.81 479 ILE A CA 1
ATOM 3844 C C . ILE A 1 479 ? 14.573 -1.976 -9.509 1.00 81.81 479 ILE A C 1
ATOM 3846 O O . ILE A 1 479 ? 15.296 -2.759 -10.124 1.00 81.81 479 ILE A O 1
ATOM 3850 N N . ALA A 1 480 ? 13.928 -2.345 -8.405 1.00 80.44 480 ALA A N 1
ATOM 3851 C CA . ALA A 1 480 ? 14.017 -3.689 -7.840 1.00 80.44 480 ALA A CA 1
ATOM 3852 C C . ALA A 1 480 ? 13.543 -4.736 -8.861 1.00 80.44 480 ALA A C 1
ATOM 3854 O O . ALA A 1 480 ? 14.277 -5.669 -9.199 1.00 80.44 480 ALA A O 1
ATOM 3855 N N . HIS A 1 481 ? 12.380 -4.492 -9.460 1.00 76.75 481 HIS A N 1
ATOM 3856 C CA . HIS A 1 481 ? 11.817 -5.293 -10.534 1.00 76.75 481 HIS A CA 1
ATOM 3857 C C . HIS A 1 481 ? 12.555 -5.138 -11.868 1.00 76.75 481 HIS A C 1
ATOM 3859 O O . HIS A 1 481 ? 12.203 -5.826 -12.808 1.00 76.75 481 HIS A O 1
ATOM 3865 N N . SER A 1 482 ? 13.590 -4.304 -11.998 1.00 75.56 482 SER A N 1
ATOM 3866 C CA . SER A 1 482 ? 14.493 -4.251 -13.164 1.00 75.56 482 SER A CA 1
ATOM 3867 C C . SER A 1 482 ? 15.784 -5.053 -12.944 1.00 75.56 482 SER A C 1
ATOM 3869 O O . SER A 1 482 ? 16.440 -5.475 -13.897 1.00 75.56 482 SER A O 1
ATOM 3871 N N . LYS A 1 483 ? 16.129 -5.308 -11.677 1.00 80.50 483 LYS A N 1
ATOM 3872 C CA . LYS A 1 483 ? 17.305 -6.083 -11.252 1.00 80.50 483 LYS A CA 1
ATOM 3873 C C . LYS A 1 483 ? 16.969 -7.536 -10.929 1.00 80.50 483 LYS A C 1
ATOM 3875 O O . LYS A 1 483 ? 17.864 -8.370 -10.822 1.00 80.50 483 LYS A O 1
ATOM 3880 N N . GLU A 1 484 ? 15.685 -7.852 -10.785 1.00 83.88 484 GLU A N 1
ATOM 3881 C CA . GLU A 1 484 ? 15.229 -9.178 -10.397 1.00 83.88 484 GLU A CA 1
ATOM 3882 C C . GLU A 1 484 ? 15.649 -10.256 -11.416 1.00 83.88 484 GLU A C 1
ATOM 3884 O O . GLU A 1 484 ? 15.329 -10.169 -12.605 1.00 83.88 484 GLU A O 1
ATOM 3889 N N . GLN A 1 485 ? 16.345 -11.289 -10.929 1.00 88.62 485 GLN A N 1
ATOM 3890 C CA . GLN A 1 485 ? 16.792 -12.462 -11.700 1.00 88.62 485 GLN A CA 1
ATOM 3891 C C . GLN A 1 485 ? 15.715 -13.550 -11.802 1.00 88.62 485 GLN A C 1
ATOM 3893 O O . GLN A 1 485 ? 15.962 -14.668 -12.244 1.00 88.62 485 GLN A O 1
ATOM 3898 N N . SER A 1 486 ? 14.491 -13.202 -11.432 1.00 90.25 486 SER A N 1
ATOM 3899 C CA . SER A 1 486 ? 13.342 -14.086 -11.427 1.00 90.25 486 SER A CA 1
ATOM 3900 C C . SER A 1 486 ? 12.089 -13.423 -11.979 1.00 90.25 486 SER A C 1
ATOM 3902 O O . SER A 1 486 ? 12.013 -12.198 -12.064 1.00 90.25 486 SER A O 1
ATOM 3904 N N . VAL A 1 487 ? 11.132 -14.261 -12.360 1.00 90.44 487 VAL A N 1
ATOM 3905 C CA . VAL A 1 487 ? 9.764 -13.907 -12.746 1.00 90.44 487 VAL A CA 1
ATOM 3906 C C . VAL A 1 487 ? 8.817 -14.931 -12.120 1.00 90.44 487 VAL A C 1
ATOM 3908 O O . VAL A 1 487 ? 9.187 -16.099 -11.990 1.00 90.44 487 VAL A O 1
ATOM 3911 N N . ASP A 1 488 ? 7.620 -14.532 -11.702 1.00 87.19 488 ASP A N 1
ATOM 3912 C CA . ASP A 1 488 ? 6.624 -15.465 -11.171 1.00 87.19 488 ASP A CA 1
ATOM 3913 C C . ASP A 1 488 ? 5.694 -15.947 -12.286 1.00 87.19 488 ASP A C 1
ATOM 3915 O O . ASP A 1 488 ? 4.957 -15.157 -12.872 1.00 87.19 488 ASP A O 1
ATOM 3919 N N . GLY A 1 489 ? 5.707 -17.246 -12.598 1.00 84.50 489 GLY A N 1
ATOM 3920 C CA . GLY A 1 489 ? 4.843 -17.803 -13.642 1.00 84.50 489 GLY A CA 1
ATOM 3921 C C . GLY A 1 489 ? 3.344 -17.605 -13.368 1.00 84.50 489 GLY A C 1
ATOM 3922 O O . GLY A 1 489 ? 2.552 -17.566 -14.315 1.00 84.50 489 GLY A O 1
ATOM 3923 N N . ARG A 1 490 ? 2.951 -17.383 -12.107 1.00 84.56 490 ARG A N 1
ATOM 3924 C CA . ARG A 1 490 ? 1.570 -17.059 -11.707 1.00 84.56 490 ARG A CA 1
ATOM 3925 C C . ARG A 1 490 ? 1.069 -15.752 -12.309 1.00 84.56 490 ARG A C 1
ATOM 3927 O O . ARG A 1 490 ? -0.129 -15.615 -12.558 1.00 84.56 490 ARG A O 1
ATOM 3934 N N . ASP A 1 491 ? 1.979 -14.840 -12.637 1.00 83.94 491 ASP A N 1
ATOM 3935 C CA . ASP A 1 491 ? 1.637 -13.553 -13.234 1.00 83.94 491 ASP A CA 1
ATOM 3936 C C . ASP A 1 491 ? 1.269 -13.659 -14.717 1.00 83.94 491 ASP A C 1
ATOM 3938 O O . ASP A 1 491 ? 0.744 -12.700 -15.284 1.00 83.94 491 ASP A O 1
ATOM 3942 N N . LEU A 1 492 ? 1.449 -14.823 -15.361 1.00 85.94 492 LEU A N 1
ATOM 3943 C CA . LEU A 1 492 ? 1.111 -15.010 -16.776 1.00 85.94 492 LEU A CA 1
ATOM 3944 C C . LEU A 1 492 ? -0.342 -14.625 -17.081 1.00 85.94 492 LEU A C 1
ATOM 3946 O O . LEU A 1 492 ? -0.609 -14.046 -18.130 1.00 85.94 492 LEU A O 1
ATOM 3950 N N . GLY A 1 493 ? -1.277 -14.924 -16.174 1.00 76.50 493 GLY A N 1
ATOM 3951 C CA . GLY A 1 493 ? -2.686 -14.559 -16.339 1.00 76.50 493 GLY A CA 1
ATOM 3952 C C . GLY A 1 493 ? -2.936 -13.049 -16.283 1.00 76.50 493 GLY A C 1
ATOM 3953 O O . GLY A 1 493 ? -3.811 -12.558 -16.993 1.00 76.50 493 GLY A O 1
ATOM 3954 N N . ASN A 1 494 ? -2.145 -12.319 -15.495 1.00 75.00 494 ASN A N 1
ATOM 3955 C CA . ASN A 1 494 ? -2.228 -10.862 -15.374 1.00 75.00 494 ASN A CA 1
ATOM 3956 C C . ASN A 1 494 ? -1.557 -10.174 -16.569 1.00 75.00 494 ASN A C 1
ATOM 3958 O O . ASN A 1 494 ?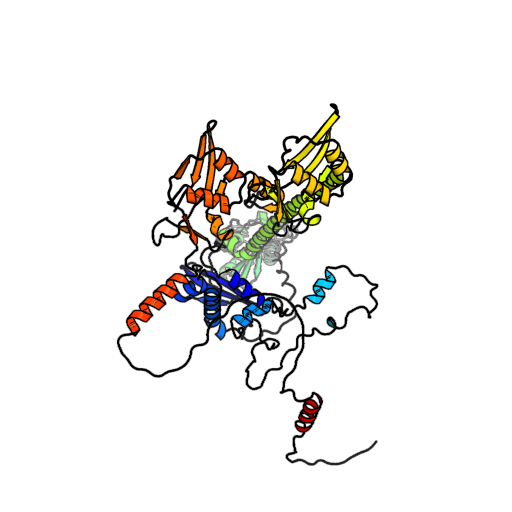 -2.097 -9.219 -17.120 1.00 75.00 494 ASN A O 1
ATOM 3962 N N . ILE A 1 495 ? -0.413 -10.701 -17.014 1.00 78.69 495 ILE A N 1
ATOM 3963 C CA . ILE A 1 495 ? 0.353 -10.173 -18.150 1.00 78.69 495 ILE A CA 1
ATOM 3964 C C . ILE A 1 495 ? -0.342 -10.493 -19.481 1.00 78.69 495 ILE A C 1
ATOM 3966 O O . ILE A 1 495 ? -0.365 -9.682 -20.405 1.00 78.69 495 ILE A O 1
ATOM 3970 N N . ASN A 1 496 ? -0.915 -11.692 -19.606 1.00 82.06 496 ASN A N 1
ATOM 3971 C CA . ASN A 1 496 ? -1.667 -12.118 -20.777 1.00 82.06 496 ASN A CA 1
ATOM 3972 C C . ASN A 1 496 ? -2.811 -13.063 -20.389 1.00 82.06 496 ASN A C 1
ATOM 3974 O O . ASN A 1 496 ? -2.675 -14.290 -20.385 1.00 82.06 496 ASN A O 1
ATOM 3978 N N . SER A 1 497 ? -3.989 -12.480 -20.174 1.00 81.75 497 SER A N 1
ATOM 3979 C CA . SER A 1 497 ? -5.211 -13.183 -19.755 1.00 81.75 497 SER A CA 1
ATOM 3980 C C . SER A 1 497 ? -5.661 -14.316 -20.683 1.00 81.75 497 SER A C 1
ATOM 3982 O O . SER A 1 497 ? -6.400 -15.210 -20.260 1.00 81.75 497 SER A O 1
ATOM 3984 N N . HIS A 1 498 ? -5.197 -14.331 -21.937 1.00 86.38 498 HIS A N 1
ATOM 3985 C CA . HIS A 1 498 ? -5.533 -15.361 -22.919 1.00 86.38 498 HIS A CA 1
ATOM 3986 C C . HIS A 1 498 ? -4.656 -16.611 -22.803 1.00 86.38 498 HIS A C 1
ATOM 3988 O O . HIS A 1 498 ? -4.965 -17.641 -23.413 1.00 86.38 498 HIS A O 1
ATOM 3994 N N . LYS A 1 499 ? -3.560 -16.538 -22.045 1.00 89.69 499 LYS A N 1
ATOM 3995 C CA . LYS A 1 499 ? -2.561 -17.596 -21.909 1.00 89.69 499 LYS A CA 1
ATOM 3996 C C . LYS A 1 499 ? -2.611 -18.240 -20.522 1.00 89.69 499 LYS A C 1
ATOM 3998 O O . LYS A 1 499 ? -3.118 -17.670 -19.556 1.00 89.69 499 LYS A O 1
ATOM 4003 N N . GLY A 1 500 ? -2.117 -19.468 -20.460 1.00 89.31 500 GLY A N 1
ATOM 4004 C CA . GLY A 1 500 ? -1.882 -20.224 -19.234 1.00 89.31 500 GLY A CA 1
ATOM 4005 C C . GLY A 1 500 ? -0.764 -21.236 -19.466 1.00 89.31 500 GLY A C 1
ATOM 4006 O O . GLY A 1 500 ? -0.438 -21.531 -20.621 1.00 89.31 500 GLY A O 1
ATOM 4007 N N . PHE A 1 501 ? -0.177 -21.745 -18.385 1.00 90.31 501 PHE A N 1
ATOM 4008 C CA . PHE A 1 501 ? 0.766 -22.857 -18.449 1.00 90.31 501 PHE A CA 1
ATOM 4009 C C . PHE A 1 501 ? 0.002 -24.180 -18.465 1.00 90.31 501 PHE A C 1
ATOM 4011 O O . PHE A 1 501 ? -0.920 -24.382 -17.678 1.00 90.31 501 PHE A O 1
ATOM 4018 N N . TYR A 1 502 ? 0.373 -25.082 -19.363 1.00 87.31 502 TYR A N 1
ATOM 4019 C CA . TYR A 1 502 ? -0.260 -26.379 -19.558 1.00 87.31 502 TYR A CA 1
ATOM 4020 C C . TYR A 1 502 ? 0.805 -27.464 -19.657 1.00 87.31 502 TYR A C 1
ATOM 4022 O O . TYR A 1 502 ? 1.893 -27.230 -20.176 1.00 87.31 502 TYR A O 1
ATOM 4030 N N . VAL A 1 503 ? 0.467 -28.676 -19.222 1.00 82.88 503 VAL A N 1
ATOM 4031 C CA . VAL A 1 503 ? 1.319 -29.843 -19.494 1.00 82.88 503 VAL A CA 1
ATOM 4032 C C . VAL A 1 503 ? 1.402 -30.046 -21.009 1.00 82.88 503 VAL A C 1
ATOM 4034 O O . VAL A 1 503 ? 0.360 -30.029 -21.679 1.00 82.88 503 VAL A O 1
ATOM 4037 N N . ASP A 1 504 ? 2.601 -30.254 -21.563 1.00 78.56 504 ASP A N 1
ATOM 4038 C CA . ASP A 1 504 ? 2.762 -30.472 -23.003 1.00 78.56 504 ASP A CA 1
ATOM 4039 C C . ASP A 1 504 ? 2.363 -31.889 -23.450 1.00 78.56 504 ASP A C 1
ATOM 4041 O O . ASP A 1 504 ? 3.164 -32.719 -23.864 1.00 78.56 504 ASP A O 1
ATOM 4045 N N . VAL A 1 505 ? 1.067 -32.170 -23.329 1.00 75.81 505 VAL A N 1
ATOM 4046 C CA . VAL A 1 505 ? 0.386 -33.350 -23.865 1.00 75.81 505 VAL A CA 1
ATOM 4047 C C . VAL A 1 505 ? -0.907 -32.919 -24.562 1.00 75.81 505 VAL A C 1
ATOM 4049 O O . VAL A 1 505 ? -1.415 -31.808 -24.347 1.00 75.81 505 VAL A O 1
ATOM 4052 N N . ASN A 1 506 ? -1.469 -33.798 -25.396 1.00 68.31 506 ASN A N 1
ATOM 4053 C CA . ASN A 1 506 ? -2.785 -33.581 -25.999 1.00 68.31 506 ASN A CA 1
ATOM 4054 C C . ASN A 1 506 ? -3.832 -33.368 -24.896 1.00 68.31 506 ASN A C 1
ATOM 4056 O O . ASN A 1 506 ? -3.971 -34.201 -24.005 1.00 68.31 506 ASN A O 1
ATOM 4060 N N . ASN A 1 507 ? -4.553 -32.242 -24.948 1.00 66.56 507 ASN A N 1
ATOM 4061 C CA . ASN A 1 507 ? -5.500 -31.811 -23.909 1.00 66.56 507 ASN A CA 1
ATOM 4062 C C . ASN A 1 507 ? -4.899 -31.742 -22.491 1.00 66.56 507 ASN A C 1
ATOM 4064 O O . ASN A 1 507 ? -5.581 -32.037 -21.509 1.00 66.56 507 ASN A O 1
ATOM 4068 N N . GLY A 1 508 ? -3.629 -31.340 -22.375 1.00 68.81 508 GLY A N 1
ATOM 4069 C CA . GLY A 1 508 ? -2.971 -31.143 -21.085 1.00 68.81 508 GLY A CA 1
ATOM 4070 C C . GLY A 1 508 ? -3.753 -30.216 -20.152 1.00 68.81 508 GLY A C 1
ATOM 4071 O O . GLY A 1 508 ? -4.375 -29.248 -20.593 1.00 68.81 508 GLY A O 1
ATOM 4072 N N . ARG A 1 509 ? -3.725 -30.525 -18.851 1.00 78.25 509 ARG A N 1
ATOM 4073 C CA . ARG A 1 509 ? -4.330 -29.686 -17.805 1.00 78.25 509 ARG A CA 1
ATOM 4074 C C . ARG A 1 509 ? -3.536 -28.395 -17.613 1.00 78.25 509 ARG A C 1
ATOM 4076 O O . ARG A 1 509 ? -2.319 -28.397 -17.804 1.00 78.25 509 ARG A O 1
ATOM 4083 N N . GLU A 1 510 ? -4.225 -27.329 -17.210 1.00 83.75 510 GLU A N 1
ATOM 4084 C CA . GLU A 1 510 ? -3.569 -26.100 -16.751 1.00 83.75 510 GLU A CA 1
ATOM 4085 C C . GLU A 1 510 ? -2.800 -26.407 -15.461 1.00 83.75 510 GLU A C 1
ATOM 4087 O O . GLU A 1 510 ? -3.278 -27.164 -14.609 1.00 83.75 510 GLU A O 1
ATOM 4092 N N . ILE A 1 511 ? -1.594 -25.872 -15.343 1.00 86.06 511 ILE A N 1
ATOM 4093 C CA . ILE A 1 511 ? -0.709 -26.078 -14.200 1.00 86.06 511 ILE A CA 1
ATOM 4094 C C . ILE A 1 511 ? -0.177 -24.745 -13.711 1.00 86.06 511 ILE A C 1
ATOM 4096 O O . ILE A 1 511 ? -0.038 -23.792 -14.473 1.00 86.06 511 ILE A O 1
ATOM 4100 N N . ASP A 1 512 ? 0.145 -24.712 -12.426 1.00 84.81 512 ASP A N 1
ATOM 4101 C CA . ASP A 1 512 ? 0.795 -23.565 -11.823 1.00 84.81 512 ASP A CA 1
ATOM 4102 C C . ASP A 1 512 ? 2.311 -23.624 -12.048 1.00 84.81 512 ASP A C 1
ATOM 4104 O O . ASP A 1 512 ? 2.921 -24.685 -11.896 1.00 84.81 512 ASP A O 1
ATOM 4108 N N . VAL A 1 513 ? 2.919 -22.494 -12.387 1.00 87.19 513 VAL A N 1
ATOM 4109 C CA . VAL A 1 513 ? 4.374 -22.330 -12.441 1.00 87.19 513 VAL A CA 1
ATOM 4110 C C . VAL A 1 513 ? 4.706 -21.213 -11.476 1.00 87.19 513 VAL A C 1
ATOM 4112 O O . VAL A 1 513 ? 4.276 -20.082 -11.665 1.00 87.19 513 VAL A O 1
ATOM 4115 N N . GLN A 1 514 ? 5.461 -21.539 -10.434 1.00 87.88 514 GLN A N 1
ATOM 4116 C CA . GLN A 1 514 ? 5.841 -20.569 -9.416 1.00 87.88 514 GLN A CA 1
ATOM 4117 C C . GLN A 1 514 ? 7.006 -19.697 -9.915 1.00 87.88 514 GLN A C 1
ATOM 4119 O O . GLN A 1 514 ? 7.199 -19.472 -11.111 1.00 87.88 514 GLN A O 1
ATOM 4124 N N . LYS A 1 515 ? 7.832 -19.220 -8.982 1.00 89.88 515 LYS A N 1
ATOM 4125 C CA . LYS A 1 515 ? 9.008 -18.407 -9.263 1.00 89.88 515 LYS A CA 1
ATOM 4126 C C . LYS A 1 515 ? 9.999 -19.143 -10.174 1.00 89.88 515 LYS A C 1
ATOM 4128 O O . LYS A 1 515 ? 10.611 -20.130 -9.766 1.00 89.88 515 LYS A O 1
ATOM 4133 N N . ILE A 1 516 ? 10.167 -18.623 -11.385 1.00 92.31 516 ILE A N 1
ATOM 4134 C CA . ILE A 1 516 ? 11.200 -18.990 -12.352 1.00 92.31 516 ILE A CA 1
ATOM 4135 C C . ILE A 1 516 ? 12.415 -18.117 -12.052 1.00 92.31 516 ILE A C 1
ATOM 4137 O O . ILE A 1 516 ? 12.340 -16.895 -12.161 1.00 92.31 516 ILE A O 1
ATOM 4141 N N . ASN A 1 517 ? 13.534 -18.721 -11.674 1.00 93.25 517 ASN A N 1
ATOM 4142 C CA . ASN A 1 517 ? 14.765 -18.025 -11.313 1.00 93.25 517 ASN A CA 1
ATOM 4143 C C . ASN A 1 517 ? 15.911 -18.429 -12.238 1.00 93.25 517 ASN A C 1
ATOM 4145 O O . ASN A 1 517 ? 16.031 -19.605 -12.577 1.00 93.25 517 ASN A O 1
ATOM 4149 N N . VAL A 1 518 ? 16.786 -17.488 -12.588 1.00 93.50 518 VAL A N 1
ATOM 4150 C CA . VAL A 1 518 ? 18.083 -17.802 -13.200 1.00 93.50 518 VAL A CA 1
ATOM 4151 C C . VAL A 1 518 ? 19.213 -17.471 -12.240 1.00 93.50 518 VAL A C 1
ATOM 4153 O O . VAL A 1 518 ? 19.168 -16.461 -11.547 1.00 93.50 518 VAL A O 1
ATOM 4156 N N . GLU A 1 519 ? 20.241 -18.311 -12.197 1.00 91.75 519 GLU A N 1
ATOM 4157 C CA . GLU A 1 519 ? 21.401 -18.106 -11.330 1.00 91.75 519 GLU A CA 1
ATOM 4158 C C . GLU A 1 519 ? 22.703 -18.546 -12.005 1.00 91.75 519 GLU A C 1
ATOM 4160 O O . GLU A 1 519 ? 22.739 -19.494 -12.796 1.00 91.75 519 GLU A O 1
ATOM 4165 N N . ARG A 1 520 ? 23.793 -17.845 -11.677 1.00 91.12 520 ARG A N 1
ATOM 4166 C CA . ARG A 1 520 ? 25.159 -18.222 -12.059 1.00 91.12 520 ARG A CA 1
ATOM 4167 C C . ARG A 1 520 ? 25.703 -19.179 -11.003 1.00 91.12 520 ARG A C 1
ATOM 4169 O O . ARG A 1 520 ? 25.876 -18.785 -9.855 1.00 91.12 520 ARG A O 1
ATOM 4176 N N . ILE A 1 521 ? 25.989 -20.419 -11.389 1.00 87.94 521 ILE A N 1
ATOM 4177 C CA . ILE A 1 521 ? 26.511 -21.443 -10.472 1.00 87.94 521 ILE A CA 1
ATOM 4178 C C . ILE A 1 521 ? 28.022 -21.272 -10.309 1.00 87.94 521 ILE A C 1
ATOM 4180 O O . ILE A 1 521 ? 28.550 -21.287 -9.199 1.00 87.94 521 ILE A O 1
ATOM 4184 N N . ARG A 1 522 ? 28.726 -21.137 -11.438 1.00 85.38 522 ARG A N 1
ATOM 4185 C CA . ARG A 1 522 ? 30.182 -20.959 -11.543 1.00 85.38 522 ARG A CA 1
ATOM 4186 C C . ARG A 1 522 ? 30.490 -20.127 -12.784 1.00 85.38 522 ARG A C 1
ATOM 4188 O O . ARG A 1 522 ? 29.603 -19.834 -13.583 1.00 85.38 522 ARG A O 1
ATOM 4195 N N . GLU A 1 523 ? 31.745 -19.739 -12.955 1.00 77.50 523 GLU A N 1
ATOM 4196 C CA . GLU A 1 523 ? 32.182 -19.017 -14.145 1.00 77.50 523 GLU A CA 1
ATOM 4197 C C . GLU A 1 523 ? 31.861 -19.804 -15.427 1.00 77.50 523 GLU A C 1
ATOM 4199 O O . GLU A 1 523 ? 32.260 -20.954 -15.575 1.00 77.50 523 GLU A O 1
ATOM 4204 N N . GLY A 1 524 ? 31.040 -19.210 -16.303 1.00 77.88 524 GLY A N 1
ATOM 4205 C CA . GLY A 1 524 ? 30.545 -19.842 -17.532 1.00 77.88 524 GLY A CA 1
ATOM 4206 C C . GLY A 1 524 ? 29.382 -20.835 -17.367 1.00 77.88 524 GLY A C 1
ATOM 4207 O O . GLY A 1 524 ? 28.920 -21.371 -18.372 1.00 77.88 524 GLY A O 1
ATOM 4208 N N . SER A 1 525 ? 28.878 -21.082 -16.150 1.00 89.12 525 SER A N 1
ATOM 4209 C CA . SER A 1 525 ? 27.793 -22.043 -15.890 1.00 89.12 525 SER A CA 1
ATOM 4210 C C . SER A 1 525 ? 26.575 -21.377 -15.250 1.00 89.12 525 SER A C 1
ATOM 4212 O O . SER A 1 525 ? 26.655 -20.824 -14.149 1.00 89.12 525 SER A O 1
ATOM 4214 N N . TYR A 1 526 ? 25.434 -21.469 -15.933 1.00 93.44 526 TYR A N 1
ATOM 4215 C CA . TYR A 1 526 ? 24.176 -20.828 -15.555 1.00 93.44 526 TYR A CA 1
ATOM 4216 C C . TYR A 1 526 ? 23.055 -21.867 -15.516 1.00 93.44 526 TYR A C 1
ATOM 4218 O O . TYR A 1 526 ? 23.029 -22.788 -16.339 1.00 93.44 526 TYR A O 1
ATOM 4226 N N . LYS A 1 527 ? 22.107 -21.718 -14.590 1.00 93.56 527 LYS A N 1
ATOM 4227 C CA . LYS A 1 527 ? 20.892 -22.542 -14.562 1.00 93.56 527 LYS A CA 1
ATOM 4228 C C . LYS A 1 527 ? 19.630 -21.719 -14.413 1.00 93.56 527 LYS A C 1
ATOM 4230 O O . LYS A 1 527 ? 19.646 -20.636 -13.834 1.00 93.56 527 LYS A O 1
ATOM 4235 N N . MET A 1 528 ? 18.544 -22.273 -14.931 1.00 94.88 528 MET A N 1
ATOM 4236 C CA . MET A 1 528 ? 17.179 -21.827 -14.718 1.00 94.88 528 MET A CA 1
ATOM 4237 C C . MET A 1 528 ? 16.463 -22.845 -13.835 1.00 94.88 528 MET A C 1
ATOM 4239 O O . MET A 1 528 ? 16.582 -24.046 -14.071 1.00 94.88 528 MET A O 1
ATOM 4243 N N . THR A 1 529 ? 15.730 -22.375 -12.830 1.00 92.50 529 THR A N 1
ATOM 4244 C CA . THR A 1 529 ? 14.988 -23.228 -11.898 1.00 92.50 529 THR A CA 1
ATOM 4245 C C . THR A 1 529 ? 13.560 -22.739 -11.705 1.00 92.50 529 THR A C 1
ATOM 4247 O O . THR A 1 529 ? 13.318 -21.533 -11.716 1.00 92.50 529 THR A O 1
ATOM 4250 N N . ALA A 1 530 ? 12.609 -23.656 -11.526 1.00 90.44 530 ALA A N 1
ATOM 4251 C CA . ALA A 1 530 ? 11.232 -23.317 -11.165 1.00 90.44 530 ALA A CA 1
ATOM 4252 C C . ALA A 1 530 ? 10.526 -24.480 -10.456 1.00 90.44 530 ALA A C 1
ATOM 4254 O O . ALA A 1 530 ? 10.925 -25.638 -10.580 1.00 90.44 530 ALA A O 1
ATOM 4255 N N . VAL A 1 531 ? 9.442 -24.171 -9.745 1.00 85.56 531 VAL A N 1
ATOM 4256 C CA . VAL A 1 531 ? 8.530 -25.169 -9.166 1.00 85.56 531 VAL A CA 1
ATOM 4257 C C . VAL A 1 531 ? 7.251 -25.221 -9.999 1.00 85.56 531 VAL A C 1
ATOM 4259 O O . VAL A 1 531 ? 6.648 -24.182 -10.263 1.00 85.56 531 VAL A O 1
ATOM 4262 N N . ILE A 1 532 ? 6.830 -26.425 -10.396 1.00 83.38 532 ILE A N 1
ATOM 4263 C CA . ILE A 1 532 ? 5.672 -26.645 -11.275 1.00 83.38 532 ILE A CA 1
ATOM 4264 C C . ILE A 1 532 ? 4.619 -27.500 -10.565 1.00 83.38 532 ILE A C 1
ATOM 4266 O O . ILE A 1 532 ? 4.942 -28.534 -9.981 1.00 83.38 532 ILE A O 1
ATOM 4270 N N . GLY A 1 533 ? 3.347 -27.108 -10.654 1.00 66.00 533 GLY A N 1
ATOM 4271 C CA . GLY A 1 533 ? 2.188 -27.938 -10.320 1.00 66.00 533 GLY A CA 1
ATOM 4272 C C . GLY A 1 533 ? 2.134 -28.413 -8.868 1.00 66.00 533 GLY A C 1
ATOM 4273 O O . GLY A 1 533 ? 1.687 -29.530 -8.622 1.00 66.00 533 GLY A O 1
ATOM 4274 N N . GLY A 1 534 ? 2.629 -27.607 -7.923 1.00 62.94 534 GLY A N 1
ATOM 4275 C CA . GLY A 1 534 ? 2.660 -27.954 -6.497 1.00 62.94 534 GLY A CA 1
ATOM 4276 C C . GLY A 1 534 ? 3.693 -29.023 -6.114 1.00 62.94 534 GLY A C 1
ATOM 4277 O O . GLY A 1 534 ? 3.618 -29.561 -5.012 1.00 62.94 534 GLY A O 1
ATOM 4278 N N . ARG A 1 535 ? 4.649 -29.347 -6.998 1.00 69.88 535 ARG A N 1
ATOM 4279 C CA . ARG A 1 535 ? 5.799 -30.202 -6.658 1.00 69.88 535 ARG A CA 1
ATOM 4280 C C . ARG A 1 535 ? 6.620 -29.564 -5.531 1.00 69.88 535 ARG A C 1
ATOM 4282 O O . ARG A 1 535 ? 6.741 -28.347 -5.459 1.00 69.88 535 ARG A O 1
ATOM 4289 N N . THR A 1 536 ? 7.211 -30.382 -4.666 1.00 63.06 536 THR A N 1
ATOM 4290 C CA . THR A 1 536 ? 8.153 -29.918 -3.630 1.00 63.06 536 THR A CA 1
ATOM 4291 C C . THR A 1 536 ? 9.560 -29.688 -4.181 1.00 63.06 536 THR A C 1
ATOM 4293 O O . THR A 1 536 ? 10.334 -28.931 -3.602 1.00 63.06 536 THR A O 1
ATOM 4296 N N . GLU A 1 537 ? 9.891 -30.321 -5.307 1.00 71.56 537 GLU A N 1
ATOM 4297 C CA . GLU A 1 537 ? 11.206 -30.252 -5.942 1.00 71.56 537 GLU A CA 1
ATOM 4298 C C . GLU A 1 537 ? 11.242 -29.199 -7.055 1.00 71.56 537 GLU A C 1
ATOM 4300 O O . GLU A 1 537 ? 10.302 -29.066 -7.848 1.00 71.56 537 GLU A O 1
ATOM 4305 N N . LYS A 1 538 ? 12.352 -28.455 -7.119 1.00 80.62 538 LYS A N 1
ATOM 4306 C CA . LYS A 1 538 ? 12.632 -27.518 -8.209 1.00 80.62 538 LYS A CA 1
ATOM 4307 C C . LYS A 1 538 ? 13.104 -28.303 -9.424 1.00 80.62 538 LYS A C 1
ATOM 4309 O O . LYS A 1 538 ? 14.030 -29.101 -9.318 1.00 80.62 538 LYS A O 1
ATOM 4314 N N . LEU A 1 539 ? 12.509 -28.034 -10.579 1.00 84.19 539 LEU A N 1
ATOM 4315 C CA . LEU A 1 539 ? 13.119 -28.433 -11.838 1.00 84.19 539 LEU A CA 1
ATOM 4316 C C . LEU A 1 539 ? 14.269 -27.483 -12.138 1.00 84.19 539 LEU A C 1
ATOM 4318 O O . LEU A 1 539 ? 14.154 -26.280 -11.899 1.00 84.19 539 LEU A O 1
ATOM 4322 N N . GLU A 1 540 ? 15.362 -28.026 -12.660 1.00 90.75 540 GLU A N 1
ATOM 4323 C CA . GLU A 1 540 ? 16.551 -27.266 -13.026 1.00 90.75 540 GLU A CA 1
ATOM 4324 C C . GLU A 1 540 ? 16.953 -27.595 -14.467 1.00 90.75 540 GLU A C 1
ATOM 4326 O O . GLU A 1 540 ? 16.924 -28.754 -14.877 1.00 90.75 540 GLU A O 1
ATOM 4331 N N . ALA A 1 541 ? 17.347 -26.579 -15.231 1.00 90.94 541 ALA A N 1
ATOM 4332 C CA . ALA A 1 541 ? 17.911 -26.730 -16.568 1.00 90.94 541 ALA A CA 1
ATOM 4333 C C . ALA A 1 541 ? 19.145 -25.840 -16.711 1.00 90.94 541 ALA A C 1
ATOM 4335 O O . ALA A 1 541 ? 19.140 -24.678 -16.298 1.00 90.94 541 ALA A O 1
ATOM 4336 N N . THR A 1 542 ? 20.209 -26.370 -17.310 1.00 91.88 542 THR A N 1
ATOM 4337 C CA . THR A 1 542 ? 21.396 -25.580 -17.653 1.00 91.88 542 THR A CA 1
ATOM 4338 C C . THR A 1 542 ? 21.087 -24.667 -18.834 1.00 91.88 542 THR A C 1
ATOM 4340 O O . THR A 1 542 ? 20.493 -25.098 -19.821 1.00 91.88 542 THR A O 1
ATOM 4343 N N . ILE A 1 543 ? 21.510 -23.408 -18.746 1.00 93.12 543 ILE A N 1
ATOM 4344 C CA . ILE A 1 543 ? 21.316 -22.401 -19.794 1.00 93.12 543 ILE A CA 1
ATOM 4345 C C . ILE A 1 543 ? 22.658 -21.792 -20.204 1.00 93.12 543 ILE A C 1
ATOM 4347 O O . ILE A 1 543 ? 23.626 -21.804 -19.441 1.00 93.12 543 ILE A O 1
ATOM 4351 N N . SER A 1 544 ? 22.727 -21.262 -21.424 1.00 92.88 544 SER A N 1
ATOM 4352 C CA . SER A 1 544 ? 23.919 -20.556 -21.897 1.00 92.88 544 SER A CA 1
ATOM 4353 C C . SER A 1 544 ? 24.029 -19.159 -21.271 1.00 92.88 544 SER A C 1
ATOM 4355 O O . SER A 1 544 ? 23.026 -18.577 -20.859 1.00 92.88 544 SER A O 1
ATOM 4357 N N . GLU A 1 545 ? 25.227 -18.564 -21.269 1.00 92.44 545 GLU A N 1
ATOM 4358 C CA . GLU A 1 545 ? 25.411 -17.155 -20.872 1.00 92.44 545 GLU A CA 1
ATOM 4359 C C . GLU A 1 545 ? 24.549 -16.205 -21.713 1.00 92.44 545 GLU A C 1
ATOM 4361 O O . GLU A 1 545 ? 23.986 -15.229 -21.218 1.00 92.44 545 GLU A O 1
ATOM 4366 N N . LYS A 1 546 ? 24.407 -16.520 -23.004 1.00 91.38 546 LYS A N 1
ATOM 4367 C CA . LYS A 1 546 ? 23.567 -15.759 -23.926 1.00 91.38 546 LYS A CA 1
ATOM 4368 C C . LYS A 1 546 ? 22.102 -15.794 -23.496 1.00 91.38 546 LYS A C 1
ATOM 4370 O O . LYS A 1 546 ? 21.450 -14.753 -23.517 1.00 91.38 546 LYS A O 1
ATOM 4375 N N . ASP A 1 547 ? 21.592 -16.960 -23.105 1.00 91.81 547 ASP A N 1
ATOM 4376 C CA . ASP A 1 547 ? 20.211 -17.109 -22.638 1.00 91.81 547 ASP A CA 1
ATOM 4377 C C . ASP A 1 547 ? 20.010 -16.483 -21.256 1.00 91.81 547 ASP A C 1
ATOM 4379 O O . ASP A 1 547 ? 18.978 -15.858 -21.025 1.00 91.81 547 ASP A O 1
ATOM 4383 N N . PHE A 1 548 ? 21.011 -16.559 -20.375 1.00 92.38 548 PHE A N 1
ATOM 4384 C CA . PHE A 1 548 ? 21.019 -15.854 -19.092 1.00 92.38 548 PHE A CA 1
ATOM 4385 C C . PHE A 1 548 ? 20.900 -14.335 -19.284 1.00 92.38 548 PHE A C 1
ATOM 4387 O O . PHE A 1 548 ? 19.970 -13.711 -18.773 1.00 92.38 548 PHE A O 1
ATOM 4394 N N . ASN A 1 549 ? 21.776 -13.740 -20.098 1.00 90.56 549 ASN A N 1
ATOM 4395 C CA . ASN A 1 549 ? 21.746 -12.304 -20.388 1.00 90.56 549 ASN A CA 1
ATOM 4396 C C . ASN A 1 549 ? 20.444 -11.895 -21.092 1.00 90.56 549 ASN A C 1
ATOM 4398 O O . ASN A 1 549 ? 19.863 -10.853 -20.788 1.00 90.56 549 ASN A O 1
ATOM 4402 N N . LYS A 1 550 ? 19.936 -12.740 -21.997 1.00 91.56 550 LYS A N 1
ATOM 4403 C CA . LYS A 1 550 ? 18.642 -12.527 -22.654 1.00 91.56 550 LYS A CA 1
ATOM 4404 C C . LYS A 1 550 ? 17.483 -12.558 -21.654 1.00 91.56 550 LYS A C 1
ATOM 4406 O O . LYS A 1 550 ? 16.580 -11.735 -21.770 1.00 91.56 550 LYS A O 1
ATOM 4411 N N . PHE A 1 551 ? 17.518 -13.454 -20.671 1.00 92.38 551 PHE A N 1
ATOM 4412 C CA . PHE A 1 551 ? 16.515 -13.535 -19.611 1.00 92.38 551 PHE A CA 1
ATOM 4413 C C . PHE A 1 551 ? 16.486 -12.288 -18.733 1.00 92.38 551 PHE A C 1
ATOM 4415 O O . PHE A 1 551 ? 15.406 -11.830 -18.381 1.00 92.38 551 PHE A O 1
ATOM 4422 N N . LEU A 1 552 ? 17.640 -11.701 -18.417 1.00 90.38 552 LEU A N 1
ATOM 4423 C CA . LEU A 1 552 ? 17.691 -10.452 -17.652 1.00 90.38 552 LEU A CA 1
ATOM 4424 C C . LEU A 1 552 ? 17.203 -9.242 -18.457 1.00 90.38 552 LEU A C 1
ATOM 4426 O O . LEU A 1 552 ? 16.629 -8.312 -17.886 1.00 90.38 552 LEU A O 1
ATOM 4430 N N . ALA A 1 553 ? 17.422 -9.261 -19.773 1.00 89.56 553 ALA A N 1
ATOM 4431 C CA . ALA A 1 553 ? 17.064 -8.159 -20.652 1.00 89.56 553 ALA A CA 1
ATOM 4432 C C . ALA A 1 553 ? 15.581 -8.148 -21.055 1.00 89.56 553 ALA A C 1
ATOM 4434 O O . ALA A 1 553 ? 15.045 -7.073 -21.309 1.00 89.56 553 ALA A O 1
ATOM 4435 N N . GLN A 1 554 ? 14.923 -9.302 -21.175 1.00 92.38 554 GLN A N 1
ATOM 4436 C CA . GLN A 1 554 ? 13.564 -9.381 -21.722 1.00 92.38 554 GLN A CA 1
ATOM 4437 C C . GLN A 1 554 ? 12.458 -9.095 -20.699 1.00 92.38 554 GLN A C 1
ATOM 4439 O O . GLN A 1 554 ? 12.667 -9.225 -19.497 1.00 92.38 554 GLN A O 1
ATOM 4444 N N . ASP A 1 555 ? 11.275 -8.721 -21.192 1.00 89.25 555 ASP A N 1
ATOM 4445 C CA . ASP A 1 555 ? 10.058 -8.628 -20.385 1.00 89.25 555 ASP A CA 1
ATOM 4446 C C . ASP A 1 555 ? 9.623 -9.992 -19.817 1.00 89.25 555 ASP A C 1
ATOM 4448 O O . ASP A 1 555 ? 10.027 -11.063 -20.286 1.00 89.25 555 ASP A O 1
ATOM 4452 N N . ASP A 1 556 ? 8.765 -9.946 -18.803 1.00 90.25 556 ASP A N 1
ATOM 4453 C CA . ASP A 1 556 ? 8.353 -11.121 -18.039 1.00 90.25 556 ASP A CA 1
ATOM 4454 C C . ASP A 1 556 ? 7.602 -12.169 -18.864 1.00 90.25 556 ASP A C 1
ATOM 4456 O O . ASP A 1 556 ? 7.821 -13.370 -18.686 1.00 90.25 556 ASP A O 1
ATOM 4460 N N . TYR A 1 557 ? 6.800 -11.756 -19.847 1.00 91.31 557 TYR A N 1
ATOM 4461 C CA . TYR A 1 557 ? 6.119 -12.696 -20.736 1.00 91.31 557 TYR A CA 1
ATOM 4462 C C . TYR A 1 557 ? 7.112 -13.497 -21.586 1.00 91.31 557 TYR A C 1
ATOM 4464 O O . TYR A 1 557 ? 6.964 -14.708 -21.784 1.00 91.31 557 TYR A O 1
ATOM 4472 N N . HIS A 1 558 ? 8.152 -12.842 -22.091 1.00 93.50 558 HIS A N 1
ATOM 4473 C CA . HIS A 1 558 ? 9.180 -13.501 -22.889 1.00 93.50 558 HIS A CA 1
ATOM 4474 C C . HIS A 1 558 ? 10.131 -14.336 -22.030 1.00 93.50 558 HIS A C 1
ATOM 4476 O O . HIS A 1 558 ? 10.567 -15.400 -22.478 1.00 93.50 558 HIS A O 1
ATOM 4482 N N . ARG A 1 559 ? 10.380 -13.937 -20.779 1.00 93.50 559 ARG A N 1
ATOM 4483 C CA . ARG A 1 559 ? 11.079 -14.759 -19.776 1.00 93.50 559 ARG A CA 1
ATOM 4484 C C . ARG A 1 559 ? 10.332 -16.059 -19.493 1.00 93.50 559 ARG A C 1
ATOM 4486 O O . ARG A 1 559 ? 10.936 -17.131 -19.536 1.00 93.50 559 ARG A O 1
ATOM 4493 N N . MET A 1 560 ? 9.013 -15.987 -19.335 1.00 93.94 560 MET A N 1
ATOM 4494 C CA . MET A 1 560 ? 8.145 -17.161 -19.208 1.00 93.94 560 MET A CA 1
ATOM 4495 C C . MET A 1 560 ? 8.161 -18.046 -20.462 1.00 93.94 560 MET A C 1
ATOM 4497 O O . MET A 1 560 ? 8.207 -19.269 -20.352 1.00 93.94 560 MET A O 1
ATOM 4501 N N . LYS A 1 561 ? 8.185 -17.463 -21.668 1.00 93.38 561 LYS A N 1
ATOM 4502 C CA . LYS A 1 561 ? 8.348 -18.237 -22.915 1.00 93.38 561 LYS A CA 1
ATOM 4503 C C . LYS A 1 561 ? 9.701 -18.937 -23.012 1.00 93.38 561 LYS A C 1
ATOM 4505 O O . LYS A 1 561 ? 9.769 -20.051 -23.525 1.00 93.38 561 LYS A O 1
ATOM 4510 N N . MET A 1 562 ? 10.778 -18.290 -22.565 1.00 93.25 562 MET A N 1
ATOM 4511 C CA . MET A 1 562 ? 12.101 -18.920 -22.513 1.00 93.25 562 MET A CA 1
ATOM 4512 C C . MET A 1 562 ? 12.093 -20.124 -21.576 1.00 93.25 562 MET A C 1
ATOM 4514 O O . MET A 1 562 ? 12.616 -21.169 -21.947 1.00 93.25 562 MET A O 1
ATOM 4518 N N . PHE A 1 563 ? 11.436 -19.997 -20.423 1.00 93.69 563 PHE A N 1
ATOM 4519 C CA . PHE A 1 563 ? 11.211 -21.110 -19.509 1.00 93.69 563 PHE A CA 1
ATOM 4520 C C . PHE A 1 563 ? 10.409 -22.245 -20.161 1.00 93.69 563 PHE A C 1
ATOM 4522 O O . PHE A 1 563 ? 10.897 -23.368 -20.220 1.00 93.69 563 PHE A O 1
ATOM 4529 N N . ALA A 1 564 ? 9.242 -21.953 -20.741 1.00 91.12 564 ALA A N 1
ATOM 4530 C CA . ALA A 1 564 ? 8.393 -22.962 -21.383 1.00 91.12 564 ALA A CA 1
ATOM 4531 C C . ALA A 1 564 ? 9.112 -23.749 -22.493 1.00 91.12 564 ALA A C 1
ATOM 4533 O O . ALA A 1 564 ? 8.840 -24.922 -22.718 1.00 91.12 564 ALA A O 1
ATOM 4534 N N . LYS A 1 565 ? 10.084 -23.122 -23.169 1.00 91.62 565 LYS A N 1
ATOM 4535 C CA . LYS A 1 565 ? 10.912 -23.787 -24.182 1.00 91.62 565 LYS A CA 1
ATOM 4536 C C . LYS A 1 565 ? 11.904 -24.801 -23.593 1.00 91.62 565 LYS A C 1
ATOM 4538 O O . LYS A 1 565 ? 12.279 -25.743 -24.284 1.00 91.62 565 LYS A O 1
ATOM 4543 N N . LEU A 1 566 ? 12.381 -24.574 -22.371 1.00 90.00 566 LEU A N 1
ATOM 4544 C CA . LEU A 1 566 ? 13.352 -25.439 -21.692 1.00 90.00 566 LEU A CA 1
ATOM 4545 C C . LEU A 1 566 ? 12.680 -26.580 -20.921 1.00 90.00 566 LEU A C 1
ATOM 4547 O O . LEU A 1 566 ? 13.302 -27.620 -20.730 1.00 90.00 566 LEU A O 1
ATOM 4551 N N . PHE A 1 567 ? 11.428 -26.384 -20.502 1.00 88.50 567 PHE A N 1
ATOM 4552 C CA . PHE A 1 567 ? 10.671 -27.322 -19.678 1.00 88.50 567 PHE A CA 1
ATOM 4553 C C . PHE A 1 567 ? 9.367 -27.713 -20.386 1.00 88.50 567 PHE A C 1
ATOM 4555 O O . PHE A 1 567 ? 8.350 -27.038 -20.200 1.00 88.50 567 PHE A O 1
ATOM 4562 N N . PRO A 1 568 ? 9.356 -28.795 -21.187 1.00 81.00 568 PRO A N 1
ATOM 4563 C CA . PRO A 1 568 ? 8.140 -29.262 -21.859 1.00 81.00 568 PRO A CA 1
ATOM 4564 C C . PRO A 1 568 ? 7.024 -29.635 -20.866 1.00 81.00 568 PRO A C 1
ATOM 4566 O O . PRO A 1 568 ? 5.851 -29.696 -21.215 1.00 81.00 568 PRO A O 1
ATOM 4569 N N . GLU A 1 569 ? 7.333 -29.834 -19.587 1.00 82.81 569 GLU A N 1
ATOM 4570 C CA . GLU A 1 569 ? 6.333 -30.031 -18.541 1.00 82.81 569 GLU A CA 1
ATOM 4571 C C . GLU A 1 569 ? 5.400 -28.826 -18.353 1.00 82.81 569 GLU A C 1
ATOM 4573 O O . GLU A 1 569 ? 4.320 -29.010 -17.790 1.00 82.81 569 GLU A O 1
ATOM 4578 N N . ALA A 1 570 ? 5.790 -27.629 -18.804 1.00 87.31 570 ALA A N 1
ATOM 4579 C CA . ALA A 1 570 ? 5.020 -26.395 -18.686 1.00 87.31 570 ALA A CA 1
ATOM 4580 C C . ALA A 1 570 ? 5.100 -25.531 -19.951 1.00 87.31 570 ALA A C 1
ATOM 4582 O O . ALA A 1 570 ? 5.847 -24.555 -20.018 1.00 87.31 570 ALA A O 1
ATOM 4583 N N . ASP A 1 571 ? 4.250 -25.841 -20.927 1.00 89.12 571 ASP A N 1
ATOM 4584 C CA . ASP A 1 571 ? 4.113 -25.069 -22.160 1.00 89.12 571 ASP A CA 1
ATOM 4585 C C . ASP A 1 571 ? 3.049 -23.960 -22.042 1.00 89.12 571 ASP A C 1
ATOM 4587 O O . ASP A 1 571 ? 2.048 -24.090 -21.333 1.00 89.12 571 ASP A O 1
ATOM 4591 N N . ILE A 1 572 ? 3.232 -22.852 -22.762 1.00 90.06 572 ILE A N 1
ATOM 4592 C CA . ILE A 1 572 ? 2.299 -21.718 -22.764 1.00 90.06 572 ILE A CA 1
ATOM 4593 C C . ILE A 1 572 ? 1.281 -21.886 -23.892 1.00 90.06 572 ILE A C 1
ATOM 4595 O O . ILE A 1 572 ? 1.540 -21.566 -25.056 1.00 90.06 572 ILE A O 1
ATOM 4599 N N . LYS A 1 573 ? 0.054 -22.280 -23.535 1.00 89.06 573 LYS A N 1
ATOM 4600 C CA . LYS A 1 573 ? -1.049 -22.470 -24.493 1.00 89.06 573 LYS A CA 1
ATOM 4601 C C . LYS A 1 573 ? -2.142 -21.415 -24.309 1.00 89.06 573 LYS A C 1
ATOM 4603 O O . LYS A 1 573 ? -2.273 -20.772 -23.267 1.00 89.06 573 LYS A O 1
ATOM 4608 N N . THR A 1 574 ? -2.922 -21.187 -25.367 1.00 85.62 574 THR A N 1
ATOM 4609 C CA . THR A 1 574 ? -4.123 -20.338 -25.295 1.00 85.62 574 THR A CA 1
ATOM 4610 C C . THR A 1 574 ? -5.201 -21.067 -24.501 1.00 85.62 574 THR A C 1
ATOM 4612 O O . THR A 1 574 ? -5.511 -22.223 -24.813 1.00 85.62 574 THR A O 1
ATOM 4615 N N . ARG A 1 575 ? -5.787 -20.398 -23.502 1.00 80.56 575 ARG A N 1
ATOM 4616 C CA . ARG A 1 575 ? -6.842 -20.987 -22.670 1.00 80.56 575 ARG A CA 1
ATOM 4617 C C . ARG A 1 575 ? -8.031 -21.404 -23.546 1.00 80.56 575 ARG A C 1
ATOM 4619 O O . ARG A 1 575 ? -8.385 -20.652 -24.458 1.00 80.56 575 ARG A O 1
ATOM 4626 N N . PRO A 1 576 ? -8.699 -22.538 -23.264 1.00 76.31 576 PRO A N 1
ATOM 4627 C CA . PRO A 1 576 ? -9.802 -23.053 -24.083 1.00 76.31 576 PRO A CA 1
ATOM 4628 C C . PRO A 1 576 ? -10.899 -22.025 -24.393 1.00 76.31 576 PRO A C 1
ATOM 4630 O O . PRO A 1 576 ? -11.350 -21.942 -25.530 1.00 76.31 576 PRO A O 1
ATOM 4633 N N . LYS A 1 577 ? -11.250 -21.166 -23.425 1.00 69.12 577 LYS A N 1
ATOM 4634 C CA . LYS A 1 577 ? -12.231 -20.075 -23.584 1.00 69.12 577 LYS A CA 1
ATOM 4635 C C . LYS A 1 577 ? -11.890 -19.036 -24.666 1.00 69.12 577 LYS A C 1
ATOM 4637 O O . LYS A 1 577 ? -12.780 -18.314 -25.099 1.00 69.12 577 LYS A O 1
ATOM 4642 N N . TYR A 1 578 ? -10.630 -18.962 -25.097 1.00 69.25 578 TYR A N 1
ATOM 4643 C CA . TYR A 1 578 ? -10.148 -18.047 -26.137 1.00 69.25 578 TYR A CA 1
ATOM 4644 C C . TYR A 1 578 ? -9.638 -18.774 -27.389 1.00 69.25 578 TYR A C 1
ATOM 4646 O O . TYR A 1 578 ? -9.108 -18.134 -28.297 1.00 69.25 578 TYR A O 1
ATOM 4654 N N . LYS A 1 579 ? -9.773 -20.106 -27.463 1.00 66.06 579 LYS A N 1
ATOM 4655 C CA . LYS A 1 579 ? -9.478 -20.855 -28.687 1.00 66.06 579 LYS A CA 1
ATOM 4656 C C . LYS A 1 579 ? -10.596 -20.598 -29.700 1.00 66.06 579 LYS A C 1
ATOM 4658 O O . LYS A 1 579 ? -11.647 -21.235 -29.670 1.00 66.06 579 LYS A O 1
ATOM 4663 N N . THR A 1 580 ? -10.387 -19.653 -30.612 1.00 54.59 580 THR A N 1
ATOM 4664 C CA . THR A 1 580 ? -11.215 -19.506 -31.814 1.00 54.59 580 THR A CA 1
ATOM 4665 C C . THR A 1 580 ? -10.843 -20.608 -32.799 1.00 54.59 580 THR A C 1
ATOM 4667 O O . THR A 1 580 ? -10.068 -20.425 -33.732 1.00 54.59 580 THR A O 1
ATOM 4670 N N . ASN A 1 581 ? -11.394 -21.798 -32.580 1.00 51.66 581 ASN A N 1
ATOM 4671 C CA . ASN A 1 581 ? -11.194 -22.944 -33.458 1.00 51.66 581 ASN A CA 1
ATOM 4672 C C . ASN A 1 581 ? -12.011 -22.785 -34.753 1.00 51.66 581 ASN A C 1
ATOM 4674 O O . ASN A 1 581 ? -12.991 -23.490 -34.981 1.00 51.66 581 ASN A O 1
ATOM 4678 N N . ILE A 1 582 ? -11.619 -21.835 -35.606 1.00 50.66 582 ILE A N 1
ATOM 4679 C CA . ILE A 1 582 ? -12.222 -21.634 -36.933 1.00 50.66 582 ILE A CA 1
ATOM 4680 C C . ILE A 1 582 ? -11.997 -22.890 -37.796 1.00 50.66 582 ILE A C 1
ATOM 4682 O O . ILE A 1 582 ? -12.923 -23.362 -38.445 1.00 50.66 582 ILE A O 1
ATOM 4686 N N . GLY A 1 583 ? -10.808 -23.501 -37.723 1.00 40.25 583 GLY A N 1
ATOM 4687 C CA . GLY A 1 583 ? -10.480 -24.722 -38.473 1.00 40.25 583 GLY A CA 1
ATOM 4688 C C . GLY A 1 583 ? -11.210 -25.981 -37.989 1.00 40.25 583 GLY A C 1
ATOM 4689 O O . GLY A 1 583 ? -11.619 -26.806 -38.796 1.00 40.25 583 GLY A O 1
ATOM 4690 N N . GLU A 1 584 ? -11.441 -26.113 -36.683 1.00 45.91 584 GLU A N 1
ATOM 4691 C CA . GLU A 1 584 ? -12.139 -27.271 -36.102 1.00 45.91 584 GLU A CA 1
ATOM 4692 C C . GLU A 1 584 ? -13.659 -27.174 -36.315 1.00 45.91 584 GLU A C 1
ATOM 4694 O O . GLU A 1 584 ? -14.312 -28.183 -36.559 1.00 45.91 584 GLU A O 1
ATOM 4699 N N . LYS A 1 585 ? -14.217 -25.952 -36.336 1.00 44.06 585 LYS A N 1
ATOM 4700 C CA . LYS A 1 585 ? -15.600 -25.704 -36.776 1.00 44.06 585 LYS A CA 1
ATOM 4701 C C . LYS A 1 585 ? -15.797 -25.994 -38.266 1.00 44.06 585 LYS A C 1
ATOM 4703 O O . LYS A 1 585 ? -16.855 -26.493 -38.627 1.00 44.06 585 LYS A O 1
ATOM 4708 N N . LEU A 1 586 ? -14.799 -25.733 -39.115 1.00 40.81 586 LEU A N 1
ATOM 4709 C CA . LEU A 1 586 ? -14.832 -26.109 -40.535 1.00 40.81 586 LEU A CA 1
ATOM 4710 C C . LEU A 1 586 ? -14.740 -27.627 -40.730 1.00 40.81 586 LEU A C 1
ATOM 4712 O O . LEU A 1 586 ? -15.474 -28.173 -41.547 1.00 40.81 586 LEU A O 1
ATOM 4716 N N . LEU A 1 587 ? -13.896 -28.319 -39.959 1.00 36.22 587 LEU A N 1
ATOM 4717 C CA . LEU A 1 587 ? -13.809 -29.779 -40.021 1.00 36.22 587 LEU A CA 1
ATOM 4718 C C . LEU A 1 587 ? -15.082 -30.446 -39.486 1.00 36.22 587 LEU A C 1
ATOM 4720 O O . LEU A 1 587 ? -15.585 -31.352 -40.136 1.00 36.22 587 LEU A O 1
ATOM 4724 N N . ALA A 1 588 ? -15.632 -29.957 -38.367 1.00 43.78 588 ALA A N 1
ATOM 4725 C CA . ALA A 1 588 ? -16.912 -30.407 -37.816 1.00 43.78 588 ALA A CA 1
ATOM 4726 C C . ALA A 1 588 ? -18.083 -30.122 -38.772 1.00 43.78 588 ALA A C 1
ATOM 4728 O O . ALA A 1 588 ? -18.971 -30.956 -38.925 1.00 43.78 588 ALA A O 1
ATOM 4729 N N . ALA A 1 589 ? -18.065 -28.981 -39.469 1.00 37.38 589 ALA A N 1
ATOM 4730 C CA . ALA A 1 589 ? -19.010 -28.698 -40.544 1.00 37.38 589 ALA A CA 1
ATOM 4731 C C . ALA A 1 589 ? -18.835 -29.662 -41.733 1.00 37.38 589 ALA A C 1
ATOM 4733 O O . ALA A 1 589 ? -19.832 -30.073 -42.319 1.00 37.38 589 ALA A O 1
ATOM 4734 N N . LEU A 1 590 ? -17.605 -30.083 -42.060 1.00 35.53 590 LEU A N 1
ATOM 4735 C CA . LEU A 1 590 ? -17.343 -31.084 -43.102 1.00 35.53 590 LEU A CA 1
ATOM 4736 C C . LEU A 1 590 ? -17.782 -32.505 -42.707 1.00 35.53 590 LEU A C 1
ATOM 4738 O O . LEU A 1 590 ? -18.232 -33.253 -43.575 1.00 35.53 590 LEU A O 1
ATOM 4742 N N . THR A 1 591 ? -17.674 -32.896 -41.434 1.00 40.56 591 THR A N 1
ATOM 4743 C CA . THR A 1 591 ? -18.172 -34.199 -40.953 1.00 40.56 591 THR A CA 1
ATOM 4744 C C . THR A 1 591 ? -19.693 -34.228 -40.886 1.00 40.56 591 THR A C 1
ATOM 4746 O O . THR A 1 591 ? -20.293 -35.177 -41.381 1.00 40.56 591 THR A O 1
ATOM 4749 N N . VAL A 1 592 ? -20.332 -33.159 -40.399 1.00 42.72 592 VAL A N 1
ATOM 4750 C CA . VAL A 1 592 ? -21.801 -33.033 -40.433 1.00 42.72 592 VAL A CA 1
ATOM 4751 C C . VAL A 1 592 ? -22.317 -32.976 -41.880 1.00 42.72 592 VAL A C 1
ATOM 4753 O O . VAL A 1 592 ? -23.353 -33.560 -42.185 1.00 42.72 592 VAL A O 1
ATOM 4756 N N . ALA A 1 593 ? -21.572 -32.366 -42.809 1.00 30.53 593 ALA A N 1
ATOM 4757 C CA . ALA A 1 593 ? -21.920 -32.375 -44.231 1.00 30.53 593 ALA A CA 1
ATOM 4758 C C . ALA A 1 593 ? -21.767 -33.755 -44.901 1.00 30.53 593 ALA A C 1
ATOM 4760 O O . ALA A 1 593 ? -22.419 -34.000 -45.912 1.00 30.53 593 ALA A O 1
ATOM 4761 N N . ARG A 1 594 ? -20.951 -34.676 -44.366 1.00 30.44 594 ARG A N 1
ATOM 4762 C CA . ARG A 1 594 ? -20.874 -36.060 -44.870 1.00 30.44 594 ARG A CA 1
ATOM 4763 C C . ARG A 1 594 ? -22.022 -36.938 -44.372 1.00 30.44 594 ARG A C 1
ATOM 4765 O O . ARG A 1 594 ? -22.516 -37.747 -45.151 1.00 30.44 594 ARG A O 1
ATOM 4772 N N . ASP A 1 595 ? -22.484 -36.736 -43.140 1.00 32.00 595 ASP A N 1
ATOM 4773 C CA . ASP A 1 595 ? -23.561 -37.549 -42.554 1.00 32.00 595 ASP A CA 1
ATOM 4774 C C . ASP A 1 595 ? -24.975 -37.126 -43.003 1.00 32.00 595 ASP A C 1
ATOM 4776 O O . ASP A 1 595 ? -25.922 -37.896 -42.869 1.00 32.00 595 ASP A O 1
ATOM 4780 N N . VAL A 1 596 ? -25.135 -35.939 -43.604 1.00 35.50 596 VAL A N 1
ATOM 4781 C CA . VAL A 1 596 ? -26.445 -35.413 -44.051 1.00 35.50 596 VAL A CA 1
ATOM 4782 C C . VAL A 1 596 ? -26.712 -35.618 -45.560 1.00 35.50 596 VAL A C 1
ATOM 4784 O O . VAL A 1 596 ? -27.785 -35.284 -46.052 1.00 35.50 596 VAL A O 1
ATOM 4787 N N . VAL A 1 597 ? -25.796 -36.225 -46.329 1.00 28.25 597 VAL A N 1
ATOM 4788 C CA . VAL A 1 597 ? -25.914 -36.312 -47.810 1.00 28.25 597 VAL A CA 1
ATOM 4789 C C . VAL A 1 597 ? -26.483 -37.643 -48.346 1.00 28.25 597 VAL A C 1
ATOM 4791 O O . VAL A 1 597 ? -26.708 -37.776 -49.545 1.00 28.25 597 VAL A O 1
ATOM 4794 N N . MET A 1 598 ? -26.852 -38.607 -47.496 1.00 31.16 598 MET A N 1
ATOM 4795 C CA . MET A 1 598 ? -27.506 -39.857 -47.934 1.00 31.16 598 MET A CA 1
ATOM 4796 C C . MET A 1 598 ? -28.977 -39.949 -47.491 1.00 31.16 598 MET A C 1
ATOM 4798 O O . MET A 1 598 ? -29.341 -40.884 -46.790 1.00 31.16 598 MET A O 1
ATOM 4802 N N . ASN A 1 599 ? -29.816 -38.975 -47.871 1.00 30.97 599 ASN A N 1
ATOM 4803 C CA . ASN A 1 599 ? -31.250 -39.169 -48.168 1.00 30.97 599 ASN A CA 1
ATOM 4804 C C . ASN A 1 599 ? -31.868 -37.876 -48.756 1.00 30.97 599 ASN A C 1
ATOM 4806 O O . ASN A 1 599 ? -31.982 -36.854 -48.091 1.00 30.97 599 ASN A O 1
ATOM 4810 N N . SER A 1 600 ? -32.223 -37.945 -50.043 1.00 28.16 600 SER A N 1
ATOM 4811 C CA . SER A 1 600 ? -32.801 -36.900 -50.925 1.00 28.16 600 SER A CA 1
ATOM 4812 C C . SER A 1 600 ? -34.244 -36.461 -50.545 1.00 28.16 600 SER A C 1
ATOM 4814 O O . SER A 1 600 ? -34.814 -37.128 -49.682 1.00 28.16 600 SER A O 1
ATOM 4816 N N . PRO A 1 601 ? -34.913 -35.463 -51.205 1.00 35.09 601 PRO A N 1
ATOM 4817 C CA . PRO A 1 601 ? -34.546 -34.719 -52.432 1.00 35.09 601 PRO A CA 1
ATOM 4818 C C . PRO A 1 601 ? -34.743 -33.172 -52.448 1.00 35.09 601 PRO A C 1
ATOM 4820 O O . PRO A 1 601 ? -35.610 -32.605 -51.796 1.00 35.09 601 PRO A O 1
ATOM 4823 N N . MET A 1 602 ? -33.942 -32.532 -53.313 1.00 29.39 602 MET A N 1
ATOM 4824 C CA . MET A 1 602 ? -34.194 -31.372 -54.203 1.00 29.39 602 MET A CA 1
ATOM 4825 C C . MET A 1 602 ? -35.330 -30.365 -53.891 1.00 29.39 602 MET A C 1
ATOM 4827 O O . MET A 1 602 ? -36.511 -30.669 -54.024 1.00 29.39 602 MET A O 1
ATOM 4831 N N . GLY A 1 603 ? -34.947 -29.092 -53.719 1.00 26.66 603 GLY A N 1
ATOM 4832 C CA . GLY A 1 603 ? -35.814 -27.907 -53.815 1.00 26.66 603 GLY A CA 1
ATOM 4833 C C . GLY A 1 603 ? -34.982 -26.624 -53.676 1.00 26.66 603 GLY A C 1
ATOM 4834 O O . GLY A 1 603 ? -34.409 -26.388 -52.623 1.00 26.66 603 GLY A O 1
ATOM 4835 N N . GLY A 1 604 ? -34.812 -25.864 -54.761 1.00 25.45 604 GLY A N 1
ATOM 4836 C CA . GLY A 1 604 ? -33.662 -24.971 -54.973 1.00 25.45 604 GLY A CA 1
ATOM 4837 C C . GLY A 1 604 ? -33.669 -23.547 -54.382 1.00 25.45 604 GLY A C 1
ATOM 4838 O O . GLY A 1 604 ? -34.668 -23.055 -53.868 1.00 25.45 604 GLY A O 1
ATOM 4839 N N . ARG A 1 605 ? -32.530 -22.883 -54.678 1.00 25.69 605 ARG A N 1
ATOM 4840 C CA . ARG A 1 605 ? -32.143 -21.449 -54.570 1.00 25.69 605 ARG A CA 1
ATOM 4841 C C . ARG A 1 605 ? -31.598 -20.984 -53.214 1.00 25.69 605 ARG A C 1
ATOM 4843 O O . ARG A 1 605 ? -32.114 -21.376 -52.185 1.00 25.69 605 ARG A O 1
ATOM 4850 N N . GLN A 1 606 ? -30.616 -20.087 -53.112 1.00 26.94 606 GLN A N 1
ATOM 4851 C CA . GLN A 1 606 ? -29.623 -19.484 -54.019 1.00 26.94 606 GLN A CA 1
ATOM 4852 C C . GLN A 1 606 ? -28.495 -18.961 -53.097 1.00 26.94 606 GLN A C 1
ATOM 4854 O O . GLN A 1 606 ? -28.778 -18.474 -52.004 1.00 26.94 606 GLN A O 1
ATOM 4859 N N . ILE A 1 607 ? -27.236 -19.077 -53.518 1.00 29.81 607 ILE A N 1
ATOM 4860 C CA . ILE A 1 607 ? -26.059 -18.519 -52.823 1.00 29.81 607 ILE A CA 1
ATOM 4861 C C . ILE A 1 607 ? -25.930 -17.034 -53.209 1.00 29.81 607 ILE A C 1
ATOM 4863 O O . ILE A 1 607 ? -26.296 -16.689 -54.337 1.00 29.81 607 ILE A O 1
ATOM 4867 N N . PRO A 1 608 ? -25.328 -16.180 -52.364 1.00 26.84 608 PRO A N 1
ATOM 4868 C CA . PRO A 1 608 ? -24.425 -15.183 -52.917 1.00 26.84 608 PRO A CA 1
ATOM 4869 C C . PRO A 1 608 ? -23.012 -15.254 -52.335 1.00 26.84 608 PRO A C 1
ATOM 4871 O O . PRO A 1 608 ? -22.776 -15.571 -51.168 1.00 26.84 608 PRO A O 1
ATOM 4874 N N . GLU A 1 609 ? -22.097 -14.975 -53.253 1.00 26.25 609 GLU A N 1
ATOM 4875 C CA . GLU A 1 609 ? -20.650 -15.080 -53.205 1.00 26.25 609 GLU A CA 1
ATOM 4876 C C . GLU A 1 609 ? -19.999 -14.048 -52.278 1.00 26.25 609 GLU A C 1
ATOM 4878 O O . GLU A 1 609 ? -20.452 -12.913 -52.129 1.00 26.25 609 GLU A O 1
ATOM 4883 N N . VAL A 1 610 ? -18.876 -14.460 -51.693 1.00 26.59 610 VAL A N 1
ATOM 4884 C CA . VAL A 1 610 ? -17.919 -13.588 -51.014 1.00 26.59 610 VAL A CA 1
ATOM 4885 C C . VAL A 1 610 ? -17.087 -12.860 -52.064 1.00 26.59 610 VAL A C 1
ATOM 4887 O O . VAL A 1 610 ? -16.506 -13.510 -52.928 1.00 26.59 610 VAL A O 1
ATOM 4890 N N . TYR A 1 611 ? -16.913 -11.547 -51.904 1.00 25.89 611 TYR A N 1
ATOM 4891 C CA . TYR A 1 611 ? -15.730 -10.859 -52.413 1.00 25.89 611 TYR A CA 1
ATOM 4892 C C . TYR A 1 611 ? -15.131 -9.950 -51.343 1.00 25.89 611 TYR A C 1
ATOM 4894 O O . TYR A 1 611 ? -15.774 -9.054 -50.803 1.00 25.89 611 TYR A O 1
ATOM 4902 N N . GLU A 1 612 ? -13.859 -10.199 -51.068 1.00 27.39 612 GLU A N 1
ATOM 4903 C CA . GLU A 1 612 ? -12.963 -9.339 -50.315 1.00 27.39 612 GLU A CA 1
ATOM 4904 C C . GLU A 1 612 ? -12.073 -8.600 -51.333 1.00 27.39 612 GLU A C 1
ATOM 4906 O O . GLU A 1 612 ? -11.498 -9.257 -52.204 1.00 27.39 612 GLU A O 1
ATOM 4911 N N . ASN A 1 613 ? -11.962 -7.263 -51.253 1.00 25.17 613 ASN A N 1
ATOM 4912 C CA . ASN A 1 613 ? -10.687 -6.516 -51.168 1.00 25.17 613 ASN A CA 1
ATOM 4913 C C . ASN A 1 613 ? -10.783 -4.998 -51.483 1.00 25.17 613 ASN A C 1
ATOM 4915 O O . ASN A 1 613 ? -11.207 -4.592 -52.557 1.00 25.17 613 ASN A O 1
ATOM 4919 N N . ARG A 1 614 ? -10.160 -4.229 -50.570 1.00 24.00 614 ARG A N 1
ATOM 4920 C CA . ARG A 1 614 ? -9.238 -3.075 -50.748 1.00 24.00 614 ARG A CA 1
ATOM 4921 C C . ARG A 1 614 ? -9.701 -1.652 -51.149 1.00 24.00 614 ARG A C 1
ATOM 4923 O O . ARG A 1 614 ? -10.100 -1.374 -52.268 1.00 24.00 614 ARG A O 1
ATOM 4930 N N . SER A 1 615 ? -9.216 -0.743 -50.289 1.00 24.56 615 SER A N 1
ATOM 4931 C CA . SER A 1 615 ? -8.566 0.563 -50.542 1.00 24.56 615 SER A CA 1
ATOM 4932 C C . SER A 1 615 ? -9.393 1.855 -50.484 1.00 24.56 615 SER A C 1
ATOM 4934 O O . SER A 1 615 ? -10.591 1.885 -50.724 1.00 24.56 615 SER A O 1
ATOM 4936 N N . MET A 1 616 ? -8.688 2.896 -50.029 1.00 25.61 616 MET A N 1
ATOM 4937 C CA . MET A 1 616 ? -9.151 4.210 -49.591 1.00 25.61 616 MET A CA 1
ATOM 4938 C C . MET A 1 616 ? -9.398 5.207 -50.734 1.00 25.61 616 MET A C 1
ATOM 4940 O O . MET A 1 616 ? -8.792 5.087 -51.790 1.00 25.61 616 MET A O 1
ATOM 4944 N N . HIS A 1 617 ? -10.136 6.269 -50.371 1.00 26.88 617 HIS A N 1
ATOM 4945 C CA . HIS A 1 617 ? -10.306 7.577 -51.026 1.00 26.88 617 HIS A CA 1
ATOM 4946 C C . HIS A 1 617 ? -11.107 7.604 -52.335 1.00 26.88 617 HIS A C 1
ATOM 4948 O O . HIS A 1 617 ? -10.630 7.139 -53.354 1.00 26.88 617 HIS A O 1
ATOM 4954 N N . GLU A 1 618 ? -12.295 8.225 -52.314 1.00 22.92 618 GLU A N 1
ATOM 4955 C CA . GLU A 1 618 ? -12.598 9.523 -52.955 1.00 22.92 618 GLU A CA 1
ATOM 4956 C C . GLU A 1 618 ? -14.101 9.843 -52.795 1.00 22.92 618 GLU A C 1
ATOM 4958 O O . GLU A 1 618 ? -14.946 8.951 -52.741 1.00 22.92 618 GLU A O 1
ATOM 4963 N N . ALA A 1 619 ? -14.439 11.121 -52.635 1.00 29.94 619 ALA A N 1
ATOM 4964 C CA . ALA A 1 619 ? -15.799 11.603 -52.418 1.00 29.94 619 ALA A CA 1
ATOM 4965 C C . ALA A 1 619 ? -16.500 11.894 -53.749 1.00 29.94 619 ALA A C 1
ATOM 4967 O O . ALA A 1 619 ? -15.974 12.706 -54.493 1.00 29.94 619 ALA A O 1
ATOM 4968 N N . VAL A 1 620 ? -17.710 11.366 -53.990 1.00 24.19 620 VAL A N 1
ATOM 4969 C CA . VAL A 1 620 ? -18.735 12.011 -54.839 1.00 24.19 620 VAL A CA 1
ATOM 4970 C C . VAL A 1 620 ? -20.138 11.575 -54.390 1.00 24.19 620 VAL A C 1
ATOM 4972 O O . VAL A 1 620 ? -20.478 10.395 -54.365 1.00 24.19 620 VAL A O 1
ATOM 4975 N N . THR A 1 621 ? -20.964 12.560 -54.047 1.00 27.83 621 THR A N 1
ATOM 4976 C CA . THR A 1 621 ? -22.417 12.471 -53.858 1.00 27.83 621 THR A CA 1
ATOM 4977 C C . THR A 1 621 ? -23.141 12.110 -55.155 1.00 27.83 621 THR A C 1
ATOM 4979 O O . THR A 1 621 ? -23.024 12.863 -56.114 1.00 27.83 621 THR A O 1
ATOM 4982 N N . PHE A 1 622 ? -23.998 11.084 -55.153 1.00 23.92 622 PHE A N 1
ATOM 4983 C CA . PHE A 1 622 ? -25.183 11.047 -56.020 1.00 23.92 622 PHE A CA 1
ATOM 4984 C C . PHE A 1 622 ? -26.365 10.385 -55.308 1.00 23.92 622 PHE A C 1
ATOM 4986 O O . PHE A 1 622 ? -26.278 9.295 -54.747 1.00 23.92 622 PHE A O 1
ATOM 4993 N N . SER A 1 623 ? -27.473 11.114 -55.326 1.00 29.47 623 SER A N 1
ATOM 4994 C CA . SER A 1 623 ? -28.789 10.801 -54.791 1.00 29.47 623 SER A CA 1
ATOM 4995 C C . SER A 1 623 ? -29.558 9.833 -55.695 1.00 29.47 623 SER A C 1
ATOM 4997 O O . SER A 1 623 ? -29.445 9.895 -56.921 1.00 29.47 623 SER A O 1
ATOM 4999 N N . LYS A 1 624 ? -30.442 9.006 -55.111 1.00 22.64 624 LYS A N 1
ATOM 5000 C CA . LYS A 1 624 ? -31.639 8.554 -55.835 1.00 22.64 624 LYS A CA 1
ATOM 5001 C C . LYS A 1 624 ? -32.843 8.229 -54.940 1.00 22.64 624 LYS A C 1
ATOM 5003 O O . LYS A 1 624 ? -32.759 7.410 -54.036 1.00 22.64 624 LYS A O 1
ATOM 5008 N N . ALA A 1 625 ? -33.936 8.904 -55.305 1.00 26.20 625 ALA A N 1
ATOM 5009 C CA . ALA A 1 625 ? -35.364 8.576 -55.239 1.00 26.20 625 ALA A CA 1
ATOM 5010 C C . ALA A 1 625 ? -35.937 7.973 -53.943 1.00 26.20 625 ALA A C 1
ATOM 5012 O O . ALA A 1 625 ? -35.933 6.763 -53.748 1.00 26.20 625 ALA A O 1
ATOM 5013 N N . GLY A 1 626 ? -36.553 8.840 -53.129 1.00 31.47 626 GLY A N 1
ATOM 5014 C CA . GLY A 1 626 ? -37.436 8.435 -52.029 1.00 31.47 626 GLY A CA 1
ATOM 5015 C C . GLY A 1 626 ? -37.683 9.485 -50.936 1.00 31.47 626 GLY A C 1
ATOM 5016 O O . GLY A 1 626 ? -38.475 9.234 -50.037 1.00 31.47 626 GLY A O 1
ATOM 5017 N N . SER A 1 627 ? -37.034 10.653 -50.980 1.00 28.03 627 SER A N 1
ATOM 5018 C CA . SER A 1 627 ? -37.214 11.708 -49.975 1.00 28.03 627 SER A CA 1
ATOM 5019 C C . SER A 1 627 ? -38.411 12.613 -50.292 1.00 28.03 627 SER A C 1
ATOM 5021 O O . SER A 1 627 ? -38.377 13.378 -51.257 1.00 28.03 627 SER A O 1
ATOM 5023 N N . LEU A 1 628 ? -39.436 12.561 -49.441 1.00 29.84 628 LEU A N 1
ATOM 5024 C CA . LEU A 1 628 ? -40.405 13.645 -49.255 1.00 29.84 628 LEU A CA 1
ATOM 5025 C C . LEU A 1 628 ? -39.652 14.913 -48.801 1.00 29.84 628 LEU A C 1
ATOM 5027 O O . LEU A 1 628 ? -38.726 14.822 -47.994 1.00 29.84 628 LEU A O 1
ATOM 5031 N N . SER A 1 629 ? -40.011 16.085 -49.334 1.00 35.75 629 SER A N 1
ATOM 5032 C CA . SER A 1 629 ? -39.388 17.360 -48.959 1.00 35.75 629 SER A CA 1
ATOM 5033 C C . SER A 1 629 ? -39.744 17.763 -47.514 1.00 35.75 629 SER A C 1
ATOM 5035 O O . SER A 1 629 ? -40.833 17.428 -47.037 1.00 35.75 629 SER A O 1
ATOM 5037 N N . PRO A 1 630 ? -38.871 18.515 -46.809 1.00 34.91 630 PRO A N 1
ATOM 5038 C CA . PRO A 1 630 ? -39.117 18.980 -45.437 1.00 34.91 630 PRO A CA 1
ATOM 5039 C C . PRO A 1 630 ? -40.417 19.786 -45.255 1.00 34.91 630 PRO A C 1
ATOM 5041 O O . PRO A 1 630 ? -40.990 19.783 -44.170 1.00 34.91 630 PRO A O 1
ATOM 5044 N N . GLU A 1 631 ? -40.932 20.419 -46.312 1.00 37.53 631 GLU A N 1
ATOM 5045 C CA . GLU A 1 631 ? -42.188 21.186 -46.278 1.00 37.53 631 GLU A CA 1
ATOM 5046 C C . GLU A 1 631 ? -43.443 20.301 -46.163 1.00 37.53 631 GLU A C 1
ATOM 5048 O O . GLU A 1 631 ? -44.417 20.700 -45.528 1.00 37.53 631 GLU A O 1
ATOM 5053 N N . MET A 1 632 ? -43.424 19.059 -46.667 1.00 35.91 632 MET A N 1
ATOM 5054 C CA . MET A 1 632 ? -44.547 18.119 -46.487 1.00 35.91 632 MET A CA 1
ATOM 5055 C C . MET A 1 632 ? -44.584 17.479 -45.092 1.00 35.91 632 MET A C 1
ATOM 5057 O O . MET A 1 632 ? -45.646 17.052 -44.639 1.00 35.91 632 MET A O 1
ATOM 5061 N N . ALA A 1 633 ? -43.453 17.433 -44.381 1.00 34.97 633 ALA A N 1
ATOM 5062 C CA . ALA A 1 633 ? -43.412 16.960 -42.996 1.00 34.97 633 ALA A CA 1
ATOM 5063 C C . ALA A 1 633 ? -44.053 17.970 -42.023 1.00 34.97 633 ALA A C 1
ATOM 5065 O O . ALA A 1 633 ? -44.639 17.561 -41.022 1.00 34.97 633 ALA A O 1
ATOM 5066 N N . ALA A 1 634 ? -44.010 19.268 -42.350 1.00 36.44 634 ALA A N 1
ATOM 5067 C CA . ALA A 1 634 ? -44.678 20.321 -41.587 1.00 36.44 634 ALA A CA 1
ATOM 5068 C C . ALA A 1 634 ? -46.206 20.319 -41.800 1.00 36.44 634 ALA A C 1
ATOM 5070 O O . ALA A 1 634 ? -46.959 20.443 -40.837 1.00 36.44 634 ALA A O 1
ATOM 5071 N N . ALA A 1 635 ? -46.678 20.060 -43.027 1.00 37.00 635 ALA A N 1
ATOM 5072 C CA . ALA A 1 635 ? -48.113 20.011 -43.338 1.00 37.00 635 ALA A CA 1
ATOM 5073 C C . ALA A 1 635 ? -48.851 18.804 -42.712 1.00 37.00 635 ALA A C 1
ATOM 5075 O O . ALA A 1 635 ? -50.045 18.880 -42.424 1.00 37.00 635 ALA A O 1
ATOM 5076 N N . ASN A 1 636 ? -48.148 17.699 -42.439 1.00 35.34 636 ASN A N 1
ATOM 5077 C CA . ASN A 1 636 ? -48.725 16.544 -41.738 1.00 35.34 636 ASN A CA 1
ATOM 5078 C C . ASN A 1 636 ? -48.799 16.731 -40.210 1.00 35.34 636 ASN A C 1
ATOM 5080 O O . ASN A 1 636 ? -49.567 16.031 -39.553 1.00 35.34 636 ASN A O 1
ATOM 5084 N N . TYR A 1 637 ? -48.052 17.686 -39.647 1.00 38.56 637 TYR A N 1
ATOM 5085 C CA . TYR A 1 637 ? -48.088 18.010 -38.216 1.00 38.56 637 TYR A CA 1
ATOM 5086 C C . TYR A 1 637 ? -49.261 18.932 -37.840 1.00 38.56 637 TYR A C 1
ATOM 5088 O O . TYR A 1 637 ? -49.759 18.848 -36.720 1.00 38.56 637 TYR A O 1
ATOM 5096 N N . GLU A 1 638 ? -49.768 19.751 -38.767 1.00 38.25 638 GLU A N 1
ATOM 5097 C CA . GLU A 1 638 ? -50.925 20.630 -38.513 1.00 38.25 638 GLU A CA 1
ATOM 5098 C C . GLU A 1 638 ? -52.286 19.914 -38.615 1.00 38.25 638 GLU A C 1
ATOM 5100 O O . GLU A 1 638 ? -53.266 20.372 -38.030 1.00 38.25 638 GLU A O 1
ATOM 5105 N N . ASN A 1 639 ? -52.353 18.741 -39.259 1.00 36.69 639 ASN A N 1
ATOM 5106 C CA . ASN A 1 639 ? -53.585 17.942 -39.360 1.00 36.69 639 ASN A CA 1
ATOM 5107 C C . ASN A 1 639 ? -53.784 16.926 -38.216 1.00 36.69 639 ASN A C 1
ATOM 5109 O O . ASN A 1 639 ? -54.858 16.340 -38.109 1.00 36.69 639 ASN A O 1
ATOM 5113 N N . LEU A 1 640 ? -52.793 16.739 -37.335 1.00 36.25 640 LEU A N 1
ATOM 5114 C CA . LEU A 1 640 ? -52.886 15.878 -36.141 1.00 36.25 640 LEU A CA 1
ATOM 5115 C C . LEU A 1 640 ? -53.270 16.644 -34.859 1.00 36.25 640 LEU A C 1
ATOM 5117 O O . LEU A 1 640 ? -53.428 16.032 -33.807 1.00 36.25 640 LEU A O 1
ATOM 5121 N N . ALA A 1 641 ? -53.442 17.969 -34.941 1.00 35.59 641 ALA A N 1
ATOM 5122 C CA . ALA A 1 641 ? -53.792 18.842 -33.816 1.00 35.59 641 ALA A CA 1
ATOM 5123 C C . ALA A 1 641 ? -55.286 19.239 -33.762 1.00 35.59 641 ALA A C 1
ATOM 5125 O O . ALA A 1 641 ? -55.645 20.188 -33.067 1.00 35.59 641 ALA A O 1
ATOM 5126 N N . ARG A 1 642 ? -56.173 18.531 -34.477 1.00 29.77 642 ARG A N 1
ATOM 5127 C CA . ARG A 1 642 ? -57.631 18.712 -34.372 1.00 29.77 642 ARG A CA 1
ATOM 5128 C C . ARG A 1 642 ? -58.296 17.448 -33.829 1.00 29.77 642 ARG A C 1
ATOM 5130 O O . ARG A 1 642 ? -58.580 16.524 -34.582 1.00 29.77 642 ARG A O 1
ATOM 5137 N N . GLU A 1 643 ? -58.571 17.435 -32.527 1.00 33.84 643 GLU A N 1
ATOM 5138 C CA . GLU A 1 643 ? -59.673 16.643 -31.973 1.00 33.84 643 GLU A CA 1
ATOM 5139 C C . GLU A 1 643 ? -60.974 17.438 -32.164 1.00 33.84 643 GLU A C 1
ATOM 5141 O O . GLU A 1 643 ? -61.065 18.601 -31.763 1.00 33.84 643 GLU A O 1
ATOM 5146 N N . GLU A 1 644 ? -61.967 16.824 -32.811 1.00 30.17 644 GLU A N 1
ATOM 5147 C CA . GLU A 1 644 ? -63.344 17.318 -32.804 1.00 30.17 644 GLU A CA 1
ATOM 5148 C C . GLU A 1 644 ? -64.044 16.996 -31.468 1.00 30.17 644 GLU A C 1
ATOM 5150 O O . GLU A 1 644 ? -63.721 15.996 -30.821 1.00 30.17 644 GLU A O 1
ATOM 5155 N N . PRO A 1 645 ? -64.997 17.842 -31.035 1.00 31.30 645 PRO A N 1
ATOM 5156 C CA . PRO A 1 645 ? -65.477 17.883 -29.661 1.00 31.30 645 PRO A CA 1
ATOM 5157 C C . PRO A 1 645 ? -66.650 16.930 -29.405 1.00 31.30 645 PRO A C 1
ATOM 5159 O O . PRO A 1 645 ? -67.625 16.898 -30.154 1.00 31.30 645 PRO A O 1
ATOM 5162 N N . SER A 1 646 ? -66.633 16.249 -28.259 1.00 30.45 646 SER A N 1
ATOM 5163 C CA . SER A 1 646 ? -67.845 15.703 -27.644 1.00 30.45 646 SER A CA 1
ATOM 5164 C C . SER A 1 646 ? -68.351 16.640 -26.540 1.00 30.45 646 SER A C 1
ATOM 5166 O O . SER A 1 646 ? -67.611 16.983 -25.619 1.00 30.45 646 SER A O 1
ATOM 5168 N N . GLN A 1 647 ? -69.621 17.031 -26.684 1.00 28.70 647 GLN A N 1
ATOM 5169 C CA . GLN A 1 647 ? -70.536 17.698 -25.741 1.00 28.70 647 GLN A CA 1
ATOM 5170 C C . GLN A 1 647 ? -70.357 17.181 -24.291 1.00 28.70 647 GLN A C 1
ATOM 5172 O O . GLN A 1 647 ? -70.014 16.024 -24.097 1.00 28.70 647 GLN A O 1
ATOM 5177 N N . GLU A 1 648 ? -70.576 17.911 -23.196 1.00 26.23 648 GLU A N 1
ATOM 5178 C CA . GLU A 1 648 ? -71.585 18.923 -22.884 1.00 26.23 648 GLU A CA 1
ATOM 5179 C C . GLU A 1 648 ? -71.252 19.467 -21.472 1.00 26.23 648 GLU A C 1
ATOM 5181 O O . GLU A 1 648 ? -70.913 18.674 -20.596 1.00 26.23 648 GLU A O 1
ATOM 5186 N N . GLN A 1 649 ? -71.356 20.776 -21.215 1.00 28.88 649 GLN A N 1
ATOM 5187 C CA . GLN A 1 649 ? -72.138 21.331 -20.094 1.00 28.88 649 GLN A CA 1
ATOM 5188 C C . GLN A 1 649 ? -71.947 22.845 -19.977 1.00 28.88 649 GLN A C 1
ATOM 5190 O O . GLN A 1 649 ? -70.872 23.381 -19.717 1.00 28.88 649 GLN A O 1
ATOM 5195 N N . ALA A 1 650 ? -73.071 23.519 -20.186 1.00 30.39 650 ALA A N 1
ATOM 5196 C CA . ALA A 1 650 ? -73.260 24.947 -20.117 1.00 30.39 650 ALA A CA 1
ATOM 5197 C C . ALA A 1 650 ? -73.080 25.506 -18.698 1.00 30.39 650 ALA A C 1
ATOM 5199 O O . ALA A 1 650 ? -73.583 24.938 -17.731 1.00 30.39 650 ALA A O 1
ATOM 5200 N N . LYS A 1 651 ? -72.433 26.672 -18.627 1.00 32.53 651 LYS A N 1
ATOM 5201 C CA . LYS A 1 651 ? -72.614 27.800 -17.688 1.00 32.53 651 LYS A CA 1
ATOM 5202 C C . LYS A 1 651 ? -71.669 28.883 -18.230 1.00 32.53 651 LYS A C 1
ATOM 5204 O O . LYS A 1 651 ? -70.469 28.681 -18.260 1.00 32.53 651 LYS A O 1
ATOM 5209 N N . GLY A 1 652 ? -72.118 29.961 -18.860 1.00 29.78 652 GLY A N 1
ATOM 5210 C CA . GLY A 1 652 ? -73.113 30.898 -18.362 1.00 29.78 652 GLY A CA 1
ATOM 5211 C C . GLY A 1 652 ? -72.393 32.171 -17.902 1.00 29.78 652 GLY A C 1
ATOM 5212 O O . GLY A 1 652 ? -72.077 32.278 -16.731 1.00 29.78 652 GLY A O 1
ATOM 5213 N N . ILE A 1 653 ? -72.113 33.058 -18.868 1.00 28.30 653 ILE A N 1
ATOM 5214 C CA . ILE A 1 653 ? -72.262 34.531 -18.850 1.00 28.30 653 ILE A CA 1
ATOM 5215 C C . ILE A 1 653 ? -71.658 35.353 -17.681 1.00 28.30 653 ILE A C 1
ATOM 5217 O O . ILE A 1 653 ? -72.019 35.174 -16.525 1.00 28.30 653 ILE A O 1
ATOM 5221 N N . GLY A 1 654 ? -70.899 36.398 -18.064 1.00 29.42 654 GLY A N 1
ATOM 5222 C CA . GLY A 1 654 ? -70.610 37.632 -17.298 1.00 29.42 654 GLY A CA 1
ATOM 5223 C C . GLY A 1 654 ? -69.107 37.815 -17.050 1.00 29.42 654 GLY A C 1
ATOM 5224 O O . GLY A 1 654 ? -68.563 37.120 -16.208 1.00 29.42 654 GLY A O 1
ATOM 5225 N N . MET A 1 655 ? -68.306 38.573 -17.810 1.00 27.78 655 MET A N 1
ATOM 5226 C CA . MET A 1 655 ? -68.378 39.965 -18.301 1.00 27.78 655 MET A CA 1
ATOM 5227 C C . MET A 1 655 ? -68.396 41.044 -17.198 1.00 27.78 655 MET A C 1
ATOM 5229 O O . MET A 1 655 ? -69.353 41.127 -16.436 1.00 27.78 655 MET A O 1
ATOM 5233 N N . GLY A 1 656 ? -67.365 41.906 -17.223 1.00 30.70 656 GLY A N 1
ATOM 5234 C CA . GLY A 1 656 ? -67.243 43.193 -16.515 1.00 30.70 656 GLY A CA 1
ATOM 5235 C C . GLY A 1 656 ? -66.268 43.136 -15.330 1.00 30.70 656 GLY A C 1
ATOM 5236 O O . GLY A 1 656 ? -66.504 42.367 -14.408 1.00 30.70 656 GLY A O 1
ATOM 5237 N N . VAL A 1 657 ? -65.163 43.883 -15.264 1.00 40.84 657 VAL A N 1
ATOM 5238 C CA . VAL A 1 657 ? -64.704 45.100 -15.966 1.00 40.84 657 VAL A CA 1
ATOM 5239 C C . VAL A 1 657 ? -63.192 45.023 -16.155 1.00 40.84 657 VAL A C 1
ATOM 5241 O O . VAL A 1 657 ? -62.529 44.501 -15.230 1.00 40.84 657 VAL A O 1
#

Foldseek 3Di:
DFDFDPPDPDPDQWADPVLQVLQQQQFKHWIWTAGPVGWIWIWMDGLQDPDIDIDTDDPVLSCLRRPDFDDVSSQSNNVSVCVRCVVFKQAAPGPVLSVCSVVLQNRCGSNGDDRVVVVVDVVPDDPPDDPPPPDDPVVVDDPPDADDQDPVRDDDPPHHHPPNGHIDGPDDRPDPPPPPPVVPPPQPFFDDFDFLQADAPVRQADQPDQVRGALVSVQSLCVQQQFHQDPVQQKTWHDAPQASDIDIDHHDPVLCCQLRPGTADDDPPDPHHHPVRNQVSVCVRCVVFWPDGDDSVSSRGSGHHHIDTDPVNNCVRCVVVVVSVVVVVVVVVVVVVVVVQVVVLVVVVVVLVVLQVVQVVDLQKAAQLCCCVLPPQKFKFFLPPQFAGKHWGIWGWDQDPVRWIWIWTQILNRIDDIFTDDPVLSVCLSVDDNSVVSVSVCVSCNNTMDMDRHDNDPPSDGFDDDPVPDTHGPSNVSSVVLQAQKAALQCCCVVPVQKFWFQLDDVTDGKGKGIWGKDDPDVQWIKIWIDIRPDPDIDIDIDGPVVSVVLSTHDRNVVVCSVCVRDSRIHMDGDPSPPPPPVVVVVVVVVVVVVPPPDDDDDDDDDDDDDDDDDDDDDDDDDDDDDDDPVVVVVVVVVVPDDDDDDDDDDDDDDDD